Protein AF-A0A2H4SHC8-F1 (afdb_monomer)

InterPro domains:
  IPR019363 Lipid droplet-associated hydrolase [PF10230] (87-373)
  IPR019363 Lipid droplet-associated hydrolase [PTHR13390] (83-391)
  IPR029058 Alpha/Beta hydrolase fold [G3DSA:3.40.50.1820] (75-393)
  IPR029058 Alpha/Beta hydrolase fold [SSF53474] (87-349)

Nearest PDB structures (foldseek):
  4krx-assembly2_C  TM=5.550E-01  e=3.887E-06  Escherichia coli K-12
  3ga7-assembly1_A  TM=5.410E-01  e=5.526E-06  Salmonella enterica subsp. enterica serovar Typhimurium str. LT2
  4kry-assembly1_B  TM=5.666E-01  e=1.587E-05  Escherichia coli K-12
  3llc-assembly1_A  TM=5.994E-01  e=3.606E-05  Allorhizobium ampelinum S4
  3h2g-assembly1_A  TM=4.090E-01  e=4.835E-05  Xanthomonas oryzae pv. oryzae

Sequence (398 aa):
MSQSDNQDETFELYDLKVEVVCPPGERILCGAKAGDYFTLEGELLSLPPGQSISIYSLAIALSSPVPVMKANLSLPSLRQSIAKRHALIYFVPGNPGVVEFYTDFLRSLRALLDKTESDTAYDIYGRNLFGFRDADHEPFGGQNLPYELDAQVEGMWADIASQRRGDSHDQPYDSVILIGHSIGAYIVVETFHRQSVSPKAGLNLQHGFLLFPTISYIARSPSGLKITALQQRWYLPGVEENLHTIAKGLLFLFPQSTLQWVWANYLGFSSQAAATLAEWLKSRDGVWQAIHLGRSELKYVLKDKWDDSFWDNVSTSSSGGVVPKFFFFYGKHDHWVDNDLRDEFIARQKARGADPARPSIEIDTGDISHAFCTREDTSLQVAEKVYTWVQAIDTFQK

Radius of gyration: 24.6 Å; Cα contacts (8 Å, |Δi|>4): 623; chains: 1; bounding box: 55×60×76 Å

Secondary structure (DSSP, 8-state):
---------------EEEEPPPPTTPPPSS---TT-EEEEETTEEE--TT----HHHHHHHHS---PPPPSEEEE--TTTTT-SEEEEEEEE--SS--GGGGHHHHHHHHHHHTTT-SSEEEEEEEEPPTTSSGGGSPPPSSSSPPPPHHHHHHHHHHHHHH--BTTTT-BPPSEEEEEEETHHHHHHHHHHHHHHHSPPTT--EEEEEEES---S-GGGSHHHHHHHHHHHHT--TTHHHHHHHHHHHHHHTS-HHHHHHHHHHHS---HHHHHHHHHHHHSSSHHHHHHHHHHHHHHH--TTSS-HHHHHH--EEETTEEE-SEEEEE-TT-TTS-HHHHHHHHHHHHHT---TTSPEEEE-SS---TTGGGSHHHHHHHHHHHHHHHHHHHHHH-

pLDDT: mean 80.93, std 15.15, range [35.69, 98.69]

Mean predicted aligned error: 12.71 Å

Organism: Cordyceps militaris (NCBI:txid73501)

Foldseek 3Di:
DDDDPPPPPDDDDDKDKDFDQDDPPDDDPFPDDGGFIWIDDPNDIGGPPPDDGRPVVVCCVPPDPLPQQDQKDKDWFPCVVPAQFEEEEEEAEAPLQGCLLLVLLVVLLNVLCNVPDDNYTYIYMYGGQPQLHPVRDDFDDPVRHFDALVNSLVVVLVVLLQQADDPVRPHAGPEYEYEAAASRLLSQLVSVVCCVVPNRPSYHYQAYEYHQYLLAALCPFLVNVVVVVVCVVPPDPPCVVCVLVVLLVVLVVDDLVRQLCCCCPPVVFDSSNSSSVSVSSNDSGSVVNSVNHVVSCNVPSYPCPDPVCSQQVSWDDAPQDTAARYEEEHEPRARSYDVVVVVVVVCVQVVVDDDNRGYHYYYDPPRQYSSLSRHSVSSSVVSVVVSVSVVVVVVRND

Structure (mmCIF, N/CA/C/O backbone):
data_AF-A0A2H4SHC8-F1
#
_entry.id   AF-A0A2H4SHC8-F1
#
loop_
_atom_site.group_PDB
_atom_site.id
_atom_site.type_symbol
_atom_site.label_atom_id
_atom_site.label_alt_id
_atom_site.label_comp_id
_atom_site.label_asym_id
_atom_site.label_entity_id
_atom_site.label_seq_id
_atom_site.pdbx_PDB_ins_code
_atom_site.Cartn_x
_atom_site.Cartn_y
_atom_site.Cartn_z
_atom_site.occupancy
_atom_site.B_iso_or_equiv
_atom_site.auth_seq_id
_atom_site.auth_comp_id
_atom_site.auth_asym_id
_atom_site.auth_atom_id
_atom_site.pdbx_PDB_model_num
ATOM 1 N N . MET A 1 1 ? -23.194 -38.501 14.399 1.00 35.91 1 MET A N 1
ATOM 2 C CA . MET A 1 1 ? -23.319 -38.673 12.938 1.00 35.91 1 MET A CA 1
ATOM 3 C C . MET A 1 1 ? -23.624 -37.303 12.364 1.00 35.91 1 MET A C 1
ATOM 5 O O . MET A 1 1 ? -24.758 -36.859 12.447 1.00 35.91 1 MET A O 1
ATOM 9 N N . SER A 1 2 ? -22.582 -36.583 11.955 1.00 36.06 2 SER A N 1
ATOM 10 C CA . SER A 1 2 ? -22.665 -35.244 11.370 1.00 36.06 2 SER A CA 1
ATOM 11 C C . SER A 1 2 ? -22.979 -35.367 9.881 1.00 36.06 2 SER A C 1
ATOM 13 O O . SER A 1 2 ? -22.212 -35.998 9.155 1.00 36.06 2 SER A O 1
ATOM 15 N N . GLN A 1 3 ? -24.093 -34.784 9.440 1.00 35.69 3 GLN A N 1
ATOM 16 C CA . GLN A 1 3 ? -24.331 -34.504 8.027 1.00 35.69 3 GLN A CA 1
ATOM 17 C C . GLN A 1 3 ? -23.363 -33.398 7.602 1.00 35.69 3 GLN A C 1
ATOM 19 O O . GLN A 1 3 ? -23.446 -32.273 8.087 1.00 35.69 3 GLN A O 1
ATOM 24 N N . SER A 1 4 ? -22.398 -33.760 6.762 1.00 41.44 4 SER A N 1
ATOM 25 C CA . SER A 1 4 ? -21.568 -32.831 6.006 1.00 41.44 4 SER A CA 1
ATOM 26 C C . SER A 1 4 ? -22.413 -32.245 4.880 1.00 41.44 4 SER A C 1
ATOM 28 O O . SER A 1 4 ? -22.828 -32.982 3.984 1.00 41.44 4 SER A O 1
ATOM 30 N N . ASP A 1 5 ? -22.672 -30.944 4.948 1.00 41.59 5 ASP A N 1
ATOM 31 C CA . ASP A 1 5 ? -23.267 -30.171 3.863 1.00 41.59 5 ASP A CA 1
ATOM 32 C C . ASP A 1 5 ? -22.177 -29.976 2.799 1.00 41.59 5 ASP A C 1
ATOM 34 O O . ASP A 1 5 ? -21.313 -29.106 2.904 1.00 41.59 5 ASP A O 1
ATOM 38 N N . ASN A 1 6 ? -22.131 -30.906 1.847 1.00 42.69 6 ASN A N 1
ATOM 39 C CA . ASN A 1 6 ? -21.235 -30.853 0.704 1.00 42.69 6 ASN A CA 1
ATOM 40 C C . ASN A 1 6 ? -21.876 -29.871 -0.284 1.00 42.69 6 ASN A C 1
ATOM 42 O O . ASN A 1 6 ? -22.784 -30.245 -1.022 1.00 42.69 6 ASN A O 1
ATOM 46 N N . GLN A 1 7 ? -21.487 -28.596 -0.230 1.00 44.56 7 GLN A N 1
ATOM 47 C CA . GLN A 1 7 ? -21.802 -27.668 -1.313 1.00 44.56 7 GLN A CA 1
ATOM 48 C C . GLN A 1 7 ? -21.079 -28.189 -2.552 1.00 44.56 7 GLN A C 1
ATOM 50 O O . GLN A 1 7 ? -19.854 -28.134 -2.620 1.00 44.56 7 GLN A O 1
ATOM 55 N N . ASP A 1 8 ? -21.834 -28.774 -3.480 1.00 45.47 8 ASP A N 1
ATOM 56 C CA . ASP A 1 8 ? -21.303 -29.252 -4.748 1.00 45.47 8 ASP A CA 1
ATOM 57 C C . ASP A 1 8 ? -20.660 -28.066 -5.485 1.00 45.47 8 ASP A C 1
ATOM 59 O O . ASP A 1 8 ? -21.342 -27.160 -5.968 1.00 45.47 8 ASP A O 1
ATOM 63 N N . GLU A 1 9 ? -19.327 -28.055 -5.541 1.00 47.44 9 GLU A N 1
ATOM 64 C CA . GLU A 1 9 ? -18.533 -27.132 -6.351 1.00 47.44 9 GLU A CA 1
ATOM 65 C C . GLU A 1 9 ? -18.743 -27.468 -7.836 1.00 47.44 9 GLU A C 1
ATOM 67 O O . GLU A 1 9 ? -17.930 -28.129 -8.480 1.00 47.44 9 GLU A O 1
ATOM 72 N N . THR A 1 10 ? -19.881 -27.060 -8.394 1.00 62.53 10 THR A N 1
ATOM 73 C CA . THR A 1 10 ? -20.162 -27.196 -9.826 1.00 62.53 10 THR A CA 1
ATOM 74 C C . THR A 1 10 ? -19.721 -25.943 -10.568 1.00 62.53 10 THR A C 1
ATOM 76 O O . THR A 1 10 ? -20.060 -24.831 -10.164 1.00 62.53 10 THR A O 1
ATOM 79 N N . PHE A 1 11 ? -19.028 -26.111 -11.691 1.00 56.47 11 PHE A N 1
ATOM 80 C CA . PHE A 1 11 ? -18.777 -25.049 -12.662 1.00 56.47 11 PHE A CA 1
ATOM 81 C C . PHE A 1 11 ? -19.351 -25.451 -14.022 1.00 56.47 11 PHE A C 1
ATOM 83 O O . PHE A 1 11 ? -19.366 -26.629 -14.381 1.00 56.47 11 PHE A O 1
ATOM 90 N N . GLU A 1 12 ? -19.839 -24.471 -14.775 1.00 67.56 12 GLU A N 1
ATOM 91 C CA . GLU A 1 12 ? -20.326 -24.677 -16.137 1.00 67.56 12 GLU A CA 1
ATOM 92 C C . GLU A 1 12 ? -19.177 -24.522 -17.136 1.00 67.56 12 GLU A C 1
ATOM 94 O O . GLU A 1 12 ? -18.417 -23.552 -17.087 1.00 67.56 12 GLU A O 1
ATOM 99 N N . LEU A 1 13 ? -19.059 -25.480 -18.056 1.00 65.94 13 LEU A N 1
ATOM 100 C CA . LEU A 1 13 ? -18.150 -25.406 -19.194 1.00 65.94 13 LEU A CA 1
ATOM 101 C C . LEU A 1 13 ? -18.932 -24.957 -20.426 1.00 65.94 13 LEU A C 1
ATOM 103 O O . LEU A 1 13 ? -19.983 -25.512 -20.739 1.00 65.94 13 LEU A O 1
ATOM 107 N N . TYR A 1 14 ? -18.396 -23.957 -21.118 1.00 75.94 14 TYR A N 1
ATOM 108 C CA . TYR A 1 14 ? -18.949 -23.444 -22.362 1.00 75.94 14 TYR A CA 1
ATOM 109 C C . TYR A 1 14 ? -18.085 -23.914 -23.525 1.00 75.94 14 TYR A C 1
ATOM 111 O O . TYR A 1 14 ? -16.863 -23.755 -23.488 1.00 75.94 14 TYR A O 1
ATOM 119 N N . ASP A 1 15 ? -18.725 -24.427 -24.571 1.00 87.38 15 ASP A N 1
ATOM 120 C CA . ASP A 1 15 ? -18.047 -24.696 -25.831 1.00 87.38 15 ASP A CA 1
ATOM 121 C C . ASP A 1 15 ? -17.792 -23.369 -26.556 1.00 87.38 15 ASP A C 1
ATOM 123 O O . ASP A 1 15 ? -18.693 -22.540 -26.727 1.00 87.38 15 ASP A O 1
ATOM 127 N N . LEU A 1 16 ? -16.549 -23.141 -26.976 1.00 87.19 16 LEU A N 1
ATOM 128 C CA . LEU A 1 16 ? -16.125 -21.886 -27.591 1.00 87.19 16 LEU A CA 1
ATOM 129 C C . LEU A 1 16 ? -15.801 -22.098 -29.063 1.00 87.19 16 LEU A C 1
ATOM 131 O O . LEU A 1 16 ? -15.024 -22.980 -29.416 1.00 87.19 16 LEU A O 1
ATOM 135 N N . LYS A 1 17 ? -16.319 -21.226 -29.930 1.00 90.38 17 LYS A N 1
ATOM 136 C CA . LYS A 1 17 ? -15.844 -21.085 -31.310 1.00 90.38 17 LYS A CA 1
ATOM 137 C C . LYS A 1 17 ? -15.077 -19.775 -31.435 1.00 90.38 17 LYS A C 1
ATOM 139 O O . LYS A 1 17 ? -15.655 -18.705 -31.266 1.00 90.38 17 LYS A O 1
ATOM 144 N N . VAL A 1 18 ? -13.790 -19.862 -31.756 1.00 87.06 18 VAL A N 1
ATOM 145 C CA . VAL A 1 18 ? -12.910 -18.698 -31.918 1.00 87.06 18 VAL A CA 1
ATOM 146 C C . VAL A 1 18 ? -12.587 -18.525 -33.394 1.00 87.06 18 VAL A C 1
ATOM 148 O O . VAL A 1 18 ? -11.989 -19.408 -34.006 1.00 87.06 18 VAL A O 1
ATOM 151 N N . GLU A 1 19 ? -12.992 -17.391 -33.963 1.00 91.25 19 GLU A N 1
ATOM 152 C CA . GLU A 1 19 ? -12.867 -17.078 -35.390 1.00 91.25 19 GLU A CA 1
ATOM 153 C C . GLU A 1 19 ? -11.814 -15.992 -35.648 1.00 91.25 19 GLU A C 1
ATOM 155 O O . GLU A 1 19 ? -11.697 -15.009 -34.915 1.00 91.25 19 GLU A O 1
ATOM 160 N N . VAL A 1 20 ? -11.046 -16.168 -36.720 1.00 86.81 20 VAL A N 1
ATOM 161 C CA . VAL A 1 20 ? -10.039 -15.226 -37.193 1.00 86.81 20 VAL A CA 1
ATOM 162 C C . VAL A 1 20 ? -10.714 -14.115 -37.989 1.00 86.81 20 VAL A C 1
ATOM 164 O O . VAL A 1 20 ? -11.235 -14.326 -39.088 1.00 86.81 20 VAL A O 1
ATOM 167 N N . VAL A 1 21 ? -10.611 -12.896 -37.466 1.00 86.12 21 VAL A N 1
ATOM 168 C CA . VAL A 1 21 ? -11.008 -11.671 -38.162 1.00 86.12 21 VAL A CA 1
ATOM 169 C C . VAL A 1 21 ? -9.762 -11.001 -38.736 1.00 86.12 21 VAL A C 1
ATOM 171 O O . VAL A 1 21 ? -8.867 -10.589 -37.999 1.00 86.12 21 VAL A O 1
ATOM 174 N N . CYS A 1 22 ? -9.691 -10.890 -40.062 1.00 83.75 22 CYS A N 1
ATOM 175 C CA . CYS A 1 22 ? -8.587 -10.216 -40.746 1.00 83.75 22 CYS A CA 1
ATOM 176 C C . CYS A 1 22 ? -8.943 -8.747 -41.038 1.00 83.75 22 CYS A C 1
ATOM 178 O O . CYS A 1 22 ? -9.993 -8.503 -41.642 1.00 83.75 22 CYS A O 1
ATOM 180 N N . PRO A 1 23 ? -8.086 -7.769 -40.684 1.00 82.25 23 PRO A N 1
ATOM 181 C CA . PRO A 1 23 ? -8.315 -6.370 -41.029 1.00 82.25 23 PRO A CA 1
ATOM 182 C C . PRO A 1 23 ? -8.332 -6.163 -42.557 1.00 82.25 23 PRO A C 1
ATOM 184 O O . PRO A 1 23 ? -7.486 -6.731 -43.260 1.00 82.25 23 PRO A O 1
ATOM 187 N N . PRO A 1 24 ? -9.255 -5.350 -43.106 1.00 82.31 24 PRO A N 1
ATOM 188 C CA . PRO A 1 24 ? -9.311 -5.090 -44.542 1.00 82.31 24 PRO A CA 1
ATOM 189 C C . PRO A 1 24 ? -8.032 -4.417 -45.056 1.00 82.31 24 PRO A C 1
ATOM 191 O O . PRO A 1 24 ? -7.627 -3.376 -44.551 1.00 82.31 24 PRO A O 1
ATOM 194 N N . GLY A 1 25 ? -7.422 -4.981 -46.101 1.00 82.00 25 GLY A N 1
ATOM 195 C CA . GLY A 1 25 ? -6.251 -4.394 -46.768 1.00 82.00 25 GLY A CA 1
ATOM 196 C C . GLY A 1 25 ? -4.910 -4.621 -46.064 1.00 82.00 25 GLY A C 1
ATOM 197 O O . GLY A 1 25 ? -3.880 -4.205 -46.593 1.00 82.00 25 GLY A O 1
ATOM 198 N N . GLU A 1 26 ? -4.893 -5.311 -44.922 1.00 80.12 26 GLU A N 1
ATOM 199 C CA . GLU A 1 26 ? -3.660 -5.603 -44.194 1.00 80.12 26 GLU A CA 1
ATOM 200 C C . GLU A 1 26 ? -3.080 -6.981 -44.520 1.00 80.12 26 GLU A C 1
ATOM 202 O O . GLU A 1 26 ? -3.778 -7.940 -44.858 1.00 80.12 26 GLU A O 1
ATOM 207 N N . ARG A 1 27 ? -1.752 -7.087 -44.416 1.00 79.81 27 ARG A N 1
ATOM 208 C CA . ARG A 1 27 ? -1.034 -8.336 -44.671 1.00 79.81 27 ARG A CA 1
ATOM 209 C C . ARG A 1 27 ? -1.049 -9.221 -43.427 1.00 79.81 27 ARG A C 1
ATOM 211 O O . ARG A 1 27 ? -0.418 -8.896 -42.426 1.00 79.81 27 ARG A O 1
ATOM 218 N N . ILE A 1 28 ? -1.657 -10.400 -43.535 1.00 82.94 28 ILE A N 1
ATOM 219 C CA . ILE A 1 28 ? -1.636 -11.411 -42.471 1.00 82.94 28 ILE A CA 1
ATOM 220 C C . ILE A 1 28 ? -0.328 -12.208 -42.520 1.00 82.94 28 ILE A C 1
ATOM 222 O O . ILE A 1 28 ? -0.025 -12.880 -43.505 1.00 82.94 28 ILE A O 1
ATOM 226 N N . LEU A 1 29 ? 0.468 -12.126 -41.451 1.00 78.31 29 LEU A N 1
ATOM 227 C CA . LEU A 1 29 ? 1.799 -12.746 -41.377 1.00 78.31 29 LEU A CA 1
ATOM 228 C C . LEU A 1 29 ? 1.763 -14.228 -40.984 1.00 78.31 29 LEU A C 1
ATOM 230 O O . LEU A 1 29 ? 2.655 -14.983 -41.358 1.00 78.31 29 LEU A O 1
ATOM 234 N N . CYS A 1 30 ? 0.736 -14.651 -40.245 1.00 78.69 30 CYS A N 1
ATOM 235 C CA . CYS A 1 30 ? 0.609 -16.016 -39.731 1.00 78.69 30 CYS A CA 1
ATOM 236 C C . CYS A 1 30 ? -0.023 -17.006 -40.724 1.00 78.69 30 CYS A C 1
ATOM 238 O O . CYS A 1 30 ? -0.202 -18.171 -40.379 1.00 78.69 30 CYS A O 1
ATOM 240 N N . GLY A 1 31 ? -0.373 -16.555 -41.935 1.00 81.38 31 GLY A N 1
ATOM 241 C CA . GLY A 1 31 ? -1.004 -17.382 -42.968 1.00 81.38 31 GLY A CA 1
ATOM 242 C C . GLY A 1 31 ? -2.491 -17.683 -42.745 1.00 81.38 31 GLY A C 1
ATOM 243 O O . GLY A 1 31 ? -3.083 -18.365 -43.578 1.00 81.38 31 GLY A O 1
ATOM 244 N N . ALA A 1 32 ? -3.088 -17.168 -41.666 1.00 84.88 32 ALA A N 1
ATOM 245 C CA . ALA A 1 32 ? -4.514 -17.309 -41.396 1.00 84.88 32 ALA A CA 1
ATOM 246 C C . ALA A 1 32 ? -5.360 -16.525 -42.410 1.00 84.88 32 ALA A C 1
ATOM 248 O O . ALA A 1 32 ? -4.948 -15.474 -42.914 1.00 84.88 32 ALA A O 1
ATOM 249 N N . LYS A 1 33 ? -6.550 -17.043 -42.704 1.00 87.19 33 LYS A N 1
ATOM 250 C CA . LYS A 1 33 ? -7.535 -16.439 -43.601 1.00 87.19 33 LYS A CA 1
ATOM 251 C C . LYS A 1 33 ? -8.737 -15.951 -42.802 1.00 87.19 33 LYS A C 1
ATOM 253 O O . LYS A 1 33 ? -9.047 -16.477 -41.737 1.00 87.19 33 LYS A O 1
ATOM 258 N N . ALA A 1 34 ? -9.425 -14.947 -43.339 1.00 86.50 34 ALA A N 1
ATOM 259 C CA . ALA A 1 34 ? -10.668 -14.469 -42.750 1.00 86.50 34 ALA A CA 1
ATOM 260 C C . ALA A 1 34 ? -11.681 -15.622 -42.681 1.00 86.50 34 ALA A C 1
ATOM 262 O O . ALA A 1 34 ? -11.920 -16.285 -43.693 1.00 86.50 34 ALA A O 1
ATOM 263 N N . GLY A 1 35 ? -12.250 -15.845 -41.498 1.00 86.06 35 GLY A N 1
ATOM 264 C CA . GLY A 1 35 ? -13.204 -16.924 -41.250 1.00 86.06 35 GLY A CA 1
ATOM 265 C C . GLY A 1 35 ? -12.585 -18.273 -40.872 1.00 86.06 35 GLY A C 1
ATOM 266 O O . GLY A 1 35 ? -13.336 -19.201 -40.577 1.00 86.06 35 GLY A O 1
ATOM 267 N N . ASP A 1 36 ? -11.251 -18.406 -40.837 1.00 92.06 36 ASP A N 1
ATOM 268 C CA . ASP A 1 36 ? -10.612 -19.558 -40.190 1.00 92.06 36 ASP A CA 1
ATOM 269 C C . ASP A 1 36 ? -11.037 -19.598 -38.714 1.00 92.06 36 ASP A C 1
ATOM 271 O O . ASP A 1 36 ? -11.075 -18.566 -38.049 1.00 92.06 36 ASP A O 1
ATOM 275 N N . TYR A 1 37 ? -11.346 -20.773 -38.170 1.00 92.56 37 TYR A N 1
ATOM 276 C CA . TYR A 1 37 ? -11.733 -20.906 -36.760 1.00 92.56 37 TYR A CA 1
ATOM 277 C C . TYR A 1 37 ? -11.223 -22.194 -36.112 1.00 92.56 37 TYR A C 1
ATOM 279 O O . TYR A 1 37 ? -10.875 -23.152 -36.800 1.00 92.56 37 TYR A O 1
ATOM 287 N N . PHE A 1 38 ? -11.215 -22.236 -34.785 1.00 92.50 38 PHE A N 1
ATOM 288 C CA . PHE A 1 38 ? -11.146 -23.484 -34.022 1.00 92.50 38 PHE A CA 1
ATOM 289 C C . PHE A 1 38 ? -12.311 -23.550 -33.035 1.00 92.50 38 PHE A C 1
ATOM 291 O O . PHE A 1 38 ? -12.857 -22.512 -32.645 1.00 92.50 38 PHE A O 1
ATOM 298 N N . THR A 1 39 ? -12.700 -24.762 -32.651 1.00 92.81 39 THR A N 1
ATOM 299 C CA . THR A 1 39 ? -13.633 -24.987 -31.544 1.00 92.81 39 THR A CA 1
ATOM 300 C C . THR A 1 39 ? -12.892 -25.554 -30.343 1.00 92.81 39 THR A C 1
ATOM 302 O O . THR A 1 39 ? -11.919 -26.292 -30.500 1.00 92.81 39 THR A O 1
ATOM 305 N N . LEU A 1 40 ? -13.321 -25.165 -29.148 1.00 87.75 40 LEU A N 1
ATOM 306 C CA . LEU A 1 40 ? -12.910 -25.745 -27.881 1.00 87.75 40 LEU A CA 1
ATOM 307 C C . LEU A 1 40 ? -14.162 -26.335 -27.240 1.00 87.75 40 LEU A C 1
ATOM 309 O O . LEU A 1 40 ? -15.035 -25.584 -26.815 1.00 87.75 40 LEU A O 1
ATOM 313 N N . GLU A 1 41 ? -14.247 -27.660 -27.228 1.00 88.25 41 GLU A N 1
ATOM 314 C CA . GLU A 1 41 ? -15.362 -28.410 -26.650 1.00 88.25 41 GLU A CA 1
ATOM 315 C C . GLU A 1 41 ? -14.822 -29.221 -25.470 1.00 88.25 41 GLU A C 1
ATOM 317 O O . GLU A 1 41 ? -14.014 -30.141 -25.641 1.00 88.25 41 GLU A O 1
ATOM 322 N N . GLY A 1 42 ? -15.182 -28.818 -24.250 1.00 83.25 42 GLY A N 1
ATOM 323 C CA . GLY A 1 42 ? -14.510 -29.291 -23.036 1.00 83.25 42 GLY A CA 1
ATOM 324 C C . GLY A 1 42 ? -12.994 -29.027 -23.064 1.00 83.25 42 GLY A C 1
ATOM 325 O O . GLY A 1 42 ? -12.554 -27.880 -23.071 1.00 83.25 42 GLY A O 1
ATOM 326 N N . GLU A 1 43 ? -12.185 -30.091 -23.069 1.00 81.00 43 GLU A N 1
ATOM 327 C CA . GLU A 1 43 ? -10.711 -30.023 -23.130 1.00 81.00 43 GLU A CA 1
ATOM 328 C C . GLU A 1 43 ? -10.135 -30.150 -24.553 1.00 81.00 43 GLU A C 1
ATOM 330 O O . GLU A 1 43 ? -8.918 -30.089 -24.750 1.00 81.00 43 GLU A O 1
ATOM 335 N N . LEU A 1 44 ? -10.991 -30.352 -25.559 1.00 88.12 44 LEU A N 1
ATOM 336 C CA . LEU A 1 44 ? -10.572 -30.693 -26.913 1.00 88.12 44 LEU A CA 1
ATOM 337 C C . LEU A 1 44 ? -10.615 -29.476 -27.830 1.00 88.12 44 LEU A C 1
ATOM 339 O O . LEU A 1 44 ? -11.677 -28.937 -28.135 1.00 88.12 44 LEU A O 1
ATOM 343 N N . LEU A 1 45 ? -9.442 -29.089 -28.331 1.00 90.31 45 LEU A N 1
ATOM 344 C CA . LEU A 1 45 ? -9.320 -28.113 -29.407 1.00 90.31 45 LEU A CA 1
ATOM 345 C C . LEU A 1 45 ? -9.401 -28.816 -30.767 1.00 90.31 45 LEU A C 1
ATOM 347 O O . LEU A 1 45 ? -8.566 -29.669 -31.076 1.00 90.31 45 LEU A O 1
ATOM 351 N N . SER A 1 46 ? -10.361 -28.415 -31.600 1.00 91.56 46 SER A N 1
ATOM 352 C CA . SER A 1 46 ? -10.601 -28.989 -32.928 1.00 91.56 46 SER A CA 1
ATOM 353 C C . SER A 1 46 ? -10.500 -27.944 -34.039 1.00 91.56 46 SER A C 1
ATOM 355 O O . SER A 1 46 ? -10.967 -26.811 -33.911 1.00 91.56 46 SER A O 1
ATOM 357 N N . LEU A 1 47 ? -9.898 -28.343 -35.162 1.00 92.50 47 LEU A N 1
ATOM 358 C CA . LEU A 1 47 ? -9.801 -27.547 -36.387 1.00 92.50 47 LEU A CA 1
ATOM 359 C C . LEU A 1 47 ? -10.654 -28.178 -37.497 1.00 92.50 47 LEU A C 1
ATOM 361 O O . LEU A 1 47 ? -10.699 -29.408 -37.599 1.00 92.50 47 LEU A O 1
ATOM 365 N N . PRO A 1 48 ? -11.279 -27.375 -38.376 1.00 93.81 48 PRO A N 1
ATOM 366 C CA . PRO A 1 48 ? -11.941 -27.891 -39.568 1.00 93.81 48 PRO A CA 1
ATOM 367 C C . PRO A 1 48 ? -10.982 -28.683 -40.473 1.00 93.81 48 PRO A C 1
ATOM 369 O O . PRO A 1 48 ? -9.794 -28.350 -40.557 1.00 93.81 48 PRO A O 1
ATOM 372 N N . PRO A 1 49 ? -11.471 -29.703 -41.204 1.00 92.00 49 PRO A N 1
ATOM 373 C CA . PRO A 1 49 ? -10.635 -30.489 -42.106 1.00 92.00 49 PRO A CA 1
ATOM 374 C C . PRO A 1 49 ? -9.880 -29.618 -43.119 1.00 92.00 49 PRO A C 1
ATOM 376 O O . PRO A 1 49 ? -10.479 -28.843 -43.861 1.00 92.00 49 PRO A O 1
ATOM 379 N N . GLY A 1 50 ? -8.554 -29.769 -43.168 1.00 89.12 50 GLY A N 1
ATOM 380 C CA . GLY A 1 50 ? -7.685 -29.029 -44.092 1.00 89.12 50 GLY A CA 1
ATOM 381 C C . GLY A 1 50 ? -7.352 -27.595 -43.669 1.00 89.12 50 GLY A C 1
ATOM 382 O O . GLY A 1 50 ? -6.636 -26.911 -44.400 1.00 89.12 50 GLY A O 1
ATOM 383 N N . GLN A 1 51 ? -7.826 -27.145 -42.505 1.00 92.56 51 GLN A N 1
ATOM 384 C CA . GLN A 1 51 ? -7.450 -25.864 -41.923 1.00 92.56 51 GLN A CA 1
ATOM 385 C C . GLN A 1 51 ? -6.271 -26.030 -40.959 1.00 92.56 51 GLN A C 1
ATOM 387 O O . GLN A 1 51 ? -6.141 -27.033 -40.259 1.00 92.56 51 GLN A O 1
ATOM 392 N N . SER A 1 52 ? -5.413 -25.018 -40.894 1.00 86.81 52 SER A N 1
ATOM 393 C CA . SER A 1 52 ? -4.304 -24.953 -39.946 1.00 86.81 52 SER A CA 1
ATOM 394 C C . SER A 1 52 ? -4.254 -23.568 -39.325 1.00 86.81 52 SER A C 1
ATOM 396 O O . SER A 1 52 ? -4.360 -22.578 -40.046 1.00 86.81 52 SER A O 1
ATOM 398 N N . ILE A 1 53 ? -4.036 -23.493 -38.015 1.00 87.06 53 ILE A N 1
ATOM 399 C CA . ILE A 1 53 ? -3.768 -22.235 -37.315 1.00 87.06 53 ILE A CA 1
ATOM 400 C C . ILE A 1 53 ? -2.297 -22.209 -36.906 1.00 87.06 53 ILE A C 1
ATOM 402 O O . ILE A 1 53 ? -1.736 -23.218 -36.480 1.00 87.06 53 ILE A O 1
ATOM 406 N N . SER A 1 54 ? -1.660 -21.045 -37.051 1.00 86.56 54 SER A N 1
ATOM 407 C CA . SER A 1 54 ? -0.289 -20.840 -36.586 1.00 86.56 54 SER A CA 1
ATOM 408 C C . SER A 1 54 ? -0.195 -21.109 -35.088 1.00 86.56 54 SER A C 1
ATOM 410 O O . SER A 1 54 ? -0.919 -20.497 -34.301 1.00 86.56 54 SER A O 1
ATOM 412 N N . ILE A 1 55 ? 0.756 -21.953 -34.685 1.00 81.06 55 ILE A N 1
ATOM 413 C CA . ILE A 1 55 ? 1.008 -22.243 -33.271 1.00 81.06 55 ILE A CA 1
ATOM 414 C C . ILE A 1 55 ? 1.336 -20.973 -32.472 1.00 81.06 55 ILE A C 1
ATOM 416 O O . ILE A 1 55 ?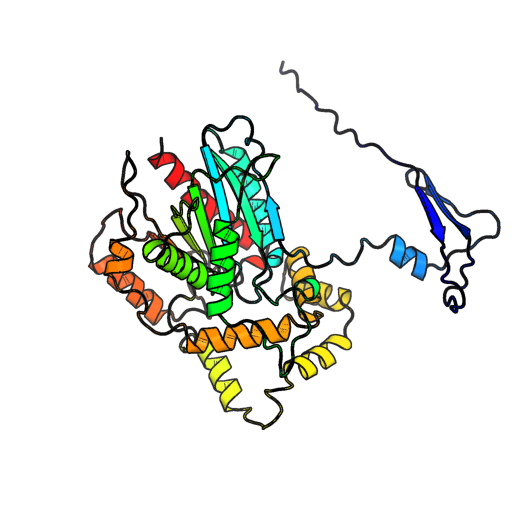 0.991 -20.888 -31.302 1.00 81.06 55 ILE A O 1
ATOM 420 N N . TYR A 1 56 ? 1.923 -19.949 -33.103 1.00 77.88 56 TYR A N 1
ATOM 421 C CA . TYR A 1 56 ? 2.188 -18.658 -32.462 1.00 77.88 56 TYR A CA 1
ATOM 422 C C . TYR A 1 56 ? 0.907 -17.852 -32.225 1.00 77.88 56 TYR A C 1
ATOM 424 O O . TYR A 1 56 ? 0.750 -17.244 -31.172 1.00 77.88 56 TYR A O 1
ATOM 432 N N . SER A 1 57 ? -0.025 -17.862 -33.182 1.00 80.56 57 SER A N 1
ATOM 433 C CA . SER A 1 57 ? -1.332 -17.211 -33.024 1.00 80.56 57 SER A CA 1
ATOM 434 C C . SER A 1 57 ? -2.179 -17.930 -31.979 1.00 80.56 57 SER A C 1
ATOM 436 O O . SER A 1 57 ? -2.821 -17.278 -31.160 1.00 80.56 57 SER A O 1
ATOM 438 N N . LEU A 1 58 ? -2.123 -19.264 -31.966 1.00 81.75 58 LEU A N 1
ATOM 439 C CA . LEU A 1 58 ? -2.783 -20.070 -30.952 1.00 81.75 58 LEU A CA 1
ATOM 440 C C . LEU A 1 58 ? -2.168 -19.832 -29.569 1.00 81.75 58 LEU A C 1
ATOM 442 O O . LEU A 1 58 ? -2.901 -19.636 -28.611 1.00 81.75 58 LEU A O 1
ATOM 446 N N . ALA A 1 59 ? -0.838 -19.766 -29.466 1.00 72.44 59 ALA A N 1
ATOM 447 C CA . ALA A 1 59 ? -0.162 -19.431 -28.221 1.00 72.44 59 ALA A CA 1
ATOM 448 C C . ALA A 1 59 ? -0.585 -18.051 -27.708 1.00 72.44 59 ALA A C 1
ATOM 450 O O . ALA A 1 59 ? -0.824 -17.929 -26.522 1.00 72.44 59 ALA A O 1
ATOM 451 N N . ILE A 1 60 ? -0.743 -17.035 -28.561 1.00 69.00 60 ILE A N 1
ATOM 452 C CA . ILE A 1 60 ? -1.245 -15.714 -28.139 1.00 69.00 60 ILE A CA 1
ATOM 453 C C . ILE A 1 60 ? -2.694 -15.792 -27.637 1.00 69.00 60 ILE A C 1
ATOM 455 O O . ILE A 1 60 ? -3.012 -15.157 -26.640 1.00 69.00 60 ILE A O 1
ATOM 459 N N . ALA A 1 61 ? -3.558 -16.564 -28.303 1.00 69.44 61 ALA A N 1
ATOM 460 C CA . ALA A 1 61 ? -4.964 -16.706 -27.919 1.00 69.44 61 ALA A CA 1
ATOM 461 C C . ALA A 1 61 ? -5.171 -17.556 -26.650 1.00 69.44 61 ALA A C 1
ATOM 463 O O . ALA A 1 61 ? -6.105 -17.304 -25.896 1.00 69.44 61 ALA A O 1
ATOM 464 N N . LEU A 1 62 ? -4.321 -18.566 -26.432 1.00 67.31 62 LEU A N 1
ATOM 465 C CA . LEU A 1 62 ? -4.367 -19.472 -25.277 1.00 67.31 62 LEU A CA 1
ATOM 466 C C . LEU A 1 62 ? -3.497 -19.006 -24.107 1.00 67.31 62 LEU A C 1
ATOM 468 O O . LEU A 1 62 ? -3.683 -19.462 -22.980 1.00 67.31 62 LEU A O 1
ATOM 472 N N . SER A 1 63 ? -2.534 -18.118 -24.352 1.00 55.12 63 SER A N 1
ATOM 473 C CA . SER A 1 63 ? -1.890 -17.387 -23.268 1.00 55.12 63 SER A CA 1
ATOM 474 C C . SER A 1 63 ? -2.970 -16.537 -22.624 1.00 55.12 63 SER A C 1
ATOM 476 O O . SER A 1 63 ? -3.611 -15.746 -23.318 1.00 55.12 63 SER A O 1
ATOM 478 N N . SER A 1 64 ? -3.148 -16.659 -21.304 1.00 42.59 64 SER A N 1
ATOM 479 C CA . SER A 1 64 ? -3.819 -15.601 -20.546 1.00 42.59 64 SER A CA 1
ATOM 480 C C . SER A 1 64 ? -3.265 -14.268 -21.043 1.00 42.59 64 SER A C 1
ATOM 482 O O . SER A 1 64 ? -2.038 -14.178 -21.205 1.00 42.59 64 SER A O 1
ATOM 484 N N . PRO A 1 65 ? -4.117 -13.261 -21.326 1.00 45.00 65 PRO A N 1
ATOM 485 C CA . PRO A 1 65 ? -3.621 -11.943 -21.682 1.00 45.00 65 PRO A CA 1
ATOM 486 C C . PRO A 1 65 ? -2.543 -11.604 -20.663 1.0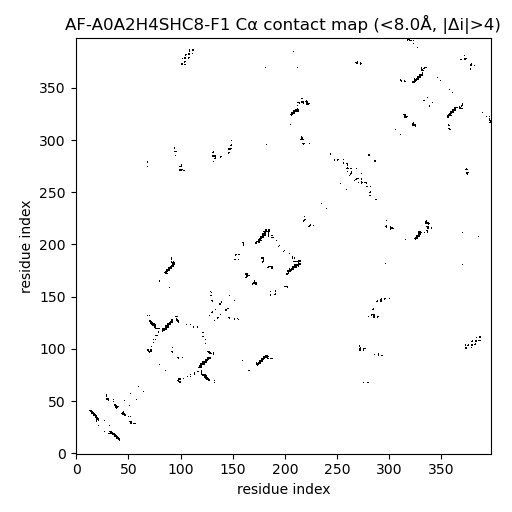0 45.00 65 PRO A C 1
ATOM 488 O O . PRO A 1 65 ? -2.765 -11.824 -19.468 1.00 45.00 65 PRO A O 1
ATOM 491 N N . VAL A 1 66 ? -1.362 -11.182 -21.140 1.00 47.19 66 VAL A N 1
ATOM 492 C CA . VAL A 1 66 ? -0.315 -10.639 -20.265 1.00 47.19 66 VAL A CA 1
ATOM 493 C C . VAL A 1 66 ? -1.062 -9.763 -19.267 1.00 47.19 66 VAL A C 1
ATOM 495 O O . VAL A 1 66 ? -1.776 -8.872 -19.741 1.00 47.19 66 VAL A O 1
ATOM 498 N N . PRO A 1 67 ? -1.061 -10.103 -17.962 1.00 52.41 67 PRO A N 1
ATOM 499 C CA . PRO A 1 67 ? -1.914 -9.413 -17.015 1.00 52.41 67 PRO A CA 1
ATOM 500 C C . PRO A 1 67 ? -1.603 -7.937 -17.179 1.00 52.41 67 PRO A C 1
ATOM 502 O O . PRO A 1 67 ? -0.444 -7.554 -17.102 1.00 52.41 67 PRO A O 1
ATOM 505 N N . VAL A 1 68 ? -2.614 -7.165 -17.575 1.00 63.06 68 VAL A N 1
ATOM 506 C CA . VAL A 1 68 ? -2.480 -5.719 -17.674 1.00 63.06 68 VAL A CA 1
ATOM 507 C C . VAL A 1 68 ? -2.516 -5.222 -16.249 1.00 63.06 68 VAL A C 1
ATOM 509 O O . VAL A 1 68 ? -3.469 -5.534 -15.526 1.00 63.06 68 VAL A O 1
ATOM 512 N N . MET A 1 69 ? -1.514 -4.436 -15.884 1.00 69.00 69 MET A N 1
ATOM 513 C CA . MET A 1 69 ? -1.341 -3.904 -14.552 1.00 69.00 69 MET A CA 1
ATOM 514 C C . MET A 1 69 ? -2.646 -3.253 -14.125 1.00 69.00 69 MET A C 1
ATOM 516 O O . MET A 1 69 ? -3.162 -2.325 -14.776 1.00 69.00 69 MET A O 1
ATOM 520 N N . LYS A 1 70 ? -3.221 -3.775 -13.049 1.00 80.81 70 LYS A N 1
ATOM 521 C CA . LYS A 1 70 ? -4.476 -3.265 -12.517 1.00 80.81 70 LYS A CA 1
ATOM 522 C C . LYS A 1 70 ? -4.229 -1.890 -11.920 1.00 80.81 70 LYS A C 1
ATOM 524 O O . LYS A 1 70 ? -3.214 -1.632 -11.277 1.00 80.81 70 LYS A O 1
ATOM 529 N N . ALA A 1 71 ? -5.194 -0.996 -12.116 1.00 86.19 71 ALA A N 1
ATOM 530 C CA . ALA A 1 71 ? -5.167 0.318 -11.480 1.00 86.19 71 ALA A CA 1
ATOM 531 C C . ALA A 1 71 ? -5.461 0.230 -9.975 1.00 86.19 71 ALA A C 1
ATOM 533 O O . ALA A 1 71 ? -5.018 1.082 -9.206 1.00 86.19 71 ALA A O 1
ATOM 534 N N . ASN A 1 72 ? -6.233 -0.780 -9.564 1.00 94.25 72 ASN A N 1
ATOM 535 C CA . ASN A 1 72 ? -6.693 -0.966 -8.197 1.00 94.25 72 ASN A CA 1
ATOM 536 C C . ASN A 1 72 ? -6.930 -2.444 -7.850 1.00 94.25 72 ASN A C 1
ATOM 538 O O . ASN A 1 72 ? -7.033 -3.307 -8.724 1.00 94.25 72 ASN A O 1
ATOM 542 N N . LEU A 1 73 ? -7.010 -2.708 -6.549 1.00 95.00 73 LEU A N 1
ATOM 543 C CA . LEU A 1 73 ? -7.449 -3.957 -5.946 1.00 95.00 73 LEU A CA 1
ATOM 544 C C . LEU A 1 73 ? -8.627 -3.645 -5.023 1.00 95.00 73 LEU A C 1
ATOM 546 O O . LEU A 1 73 ? -8.522 -2.781 -4.156 1.00 95.00 73 LEU A O 1
ATOM 550 N N . SER A 1 74 ? -9.728 -4.368 -5.199 1.00 95.75 74 SER A N 1
ATOM 551 C CA . SER A 1 74 ? -10.915 -4.290 -4.350 1.00 95.75 74 SER A CA 1
ATOM 552 C C . SER A 1 74 ? -11.257 -5.691 -3.851 1.00 95.75 74 SER A C 1
ATOM 554 O O . SER A 1 74 ? -11.368 -6.624 -4.647 1.00 95.75 74 SER A O 1
ATOM 556 N N . LEU A 1 75 ? -11.361 -5.842 -2.533 1.00 96.44 75 LEU A N 1
ATOM 557 C CA . LEU A 1 75 ? -11.696 -7.083 -1.840 1.00 96.44 75 LEU A CA 1
ATOM 558 C C . LEU A 1 75 ? -12.830 -6.769 -0.845 1.00 96.44 75 LEU A C 1
ATOM 560 O O . LEU A 1 75 ? -12.552 -6.485 0.328 1.00 96.44 75 LEU A O 1
ATOM 564 N N . PRO A 1 76 ? -14.094 -6.744 -1.309 1.00 95.44 76 PRO A N 1
ATOM 565 C CA . PRO A 1 76 ? -15.237 -6.459 -0.449 1.00 95.44 76 PRO A CA 1
ATOM 566 C C . PRO A 1 76 ? -15.427 -7.554 0.608 1.00 95.44 76 PRO A C 1
ATOM 568 O O . PRO A 1 76 ? -15.087 -8.718 0.384 1.00 95.44 76 PRO A O 1
ATOM 571 N N . SER A 1 77 ? -15.980 -7.188 1.762 1.00 95.06 77 SER A N 1
ATOM 572 C CA . SER A 1 77 ? -16.401 -8.146 2.784 1.00 95.06 77 SER A CA 1
ATOM 573 C C . SER A 1 77 ? -17.596 -8.965 2.293 1.00 95.06 77 SER A C 1
ATOM 575 O O . SER A 1 77 ? -18.550 -8.440 1.720 1.00 95.06 77 SER A O 1
ATOM 577 N N . LEU A 1 78 ? -17.609 -10.260 2.608 1.00 91.25 78 LEU A N 1
ATOM 578 C CA . LEU A 1 78 ? -18.757 -11.130 2.330 1.00 91.25 78 LEU A CA 1
ATOM 579 C C . LEU A 1 78 ? -19.961 -10.852 3.252 1.00 91.25 78 LEU A C 1
ATOM 581 O O . LEU A 1 78 ? -21.034 -11.418 3.057 1.00 91.25 78 LEU A O 1
ATOM 585 N N . ARG A 1 79 ? -19.805 -9.994 4.271 1.00 90.62 79 ARG A N 1
ATOM 586 C CA . ARG A 1 79 ? -20.835 -9.703 5.283 1.00 90.62 79 ARG A CA 1
ATOM 587 C C . ARG A 1 79 ? -21.567 -8.381 5.062 1.00 90.62 79 ARG A C 1
ATOM 589 O O . ARG A 1 79 ? -22.320 -7.971 5.945 1.00 90.62 79 ARG A O 1
ATOM 596 N N . GLN A 1 80 ? -21.390 -7.727 3.911 1.00 85.81 80 GLN A N 1
ATOM 597 C CA . GLN A 1 80 ? -21.985 -6.413 3.637 1.00 85.81 80 GLN A CA 1
ATOM 598 C C . GLN A 1 80 ? -23.501 -6.355 3.898 1.00 85.81 80 GLN A C 1
ATOM 600 O O . GLN A 1 80 ? -23.987 -5.370 4.435 1.00 85.81 80 GLN A O 1
ATOM 605 N N . SER A 1 81 ? -24.270 -7.398 3.589 1.00 85.88 81 SER A N 1
ATOM 606 C CA . SER A 1 81 ? -25.730 -7.368 3.776 1.00 85.88 81 SER A CA 1
ATOM 607 C C . SER A 1 81 ? -26.202 -7.567 5.224 1.00 85.88 81 SER A C 1
ATOM 609 O O . SER A 1 81 ? -27.370 -7.319 5.518 1.00 85.88 81 SER A O 1
ATOM 611 N N . ILE A 1 82 ? -25.330 -8.034 6.126 1.00 91.06 82 ILE A N 1
ATOM 612 C CA . ILE A 1 82 ? -25.710 -8.489 7.479 1.00 91.06 82 ILE A CA 1
ATOM 613 C C . ILE A 1 82 ? -24.997 -7.683 8.577 1.00 91.06 82 ILE A C 1
ATOM 615 O O . ILE A 1 82 ? -25.476 -7.628 9.713 1.00 91.06 82 ILE A O 1
ATOM 619 N N . ALA A 1 83 ? -23.848 -7.074 8.277 1.00 91.25 83 ALA A N 1
ATOM 620 C CA . ALA A 1 83 ? -23.094 -6.287 9.244 1.00 91.25 83 ALA A CA 1
ATOM 621 C C . ALA A 1 83 ? -23.867 -5.037 9.698 1.00 91.25 83 ALA A C 1
ATOM 623 O O . ALA A 1 83 ? -24.648 -4.447 8.956 1.00 91.25 83 ALA A O 1
ATOM 624 N N . LYS A 1 84 ? -23.633 -4.618 10.946 1.00 92.56 84 LYS A N 1
ATOM 625 C CA . LYS A 1 84 ? -24.241 -3.408 11.523 1.00 92.56 84 LYS A CA 1
ATOM 626 C C . LYS A 1 84 ? -23.464 -2.146 11.162 1.00 92.56 84 LYS A C 1
ATOM 628 O O . LYS A 1 84 ? -24.034 -1.059 11.185 1.00 92.56 84 LYS A O 1
ATOM 633 N N . ARG A 1 85 ? -22.160 -2.288 10.916 1.00 93.50 85 ARG A N 1
ATOM 634 C CA . ARG A 1 85 ? -21.231 -1.211 10.568 1.00 93.50 85 ARG A CA 1
ATOM 635 C C . ARG A 1 85 ? -20.418 -1.602 9.344 1.00 93.50 85 ARG A C 1
ATOM 637 O O . ARG A 1 85 ? -20.094 -2.773 9.160 1.00 93.50 85 ARG A O 1
ATOM 644 N N . HIS A 1 86 ? -20.051 -0.609 8.553 1.00 95.25 86 HIS A N 1
ATOM 645 C CA . HIS A 1 86 ? -19.260 -0.764 7.346 1.00 95.25 86 HIS A CA 1
ATOM 646 C C . HIS A 1 86 ? -18.028 0.121 7.410 1.00 95.25 86 HIS A C 1
ATOM 648 O O . HIS A 1 86 ? -18.122 1.351 7.411 1.00 95.25 86 HIS A O 1
ATOM 654 N N . ALA A 1 87 ? -16.870 -0.518 7.421 1.00 96.38 87 ALA A N 1
ATOM 655 C CA . ALA A 1 87 ? -15.583 0.138 7.455 1.00 96.38 87 ALA A CA 1
ATOM 656 C C . ALA A 1 87 ? -14.834 -0.088 6.141 1.00 96.38 87 ALA A C 1
ATOM 658 O O . ALA A 1 87 ? -14.948 -1.143 5.520 1.00 96.38 87 ALA A O 1
ATOM 659 N N . LEU A 1 88 ? -14.038 0.897 5.738 1.00 98.06 88 LEU A N 1
ATOM 660 C CA . LEU A 1 88 ? -13.104 0.767 4.625 1.00 98.06 88 LEU A CA 1
ATOM 661 C C . LEU A 1 88 ? -11.678 0.687 5.156 1.00 98.06 88 LEU A C 1
ATOM 663 O O . LEU A 1 88 ? -11.233 1.584 5.867 1.00 98.06 88 LEU A O 1
ATOM 667 N N . ILE A 1 89 ? -10.939 -0.336 4.752 1.00 98.50 89 ILE A N 1
ATOM 668 C CA . ILE A 1 89 ? -9.484 -0.391 4.848 1.00 98.50 89 ILE A CA 1
ATOM 669 C C . ILE A 1 89 ? -8.927 0.053 3.495 1.00 98.50 89 ILE A C 1
ATOM 671 O O . ILE A 1 89 ? -8.971 -0.692 2.517 1.00 98.50 89 ILE A O 1
ATOM 675 N N . TYR A 1 90 ? -8.406 1.277 3.435 1.00 98.69 90 TYR A N 1
ATOM 676 C CA . TYR A 1 90 ? -7.816 1.839 2.225 1.00 98.69 90 TYR A CA 1
ATOM 677 C C . TYR A 1 90 ? -6.289 1.721 2.268 1.00 98.69 90 TYR A C 1
ATOM 679 O O . TYR A 1 90 ? -5.641 2.272 3.158 1.00 98.69 90 TYR A O 1
ATOM 687 N N . PHE A 1 91 ? -5.700 1.044 1.288 1.00 98.69 91 PHE A N 1
ATOM 688 C CA . PHE A 1 91 ? -4.266 0.811 1.185 1.00 98.69 91 PHE A CA 1
ATOM 689 C C . PHE A 1 91 ? -3.583 1.770 0.195 1.00 98.69 91 PHE A C 1
ATOM 691 O O . PHE A 1 91 ? -3.971 1.868 -0.972 1.00 98.69 91 PHE A O 1
ATOM 698 N N . VAL A 1 92 ? -2.523 2.437 0.657 1.00 98.38 92 VAL A N 1
ATOM 699 C CA . VAL A 1 92 ? -1.659 3.340 -0.114 1.00 98.38 92 VAL A CA 1
ATOM 700 C C . VAL A 1 92 ? -0.271 2.694 -0.276 1.00 98.38 92 VAL A C 1
ATOM 702 O O . VAL A 1 92 ? 0.447 2.536 0.722 1.00 98.38 92 VAL A O 1
ATOM 705 N N . PRO A 1 93 ? 0.134 2.311 -1.504 1.00 97.12 93 PRO A N 1
ATOM 706 C CA . PRO A 1 93 ? 1.401 1.621 -1.738 1.00 97.12 93 PRO A CA 1
ATOM 707 C C . PRO A 1 93 ? 2.620 2.532 -1.529 1.00 97.12 93 PRO A C 1
ATOM 709 O O . PRO A 1 93 ? 2.522 3.761 -1.558 1.00 97.12 93 PRO A O 1
ATOM 712 N N . GLY A 1 94 ? 3.785 1.904 -1.340 1.00 92.31 94 GLY A N 1
ATOM 713 C CA . GLY A 1 94 ? 5.081 2.590 -1.367 1.00 92.31 94 GLY A CA 1
ATOM 714 C C . GLY A 1 94 ? 5.592 2.801 -2.794 1.00 92.31 94 GLY A C 1
ATOM 715 O O . GLY A 1 94 ? 4.904 2.468 -3.746 1.00 92.31 94 GLY A O 1
ATOM 716 N N . ASN A 1 95 ? 6.807 3.323 -2.956 1.00 87.44 95 ASN A N 1
ATOM 717 C CA . ASN A 1 95 ? 7.461 3.458 -4.261 1.00 87.44 95 ASN A CA 1
ATOM 718 C C . ASN A 1 95 ? 8.199 2.142 -4.623 1.00 87.44 95 ASN A C 1
ATOM 720 O O . ASN A 1 95 ? 8.969 1.668 -3.784 1.00 87.44 95 ASN A O 1
ATOM 724 N N . PRO A 1 96 ? 8.020 1.539 -5.820 1.00 89.12 96 PRO A N 1
ATOM 725 C CA . PRO A 1 96 ? 7.142 1.939 -6.928 1.00 89.12 96 PRO A CA 1
ATOM 726 C C . PRO A 1 96 ? 5.660 1.827 -6.566 1.00 89.12 96 PRO A C 1
ATOM 728 O O . PRO A 1 96 ? 5.227 0.794 -6.066 1.00 89.12 96 PRO A O 1
ATOM 731 N N . GLY A 1 97 ? 4.903 2.894 -6.854 1.00 92.56 97 GLY A N 1
ATOM 732 C CA . GLY A 1 97 ? 3.505 3.144 -6.471 1.00 92.56 97 GLY A CA 1
ATOM 733 C C . GLY A 1 97 ? 2.468 2.227 -7.109 1.00 92.56 97 GLY A C 1
ATOM 734 O O . GLY A 1 97 ? 1.423 2.704 -7.538 1.00 92.56 97 GLY A O 1
ATOM 735 N N . VAL A 1 98 ? 2.753 0.933 -7.199 1.00 94.88 98 VAL A N 1
ATOM 736 C CA . VAL A 1 98 ? 1.937 -0.085 -7.853 1.00 94.88 98 VAL A CA 1
ATOM 737 C C . VAL A 1 98 ? 1.333 -0.994 -6.787 1.00 94.88 98 VAL A C 1
ATOM 739 O O . VAL A 1 98 ? 2.044 -1.658 -6.033 1.00 94.88 98 VAL A O 1
ATOM 742 N N . VAL A 1 99 ? 0.004 -1.036 -6.715 1.00 96.44 99 VAL A N 1
ATOM 743 C CA . VAL A 1 99 ? -0.729 -1.771 -5.679 1.00 96.44 99 VAL A CA 1
ATOM 744 C C . VAL A 1 99 ? -0.611 -3.287 -5.841 1.00 96.44 99 VAL A C 1
ATOM 746 O O . VAL A 1 99 ? -0.679 -4.017 -4.859 1.00 96.44 99 VAL A O 1
ATOM 749 N N . GLU A 1 100 ? -0.380 -3.783 -7.057 1.00 94.62 100 GLU A N 1
ATOM 750 C CA . GLU A 1 100 ? -0.321 -5.224 -7.321 1.00 94.62 100 GLU A CA 1
ATOM 751 C C . GLU A 1 100 ? 0.874 -5.929 -6.679 1.00 94.62 100 GLU A C 1
ATOM 753 O O . GLU A 1 100 ? 0.811 -7.144 -6.483 1.00 94.62 100 GLU A O 1
ATOM 758 N N . PHE A 1 101 ? 1.916 -5.196 -6.269 1.00 94.44 101 PHE A N 1
ATOM 759 C CA . PHE A 1 101 ? 2.958 -5.751 -5.399 1.00 94.44 101 PHE A CA 1
ATOM 760 C C . PHE A 1 101 ? 2.387 -6.253 -4.071 1.00 94.44 101 PHE A C 1
ATOM 762 O O . PHE A 1 101 ? 2.910 -7.190 -3.490 1.00 94.44 101 PHE A O 1
ATOM 769 N N . TYR A 1 102 ? 1.283 -5.673 -3.605 1.00 97.12 102 TYR A N 1
ATOM 770 C CA . TYR A 1 102 ? 0.675 -5.967 -2.311 1.00 97.12 102 TYR A CA 1
ATOM 771 C C . TYR A 1 102 ? -0.469 -6.976 -2.403 1.00 97.12 102 TYR A C 1
ATOM 773 O O . TYR A 1 102 ? -1.188 -7.166 -1.424 1.00 97.12 102 TYR A O 1
ATOM 781 N N . THR A 1 103 ? -0.653 -7.635 -3.551 1.00 95.69 103 THR A N 1
ATOM 782 C CA . THR A 1 103 ? -1.739 -8.606 -3.755 1.00 95.69 103 THR A CA 1
ATOM 783 C C . THR A 1 103 ? -1.718 -9.707 -2.696 1.00 95.69 103 THR A C 1
ATOM 785 O O . THR A 1 103 ? -2.751 -9.972 -2.081 1.00 95.69 103 THR A O 1
ATOM 788 N N . ASP A 1 104 ? -0.552 -10.304 -2.439 1.00 95.75 104 ASP A N 1
ATOM 789 C CA . ASP A 1 104 ? -0.405 -11.401 -1.473 1.00 95.75 104 ASP A CA 1
ATOM 790 C C . ASP A 1 104 ? -0.718 -10.931 -0.044 1.00 95.75 104 ASP A C 1
ATOM 792 O O . ASP A 1 104 ? -1.435 -11.603 0.700 1.00 95.75 104 ASP A O 1
ATOM 796 N N . PHE A 1 105 ? -0.270 -9.725 0.317 1.00 98.06 105 PHE A N 1
ATOM 797 C CA . PHE A 1 105 ? -0.558 -9.087 1.604 1.00 98.06 105 PHE A CA 1
ATOM 798 C C . PHE A 1 105 ? -2.055 -8.793 1.786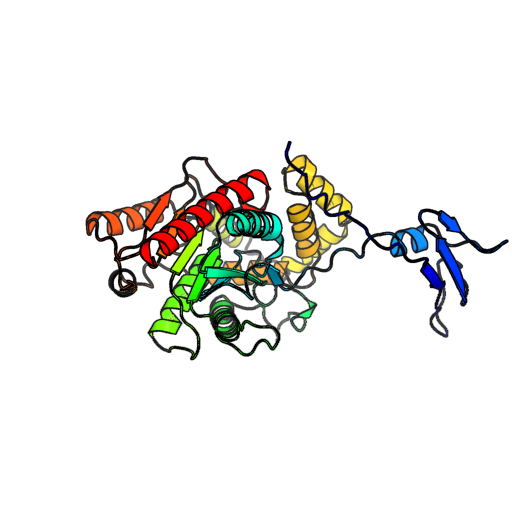 1.00 98.06 105 PHE A C 1
ATOM 800 O O . PHE A 1 105 ? -2.646 -9.201 2.785 1.00 98.06 105 PHE A O 1
ATOM 807 N N . LEU A 1 106 ? -2.691 -8.125 0.819 1.00 98.25 106 LEU A N 1
ATOM 808 C CA . LEU A 1 106 ? -4.099 -7.728 0.919 1.00 98.25 106 LEU A CA 1
ATOM 809 C C . LEU A 1 106 ? -5.037 -8.941 0.890 1.00 98.25 106 LEU A C 1
ATOM 811 O O . LEU A 1 106 ? -6.024 -8.965 1.624 1.00 98.25 106 LEU A O 1
ATOM 815 N N . ARG A 1 107 ? -4.716 -9.975 0.100 1.00 97.38 107 ARG A N 1
ATOM 816 C CA . ARG A 1 107 ? -5.463 -11.243 0.100 1.00 97.38 107 ARG A CA 1
ATOM 817 C C . ARG A 1 107 ? -5.307 -12.001 1.412 1.00 97.38 107 ARG A C 1
ATOM 819 O O . ARG A 1 107 ? -6.297 -12.513 1.925 1.00 97.38 107 ARG A O 1
ATOM 826 N N . SER A 1 108 ? -4.099 -12.039 1.973 1.00 98.12 108 SER A N 1
ATOM 827 C CA . SER A 1 108 ? -3.868 -12.649 3.287 1.00 98.12 108 SER A CA 1
ATOM 828 C C . SER A 1 108 ? -4.661 -11.924 4.376 1.00 98.12 108 SER A C 1
ATOM 830 O O . SER A 1 108 ? -5.328 -12.567 5.182 1.00 98.12 108 SER A O 1
ATOM 832 N N . LEU A 1 109 ? -4.671 -10.586 4.354 1.00 98.44 109 LEU A N 1
ATOM 833 C CA . LEU A 1 109 ? -5.459 -9.780 5.287 1.00 98.44 109 LEU A CA 1
ATOM 834 C C . LEU A 1 109 ? -6.966 -10.033 5.130 1.00 98.44 109 LEU A C 1
ATOM 836 O O . LEU A 1 109 ? -7.643 -10.266 6.130 1.00 98.44 109 LEU A O 1
ATOM 840 N N . ARG A 1 110 ? -7.484 -10.058 3.894 1.00 97.81 110 ARG A N 1
ATOM 841 C CA . ARG A 1 110 ? -8.884 -10.417 3.597 1.00 97.81 110 ARG A CA 1
ATOM 842 C C . ARG A 1 110 ? -9.248 -11.779 4.192 1.00 97.81 110 ARG A C 1
ATOM 844 O O . ARG A 1 110 ? -10.212 -11.874 4.944 1.00 97.81 110 ARG A O 1
ATOM 851 N N . ALA A 1 111 ? -8.426 -12.799 3.942 1.00 97.56 111 ALA A N 1
ATOM 852 C CA . ALA A 1 111 ? -8.657 -14.157 4.433 1.00 97.56 111 ALA A CA 1
ATOM 853 C C . ALA A 1 111 ? -8.626 -14.271 5.969 1.00 97.56 111 ALA A C 1
ATOM 855 O O . ALA A 1 111 ? -9.292 -15.137 6.540 1.00 97.56 111 ALA A O 1
ATOM 856 N N . LEU A 1 112 ? -7.846 -13.429 6.656 1.00 97.56 112 LEU A N 1
ATOM 857 C CA . LEU A 1 112 ? -7.853 -13.343 8.119 1.00 97.56 112 LEU A CA 1
ATOM 858 C C . LEU A 1 112 ? -9.124 -12.654 8.633 1.00 97.56 112 LEU A C 1
ATOM 860 O O . LEU A 1 112 ? -9.752 -13.151 9.568 1.00 97.56 112 LEU A O 1
ATOM 864 N N . LEU A 1 113 ? -9.533 -11.551 8.002 1.00 96.81 113 LEU A N 1
ATOM 865 C CA . LEU A 1 113 ? -10.737 -10.805 8.373 1.00 96.81 113 LEU A CA 1
ATOM 866 C C . LEU A 1 113 ? -12.013 -11.625 8.160 1.00 96.81 113 LEU A C 1
ATOM 868 O O . LEU A 1 113 ? -12.860 -11.648 9.051 1.00 96.81 113 LEU A O 1
ATOM 872 N N . ASP A 1 114 ? -12.113 -12.390 7.069 1.00 95.31 114 ASP A N 1
ATOM 873 C CA . ASP A 1 114 ? -13.264 -13.265 6.783 1.00 95.31 114 ASP A CA 1
ATOM 874 C C . ASP A 1 114 ? -13.581 -14.242 7.924 1.00 95.31 114 ASP A C 1
ATOM 876 O O . ASP A 1 114 ? -14.730 -14.638 8.113 1.00 95.31 114 ASP A O 1
ATOM 880 N N . LYS A 1 115 ? -12.573 -14.611 8.723 1.00 92.69 115 LYS A N 1
ATOM 881 C CA . LYS A 1 115 ? -12.727 -15.540 9.848 1.00 92.69 115 LYS A CA 1
ATOM 882 C C . LYS A 1 115 ? -13.298 -14.890 11.106 1.00 92.69 115 LYS A C 1
ATOM 884 O O . LYS A 1 115 ? -13.791 -15.611 11.971 1.00 92.69 115 LYS A O 1
ATOM 889 N N . THR A 1 116 ? -13.200 -13.569 11.257 1.00 89.56 116 THR A N 1
ATOM 890 C CA . THR A 1 116 ? -13.540 -12.886 12.521 1.00 89.56 116 THR A CA 1
ATOM 891 C C . THR A 1 116 ? -14.457 -11.687 12.394 1.00 89.56 116 THR A C 1
ATOM 893 O O . THR A 1 116 ? -14.958 -11.208 13.415 1.00 89.56 116 THR A O 1
ATOM 896 N N . GLU A 1 117 ? -14.706 -11.206 11.179 1.00 90.38 117 GLU A N 1
ATOM 897 C CA . GLU A 1 117 ? -15.725 -10.193 10.944 1.00 90.38 117 GLU A CA 1
ATOM 898 C C . GLU A 1 117 ? -17.075 -10.642 11.505 1.00 90.38 117 GLU A C 1
ATOM 900 O O . GLU A 1 117 ? -17.549 -11.760 11.286 1.00 90.38 117 GLU A O 1
ATOM 905 N N . SER A 1 118 ? -17.702 -9.743 12.257 1.00 88.00 118 SER A N 1
ATOM 906 C CA . SER A 1 118 ? -18.964 -10.008 12.943 1.00 88.00 118 SER A CA 1
ATOM 907 C C . SER A 1 118 ? -19.905 -8.821 12.781 1.00 88.00 118 SER A C 1
ATOM 909 O O . SER A 1 118 ? -20.678 -8.795 11.823 1.00 88.00 118 SER A O 1
ATOM 911 N N . ASP A 1 119 ? -19.824 -7.844 13.686 1.00 90.75 119 ASP A N 1
ATOM 912 C CA . ASP A 1 119 ? -20.669 -6.644 13.677 1.00 90.75 119 ASP A CA 1
ATOM 913 C C . ASP A 1 119 ? -20.225 -5.599 12.639 1.00 90.75 119 ASP A C 1
ATOM 915 O O . ASP A 1 119 ? -21.063 -4.831 12.161 1.00 90.75 119 ASP A O 1
ATOM 919 N N . THR A 1 120 ? -18.939 -5.585 12.280 1.00 94.31 120 THR A N 1
ATOM 920 C CA . THR A 1 120 ? -18.351 -4.681 11.282 1.00 94.31 120 THR A CA 1
ATOM 921 C C . THR A 1 120 ? -17.917 -5.475 10.049 1.00 94.31 120 THR A C 1
ATOM 923 O O . THR A 1 120 ? -17.209 -6.474 10.180 1.00 94.31 120 THR A O 1
ATOM 926 N N . ALA A 1 121 ? -18.339 -5.036 8.862 1.00 95.62 121 ALA A N 1
ATOM 927 C CA . ALA A 1 121 ? -17.821 -5.493 7.574 1.00 95.62 121 ALA A CA 1
ATOM 928 C C . ALA A 1 121 ? -16.683 -4.562 7.136 1.00 95.62 121 ALA A C 1
ATOM 930 O O . ALA A 1 121 ? -16.901 -3.352 7.042 1.00 95.62 121 ALA A O 1
ATOM 931 N N . TYR A 1 122 ? -15.494 -5.108 6.871 1.00 97.06 122 TYR A N 1
ATOM 932 C CA . TYR A 1 122 ? -14.349 -4.339 6.393 1.00 97.06 122 TYR A CA 1
ATOM 933 C C . TYR A 1 122 ? -14.156 -4.573 4.899 1.00 97.06 122 TYR A C 1
ATOM 935 O O . TYR A 1 122 ? -13.692 -5.634 4.499 1.00 97.06 122 TYR A O 1
ATOM 943 N N . ASP A 1 123 ? -14.460 -3.592 4.057 1.00 97.38 123 ASP A N 1
ATOM 944 C CA . ASP A 1 123 ? -14.035 -3.640 2.657 1.00 97.38 123 ASP A CA 1
ATOM 945 C C . ASP A 1 123 ? -12.554 -3.269 2.574 1.00 97.38 123 ASP A C 1
ATOM 947 O O . ASP A 1 123 ? -12.101 -2.363 3.274 1.00 97.38 123 ASP A O 1
ATOM 951 N N . ILE A 1 124 ? -11.781 -3.950 1.727 1.00 98.38 124 ILE A N 1
ATOM 952 C CA . ILE A 1 124 ? -10.392 -3.569 1.452 1.00 98.38 124 ILE A CA 1
ATOM 953 C C . ILE A 1 124 ? -10.323 -2.993 0.045 1.00 98.38 124 ILE A C 1
ATOM 955 O O . ILE A 1 124 ? -10.751 -3.625 -0.921 1.00 98.38 124 ILE A O 1
ATOM 959 N N . TYR A 1 125 ? -9.734 -1.812 -0.081 1.00 98.25 125 TYR A N 1
ATOM 960 C CA . TYR A 1 125 ? -9.457 -1.195 -1.369 1.00 98.25 125 TYR A CA 1
ATOM 961 C C . TYR A 1 125 ? -8.045 -0.628 -1.383 1.00 98.25 125 TYR A C 1
ATOM 963 O O . TYR A 1 125 ? -7.572 -0.093 -0.389 1.00 98.25 125 TYR A O 1
ATOM 971 N N . GLY A 1 126 ? -7.364 -0.703 -2.515 1.00 97.38 126 GLY A N 1
ATOM 972 C CA . GLY A 1 126 ? -6.110 0.002 -2.730 1.00 97.38 126 GLY A CA 1
ATOM 973 C C . GLY A 1 126 ? -5.927 0.303 -4.203 1.00 97.38 126 GLY A C 1
ATOM 974 O O . GLY A 1 126 ? -6.449 -0.409 -5.059 1.00 97.38 126 GLY A O 1
ATOM 975 N N . ARG A 1 127 ? -5.159 1.341 -4.518 1.00 96.56 127 ARG A N 1
ATOM 976 C CA . ARG A 1 127 ? -4.868 1.702 -5.907 1.00 96.56 127 ARG A CA 1
ATOM 977 C C . ARG A 1 127 ? -3.436 2.139 -6.114 1.00 96.56 127 ARG A C 1
ATOM 979 O O . ARG A 1 127 ? -2.740 2.495 -5.164 1.00 96.56 127 ARG A O 1
ATOM 986 N N . ASN A 1 128 ? -3.020 2.117 -7.375 1.00 96.88 128 ASN A N 1
ATOM 987 C CA . ASN A 1 128 ? -1.752 2.695 -7.786 1.00 96.88 128 ASN A CA 1
ATOM 988 C C . ASN A 1 128 ? -1.714 4.180 -7.418 1.00 96.88 128 ASN A C 1
ATOM 990 O O . ASN A 1 128 ? -2.722 4.887 -7.515 1.00 96.88 128 ASN A O 1
ATOM 994 N N . LEU A 1 129 ? -0.526 4.664 -7.068 1.00 96.69 129 LEU A N 1
ATOM 995 C CA . LEU A 1 129 ? -0.235 6.090 -7.098 1.00 96.69 129 LEU A CA 1
ATOM 996 C C . LEU A 1 129 ? -0.405 6.617 -8.534 1.00 96.69 129 LEU A C 1
ATOM 998 O O . LEU A 1 129 ? -0.289 5.873 -9.513 1.00 96.69 129 LEU A O 1
ATOM 1002 N N . PHE A 1 130 ? -0.700 7.907 -8.683 1.00 95.25 130 PHE A N 1
ATOM 1003 C CA . PHE A 1 130 ? -0.911 8.503 -10.004 1.00 95.25 130 PHE A CA 1
ATOM 1004 C C . PHE A 1 130 ? 0.374 8.455 -10.839 1.00 95.25 130 PHE A C 1
ATOM 1006 O O . PHE A 1 130 ? 1.470 8.626 -10.306 1.00 95.25 130 PHE A O 1
ATOM 1013 N N . GLY A 1 131 ? 0.239 8.214 -12.144 1.00 92.69 131 GLY A N 1
ATOM 1014 C CA . GLY A 1 131 ? 1.376 8.152 -13.068 1.00 92.69 131 GLY A CA 1
ATOM 1015 C C . GLY A 1 131 ? 2.097 6.804 -13.154 1.00 92.69 131 GLY A C 1
ATOM 1016 O O . GLY A 1 131 ? 3.085 6.692 -13.870 1.00 92.69 131 GLY A O 1
ATOM 1017 N N . PHE A 1 132 ? 1.650 5.783 -12.413 1.00 92.56 132 PHE A N 1
ATOM 1018 C CA . PHE A 1 132 ? 2.265 4.447 -12.441 1.00 92.56 132 PHE A CA 1
ATOM 1019 C C . PHE A 1 132 ? 1.600 3.470 -13.419 1.00 92.56 132 PHE A C 1
ATOM 1021 O O . PHE A 1 132 ? 2.097 2.360 -13.598 1.00 92.56 132 PHE A O 1
ATOM 1028 N N . ARG A 1 133 ? 0.503 3.878 -14.066 1.00 90.69 133 ARG A N 1
ATOM 1029 C CA . ARG A 1 133 ? -0.192 3.112 -15.102 1.00 90.69 133 ARG A CA 1
ATOM 1030 C C . ARG A 1 133 ? -0.397 3.988 -16.329 1.00 90.69 133 ARG A C 1
ATOM 1032 O O . ARG A 1 133 ? -1.129 4.969 -16.263 1.00 90.69 133 ARG A O 1
ATOM 1039 N N . ASP A 1 134 ? 0.187 3.579 -17.451 1.00 88.25 134 ASP A N 1
ATOM 1040 C CA . ASP A 1 134 ? 0.227 4.378 -18.686 1.00 88.25 134 ASP A CA 1
ATOM 1041 C C . ASP A 1 134 ? -1.159 4.743 -19.240 1.00 88.25 134 ASP A C 1
ATOM 1043 O O . ASP A 1 134 ? -1.295 5.737 -19.948 1.00 88.25 134 ASP A O 1
ATOM 1047 N N . ALA A 1 135 ? -2.180 3.929 -18.950 1.00 87.94 135 ALA A N 1
ATOM 1048 C CA . ALA A 1 135 ? -3.558 4.151 -19.390 1.00 87.94 135 ALA A CA 1
ATOM 1049 C C . ALA A 1 135 ? -4.276 5.267 -18.612 1.00 87.94 135 ALA A C 1
ATOM 1051 O O . ALA A 1 135 ? -5.309 5.753 -19.066 1.00 87.94 135 ALA A O 1
ATOM 1052 N N . ASP A 1 136 ? -3.749 5.662 -17.451 1.00 86.88 136 ASP A N 1
ATOM 1053 C CA . ASP A 1 136 ? -4.406 6.612 -16.551 1.00 86.88 136 ASP A CA 1
ATOM 1054 C C . ASP A 1 136 ? -3.928 8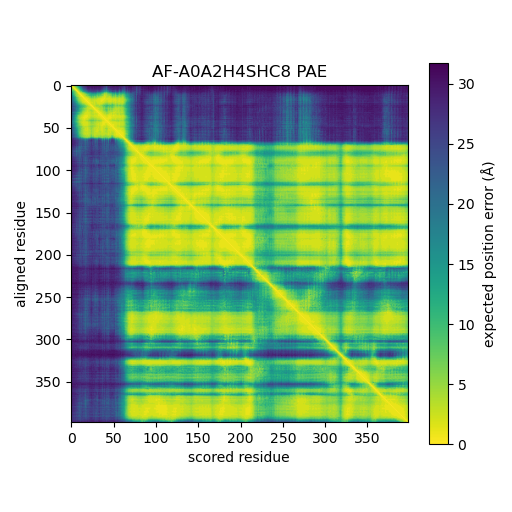.059 -16.790 1.00 86.88 136 ASP A C 1
ATOM 1056 O O . ASP A 1 136 ? -4.373 8.978 -16.102 1.00 86.88 136 ASP A O 1
ATOM 1060 N N . HIS A 1 137 ? -3.006 8.276 -17.736 1.00 89.94 137 HIS A N 1
ATOM 1061 C CA . HIS A 1 137 ? -2.468 9.597 -18.050 1.00 89.94 137 HIS A CA 1
ATOM 1062 C C . HIS A 1 137 ? -1.855 9.688 -19.454 1.00 89.94 137 HIS A C 1
ATOM 1064 O O . HIS A 1 137 ? -1.370 8.713 -20.037 1.00 89.94 137 HIS A O 1
ATOM 1070 N N . GLU A 1 138 ? -1.797 10.915 -19.967 1.00 91.94 138 GLU A N 1
ATOM 1071 C CA . GLU A 1 138 ? -1.031 11.225 -21.172 1.00 91.94 138 GLU A CA 1
ATOM 1072 C C . GLU A 1 138 ? 0.469 10.949 -20.968 1.00 91.94 138 GLU A C 1
ATOM 1074 O O . GLU A 1 138 ? 0.965 11.078 -19.841 1.00 91.94 138 GLU A O 1
ATOM 1079 N N . PRO A 1 139 ? 1.218 10.599 -22.033 1.00 91.25 139 PRO A N 1
ATOM 1080 C CA . PRO A 1 139 ? 2.658 10.384 -21.952 1.00 91.25 139 PRO A CA 1
ATOM 1081 C C . PRO A 1 139 ? 3.391 11.521 -21.249 1.00 91.25 139 PRO A C 1
ATOM 1083 O O . PRO A 1 139 ? 3.124 12.701 -21.506 1.00 91.25 139 PRO A O 1
ATOM 1086 N N . PHE A 1 140 ? 4.339 11.170 -20.383 1.00 89.94 140 PHE A N 1
ATOM 1087 C CA . PHE A 1 140 ? 5.197 12.182 -19.784 1.00 89.94 140 PHE A CA 1
ATOM 1088 C C . PHE A 1 140 ? 6.171 12.774 -20.806 1.00 89.94 140 PHE A C 1
ATOM 1090 O O . PHE A 1 140 ? 6.583 12.137 -21.778 1.00 89.94 140 PHE A O 1
ATOM 1097 N N . GLY A 1 141 ? 6.548 14.028 -20.580 1.00 85.75 141 GLY A N 1
ATOM 1098 C CA . GLY A 1 141 ? 7.425 14.794 -21.454 1.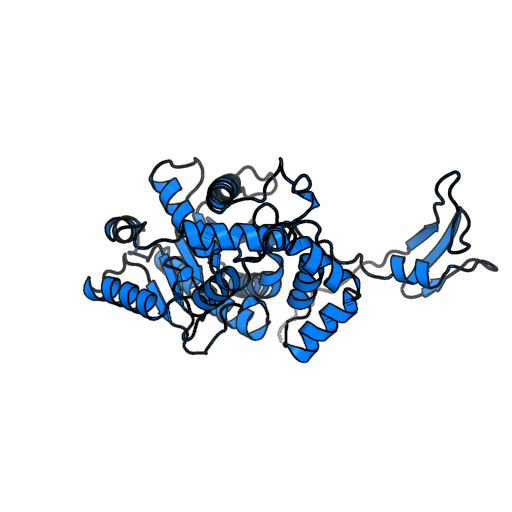00 85.75 141 GLY A CA 1
ATOM 1099 C C . GLY A 1 141 ? 7.721 16.175 -20.879 1.00 85.75 141 GLY A C 1
ATOM 1100 O O . GLY A 1 141 ? 7.351 16.487 -19.752 1.00 85.75 141 GLY A O 1
ATOM 1101 N N . GLY A 1 142 ? 8.354 17.046 -21.668 1.00 81.44 142 GLY A N 1
ATOM 1102 C CA . GLY A 1 142 ? 8.734 18.388 -21.202 1.00 81.44 142 GLY A CA 1
ATOM 1103 C C . GLY A 1 142 ? 7.560 19.289 -20.783 1.00 81.44 142 GLY A C 1
ATOM 1104 O O . GLY A 1 142 ? 7.767 20.230 -20.026 1.00 81.44 142 GLY A O 1
ATOM 1105 N N . GLN A 1 143 ? 6.341 19.009 -21.260 1.00 83.88 143 GLN A N 1
ATOM 1106 C CA . GLN A 1 143 ? 5.121 19.761 -20.920 1.00 83.88 143 GLN A CA 1
ATOM 1107 C C . GLN A 1 143 ? 4.188 19.023 -19.949 1.00 83.88 143 GLN A C 1
ATOM 1109 O O . GLN A 1 143 ? 3.317 19.651 -19.357 1.00 83.88 143 GLN A O 1
ATOM 1114 N N . ASN A 1 144 ? 4.363 17.710 -19.786 1.00 88.31 144 ASN A N 1
ATOM 1115 C CA . ASN A 1 144 ? 3.550 16.865 -18.918 1.00 88.31 144 ASN A CA 1
ATOM 1116 C C . ASN A 1 144 ? 4.497 16.088 -18.006 1.00 88.31 144 ASN A C 1
ATOM 1118 O O . ASN A 1 144 ? 5.008 15.032 -18.378 1.00 88.31 144 ASN A O 1
ATOM 1122 N N . LEU A 1 145 ? 4.828 16.681 -16.864 1.00 90.12 145 LEU A N 1
ATOM 1123 C CA . LEU A 1 145 ? 5.795 16.097 -15.943 1.00 90.12 145 LEU A CA 1
ATOM 1124 C C . LEU A 1 145 ? 5.152 14.983 -15.106 1.00 90.12 145 LEU A C 1
ATOM 1126 O O . LEU A 1 145 ? 3.942 15.018 -14.875 1.00 90.12 145 LEU A O 1
ATOM 1130 N N . PRO A 1 146 ? 5.953 14.020 -14.614 1.00 92.00 146 PRO A N 1
ATOM 1131 C CA . PRO A 1 146 ? 5.466 13.040 -13.657 1.00 92.00 146 PRO A CA 1
ATOM 1132 C C . PRO A 1 146 ? 4.935 13.701 -12.377 1.00 92.00 146 PRO A C 1
ATOM 1134 O O . PRO A 1 146 ? 5.322 14.811 -12.013 1.00 92.00 146 PRO A O 1
ATOM 1137 N N . TYR A 1 147 ? 4.069 12.992 -11.661 1.00 92.75 147 TYR A N 1
ATOM 1138 C CA . TYR A 1 147 ? 3.417 13.505 -10.459 1.00 92.75 147 TYR A CA 1
ATOM 1139 C C . TYR A 1 147 ? 4.391 13.595 -9.277 1.00 92.75 147 TYR A C 1
ATOM 1141 O O . TYR A 1 147 ? 5.026 12.603 -8.909 1.00 92.75 147 TYR A O 1
ATOM 1149 N N . GLU A 1 148 ? 4.464 14.759 -8.635 1.00 91.56 148 GLU A N 1
ATOM 1150 C CA . GLU A 1 148 ? 5.201 14.953 -7.381 1.00 91.56 148 GLU A CA 1
ATOM 1151 C C . GLU A 1 148 ? 4.403 14.470 -6.159 1.00 91.56 148 GLU A C 1
ATOM 1153 O O . GLU A 1 148 ? 3.187 14.276 -6.218 1.00 91.56 148 GLU A O 1
ATOM 1158 N N . LEU A 1 149 ? 5.085 14.328 -5.017 1.00 89.94 149 LEU A N 1
ATOM 1159 C CA . LEU A 1 149 ? 4.487 13.872 -3.760 1.00 89.94 149 LEU A CA 1
ATOM 1160 C C . LEU A 1 149 ? 3.238 14.671 -3.342 1.00 89.94 149 LEU A C 1
ATOM 1162 O O . LEU A 1 149 ? 2.257 14.070 -2.918 1.00 89.94 149 LEU A O 1
ATOM 1166 N N . ASP A 1 150 ? 3.229 15.998 -3.485 1.00 90.50 150 ASP A N 1
ATOM 1167 C CA . ASP A 1 150 ? 2.072 16.817 -3.088 1.00 90.50 150 ASP A CA 1
ATOM 1168 C C . ASP A 1 150 ? 0.815 16.507 -3.921 1.00 90.50 150 ASP A C 1
ATOM 1170 O O . ASP A 1 150 ? -0.282 16.363 -3.376 1.00 90.50 150 ASP A O 1
ATOM 1174 N N . ALA A 1 151 ? 0.997 16.303 -5.231 1.00 93.31 151 ALA A N 1
ATOM 1175 C CA . ALA A 1 151 ? -0.075 15.891 -6.131 1.00 93.31 151 ALA A CA 1
ATOM 1176 C C . ALA A 1 151 ? -0.581 14.479 -5.797 1.00 93.31 151 ALA A C 1
ATOM 1178 O O . ALA A 1 151 ? -1.786 14.229 -5.868 1.00 93.31 151 ALA A O 1
ATOM 1179 N N . GLN A 1 152 ? 0.314 13.573 -5.376 1.00 95.69 152 GLN A N 1
ATOM 1180 C CA . GLN A 1 152 ? -0.083 12.253 -4.876 1.00 95.69 152 GLN A CA 1
ATOM 1181 C C . GLN A 1 152 ? -0.962 12.375 -3.634 1.00 95.69 152 GLN A C 1
ATOM 1183 O O . GLN A 1 152 ? -2.014 11.747 -3.579 1.00 95.69 152 GLN A O 1
ATOM 1188 N N . VAL A 1 153 ? -0.575 13.205 -2.661 1.00 94.81 153 VAL A N 1
ATOM 1189 C CA . VAL A 1 153 ? -1.383 13.416 -1.455 1.00 94.81 153 VAL A CA 1
ATOM 1190 C C . VAL A 1 153 ? -2.758 13.972 -1.805 1.00 94.81 153 VAL A C 1
ATOM 1192 O O . VAL A 1 153 ? -3.758 13.420 -1.350 1.00 94.81 153 VAL A O 1
ATOM 1195 N N . GLU A 1 154 ? -2.831 15.039 -2.606 1.00 95.31 154 GLU A N 1
ATOM 1196 C CA . GLU A 1 154 ? -4.120 15.663 -2.919 1.00 95.31 154 GLU A CA 1
ATOM 1197 C C . GLU A 1 154 ? -5.052 14.691 -3.639 1.00 95.31 154 GLU A C 1
ATOM 1199 O O . GLU A 1 154 ? -6.217 14.533 -3.262 1.00 95.31 154 GLU A O 1
ATOM 1204 N N . GLY A 1 155 ? -4.527 13.999 -4.648 1.00 95.88 155 GLY A N 1
ATOM 1205 C CA . GLY A 1 155 ? -5.318 13.052 -5.409 1.00 95.88 155 GLY A CA 1
ATOM 1206 C C . GLY A 1 155 ? -5.723 11.825 -4.585 1.00 95.88 155 GLY A C 1
ATOM 1207 O O . GLY A 1 155 ? -6.856 11.375 -4.719 1.00 95.88 155 GLY A O 1
ATOM 1208 N N . MET A 1 156 ? -4.855 11.296 -3.709 1.00 97.19 156 MET A N 1
ATOM 1209 C CA . MET A 1 156 ? -5.215 10.177 -2.824 1.00 97.19 156 MET A CA 1
ATOM 1210 C C . MET A 1 156 ? -6.283 10.595 -1.827 1.00 97.19 156 MET A C 1
ATOM 1212 O O . MET A 1 156 ? -7.253 9.875 -1.627 1.00 97.19 156 MET A O 1
ATOM 1216 N N . TRP A 1 157 ? -6.155 11.782 -1.240 1.00 96.25 157 TRP A N 1
ATOM 1217 C CA . TRP A 1 157 ? -7.160 12.304 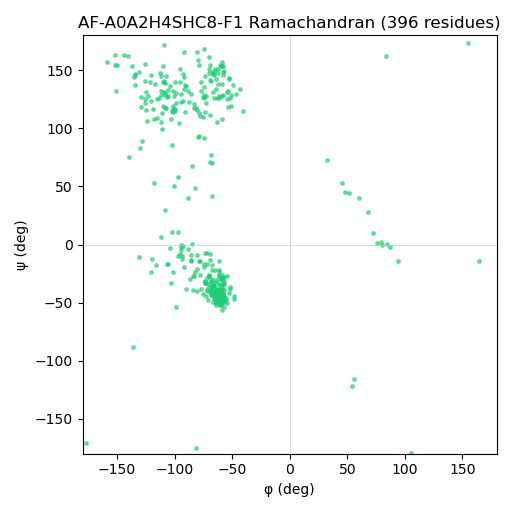-0.328 1.00 96.25 157 TRP A CA 1
ATOM 1218 C C . TRP A 1 157 ? -8.514 12.514 -1.019 1.00 96.25 157 TRP A C 1
ATOM 1220 O O . TRP A 1 157 ? -9.557 12.219 -0.437 1.00 96.25 157 TRP A O 1
ATOM 1230 N N . ALA A 1 158 ? -8.518 12.999 -2.266 1.00 96.12 158 ALA A N 1
ATOM 1231 C CA . ALA A 1 158 ? -9.730 13.095 -3.077 1.00 96.12 158 ALA A CA 1
ATOM 1232 C C . ALA A 1 158 ? -10.339 11.718 -3.389 1.00 96.12 158 ALA A C 1
ATOM 1234 O O . ALA A 1 158 ? -11.546 11.551 -3.227 1.00 96.12 158 ALA A O 1
ATOM 1235 N N . ASP A 1 159 ? -9.516 10.742 -3.776 1.00 96.19 159 ASP A N 1
ATOM 1236 C CA . ASP A 1 159 ? -9.957 9.376 -4.070 1.00 96.19 159 ASP A CA 1
ATOM 1237 C C . ASP A 1 159 ? -10.576 8.716 -2.832 1.00 96.19 159 ASP A C 1
ATOM 1239 O O . ASP A 1 159 ? -11.732 8.301 -2.875 1.00 96.19 159 ASP A O 1
ATOM 1243 N N . ILE A 1 160 ? -9.878 8.752 -1.692 1.00 96.50 160 ILE A N 1
ATOM 1244 C CA . ILE A 1 160 ? -10.357 8.237 -0.402 1.00 96.50 160 ILE A CA 1
ATOM 1245 C C . ILE A 1 160 ? -11.701 8.877 -0.027 1.00 96.50 160 ILE A C 1
ATOM 1247 O O . ILE A 1 160 ? -12.637 8.179 0.357 1.00 96.50 160 ILE A O 1
ATOM 1251 N N . ALA A 1 161 ? -11.830 10.201 -0.169 1.00 95.00 161 ALA A N 1
ATOM 1252 C CA . ALA A 1 161 ? -13.077 10.911 0.120 1.00 95.00 161 ALA A CA 1
ATOM 1253 C C . ALA A 1 161 ? -14.218 10.563 -0.854 1.00 95.00 161 ALA A C 1
ATOM 1255 O O . ALA A 1 161 ? -15.391 10.761 -0.525 1.00 95.00 161 ALA A O 1
ATOM 1256 N N . SER A 1 162 ? -13.896 10.058 -2.047 1.00 94.75 162 SER A N 1
ATOM 1257 C CA . SER A 1 162 ? -14.869 9.642 -3.059 1.00 94.75 162 SER A CA 1
ATOM 1258 C C . SER A 1 162 ? -15.370 8.208 -2.878 1.00 94.75 162 SER A C 1
ATOM 1260 O O . SER A 1 162 ? -16.402 7.868 -3.447 1.00 94.75 162 SER A O 1
ATOM 1262 N N . GLN A 1 163 ? -14.703 7.389 -2.056 1.00 95.56 163 GLN A N 1
ATOM 1263 C CA . GLN A 1 163 ? -15.072 5.986 -1.867 1.00 95.56 163 GLN A CA 1
ATOM 1264 C C . GLN A 1 163 ? -16.463 5.837 -1.240 1.00 95.56 163 GLN A C 1
ATOM 1266 O O . GLN A 1 163 ? -16.811 6.515 -0.267 1.00 95.56 163 GLN A O 1
ATOM 1271 N N . ARG A 1 164 ? -17.269 4.937 -1.807 1.00 93.12 164 ARG A N 1
ATOM 1272 C CA . ARG A 1 164 ? -18.646 4.655 -1.382 1.00 93.12 164 ARG A CA 1
ATOM 1273 C C . ARG A 1 164 ? -18.917 3.155 -1.362 1.00 93.12 164 ARG A C 1
ATOM 1275 O O . ARG A 1 164 ? -18.298 2.397 -2.110 1.00 93.12 164 ARG A O 1
ATOM 1282 N N . ARG A 1 165 ? -19.862 2.755 -0.516 1.00 90.06 165 ARG A N 1
ATOM 1283 C CA . ARG A 1 165 ? -20.319 1.374 -0.319 1.00 90.06 165 ARG A CA 1
ATOM 1284 C C . ARG A 1 165 ? -21.725 1.149 -0.876 1.00 90.06 165 ARG A C 1
ATOM 1286 O O . ARG A 1 165 ? -22.433 2.106 -1.195 1.00 90.06 165 ARG A O 1
ATOM 1293 N N . GLY A 1 166 ? -22.133 -0.119 -0.881 1.00 79.06 166 GLY A N 1
ATOM 1294 C CA . GLY A 1 166 ? -23.438 -0.581 -1.353 1.00 79.06 166 GLY A CA 1
ATOM 1295 C C . GLY A 1 166 ? -23.478 -0.773 -2.867 1.00 79.06 166 GLY A C 1
ATOM 1296 O O . GLY A 1 166 ? -22.643 -0.228 -3.584 1.00 79.06 166 GLY A O 1
ATOM 1297 N N . ASP A 1 167 ? -24.471 -1.523 -3.347 1.00 75.81 167 ASP A N 1
ATOM 1298 C CA . ASP A 1 167 ? -24.596 -1.910 -4.763 1.00 75.81 167 ASP A CA 1
ATOM 1299 C C . ASP A 1 167 ? -24.664 -0.701 -5.715 1.00 75.81 167 ASP A C 1
ATOM 1301 O O . ASP A 1 167 ? -24.193 -0.757 -6.849 1.00 75.81 167 ASP A O 1
ATOM 1305 N N . SER A 1 168 ? -25.221 0.415 -5.236 1.00 78.69 168 SER A N 1
ATOM 1306 C CA . SER A 1 168 ? -25.323 1.680 -5.974 1.00 78.69 168 SER A CA 1
ATOM 1307 C C . SER A 1 168 ? -24.104 2.599 -5.810 1.00 78.69 168 SER A C 1
ATOM 1309 O O . SER A 1 168 ? -24.075 3.663 -6.424 1.00 78.69 168 SER A O 1
ATOM 1311 N N . HIS A 1 169 ? -23.123 2.230 -4.976 1.00 81.81 169 HIS A N 1
ATOM 1312 C CA . HIS A 1 169 ? -21.948 3.040 -4.627 1.00 81.81 169 HIS A CA 1
ATOM 1313 C C . HIS A 1 169 ? -22.281 4.493 -4.243 1.00 81.81 169 HIS A C 1
ATOM 1315 O O . HIS A 1 169 ? -21.619 5.442 -4.663 1.00 81.81 169 HIS A O 1
ATOM 1321 N N . ASP A 1 170 ? -23.306 4.683 -3.417 1.00 87.19 170 ASP A N 1
ATOM 1322 C CA . ASP A 1 170 ? -23.818 5.998 -3.023 1.00 87.19 170 ASP A CA 1
ATOM 1323 C C . ASP A 1 170 ? -23.672 6.287 -1.522 1.00 87.19 170 ASP A C 1
ATOM 1325 O O . ASP A 1 170 ? -23.694 7.448 -1.103 1.00 87.19 170 ASP A O 1
ATOM 1329 N N . GLN A 1 171 ? -23.455 5.257 -0.702 1.00 90.19 171 GLN A N 1
ATOM 1330 C CA . GLN A 1 171 ? -23.390 5.396 0.750 1.00 90.19 171 GLN A CA 1
ATOM 1331 C C . GLN A 1 171 ? -21.958 5.648 1.237 1.00 90.19 171 GLN A C 1
ATOM 1333 O O . GLN A 1 171 ? -21.023 4.989 0.777 1.00 90.19 171 GLN A O 1
ATOM 1338 N N . PRO A 1 172 ? -21.740 6.577 2.185 1.00 93.38 172 PRO A N 1
ATOM 1339 C CA . PRO A 1 172 ? -20.449 6.709 2.845 1.00 93.38 172 PRO A CA 1
ATOM 1340 C C . PRO A 1 172 ? -20.172 5.501 3.754 1.00 93.38 172 PRO A C 1
ATOM 1342 O O . PRO A 1 172 ? -21.090 4.837 4.249 1.00 93.38 172 PRO A O 1
ATOM 1345 N N . TYR A 1 173 ? -18.890 5.233 3.992 1.00 95.81 173 TYR A N 1
ATOM 1346 C CA . TYR A 1 173 ? -18.460 4.289 5.022 1.00 95.81 173 TYR A CA 1
ATOM 1347 C C . TYR A 1 173 ? -18.637 4.899 6.416 1.00 95.81 173 TYR A C 1
ATOM 1349 O O . TYR A 1 173 ? -18.431 6.100 6.605 1.00 95.81 173 TYR A O 1
ATOM 1357 N N . ASP A 1 174 ? -18.984 4.065 7.397 1.00 94.50 174 ASP A N 1
ATOM 1358 C CA . ASP A 1 174 ? -19.130 4.492 8.791 1.00 94.50 174 ASP A CA 1
ATOM 1359 C C . ASP A 1 174 ? -17.771 4.862 9.394 1.00 94.50 174 ASP A C 1
ATOM 1361 O O . ASP A 1 174 ? -17.682 5.764 10.227 1.00 94.50 174 ASP A O 1
ATOM 1365 N N . SER A 1 175 ? -16.703 4.195 8.953 1.00 94.19 175 SER A N 1
ATOM 1366 C CA . SER A 1 175 ? -15.321 4.495 9.320 1.00 94.19 175 SER A CA 1
ATOM 1367 C C . SER A 1 175 ? -14.341 4.123 8.207 1.00 94.19 175 SER A C 1
ATOM 1369 O O . SER A 1 175 ? -14.602 3.259 7.372 1.00 94.19 175 SER A O 1
ATOM 1371 N N . VAL A 1 176 ? -13.191 4.792 8.192 1.00 97.00 176 VAL A N 1
ATOM 1372 C CA . VAL A 1 176 ? -12.103 4.532 7.249 1.00 97.00 176 VAL A CA 1
ATOM 1373 C C . VAL A 1 176 ? -10.793 4.375 8.018 1.00 97.00 176 VAL A C 1
ATOM 1375 O O . VAL A 1 176 ? -10.407 5.240 8.811 1.00 97.00 176 VAL A O 1
ATOM 1378 N N . ILE A 1 177 ? -10.111 3.263 7.765 1.00 97.62 177 ILE A N 1
ATOM 1379 C CA . ILE A 1 177 ? -8.759 2.950 8.215 1.00 97.62 177 ILE A CA 1
ATOM 1380 C C . ILE A 1 177 ? -7.840 3.094 7.007 1.00 97.62 177 ILE A C 1
ATOM 1382 O O . ILE A 1 177 ? -8.088 2.504 5.958 1.00 97.62 177 ILE A O 1
ATOM 1386 N N . LEU A 1 178 ? -6.771 3.869 7.147 1.00 98.44 178 LEU A N 1
ATOM 1387 C CA . LEU A 1 178 ? -5.763 4.006 6.104 1.00 98.44 178 LEU A CA 1
ATOM 1388 C C . LEU A 1 178 ? -4.553 3.148 6.445 1.00 98.44 178 LEU A C 1
ATOM 1390 O O . LEU A 1 178 ? -4.036 3.226 7.554 1.00 98.44 178 LEU A O 1
ATOM 1394 N N . ILE A 1 179 ? -4.064 2.375 5.485 1.00 98.56 179 ILE A N 1
ATOM 1395 C CA . ILE A 1 179 ? -2.802 1.648 5.588 1.00 98.56 179 ILE A CA 1
ATOM 1396 C C . ILE A 1 179 ? -1.839 2.253 4.578 1.00 98.56 179 ILE A C 1
ATOM 1398 O O . ILE A 1 179 ? -2.159 2.334 3.398 1.00 98.56 179 ILE A O 1
ATOM 1402 N N . GLY A 1 180 ? -0.661 2.670 5.024 1.00 97.75 180 GLY A N 1
ATOM 1403 C CA . GLY A 1 180 ? 0.376 3.214 4.157 1.00 97.75 180 GLY A CA 1
ATOM 1404 C C . GLY A 1 180 ? 1.681 2.457 4.331 1.00 97.75 180 GLY A C 1
ATOM 1405 O O . GLY A 1 180 ? 2.128 2.264 5.460 1.00 97.75 180 GLY A O 1
ATOM 1406 N N . HIS A 1 181 ? 2.303 2.053 3.224 1.00 95.81 181 HIS A N 1
ATOM 1407 C CA . HIS A 1 181 ? 3.647 1.474 3.235 1.00 95.81 181 HIS A CA 1
ATOM 1408 C C . HIS A 1 181 ? 4.694 2.472 2.736 1.00 95.81 181 HIS A C 1
ATOM 1410 O O . HIS A 1 181 ? 4.485 3.087 1.691 1.00 95.81 181 HIS A O 1
ATOM 1416 N N . SER A 1 182 ? 5.849 2.580 3.405 1.00 90.88 182 SER A N 1
ATOM 1417 C CA . SER A 1 182 ? 6.965 3.432 2.959 1.00 90.88 182 SER A CA 1
ATOM 1418 C C . SER A 1 182 ? 6.493 4.875 2.726 1.00 90.88 182 SER A C 1
ATOM 1420 O O . SER A 1 182 ? 5.911 5.467 3.641 1.00 90.88 182 SER A O 1
ATOM 1422 N N . ILE A 1 183 ? 6.646 5.437 1.520 1.00 90.25 183 ILE A N 1
ATOM 1423 C CA . ILE A 1 183 ? 6.110 6.770 1.200 1.00 90.25 183 ILE A CA 1
ATOM 1424 C C . ILE A 1 183 ? 4.580 6.852 1.309 1.00 90.25 183 ILE A C 1
ATOM 1426 O O . ILE A 1 183 ? 4.034 7.895 1.670 1.00 90.25 183 ILE A O 1
ATOM 1430 N N . GLY A 1 184 ? 3.871 5.744 1.095 1.00 94.75 184 GLY A N 1
ATOM 1431 C CA . GLY A 1 184 ? 2.437 5.646 1.343 1.00 94.75 184 GLY A CA 1
ATOM 1432 C C . GLY A 1 184 ? 2.078 5.978 2.792 1.00 94.75 184 GLY A C 1
ATOM 1433 O O . GLY A 1 184 ? 1.043 6.591 3.035 1.00 94.75 184 GLY A O 1
ATOM 1434 N N . ALA A 1 185 ? 2.953 5.682 3.760 1.00 93.44 185 ALA A N 1
ATOM 1435 C CA . ALA A 1 185 ? 2.748 6.080 5.153 1.00 93.44 185 ALA A CA 1
ATOM 1436 C C . ALA A 1 185 ? 2.787 7.607 5.331 1.00 93.44 185 ALA A C 1
ATOM 1438 O O . ALA A 1 185 ? 1.953 8.160 6.045 1.00 93.44 185 ALA A O 1
ATOM 1439 N N . TYR A 1 186 ? 3.700 8.303 4.643 1.00 90.88 186 TYR A N 1
ATOM 1440 C CA . TYR A 1 186 ? 3.720 9.771 4.618 1.00 90.88 186 TYR A CA 1
ATOM 1441 C C . TYR A 1 186 ? 2.417 10.324 4.030 1.00 90.88 186 TYR A C 1
ATOM 1443 O O . TYR A 1 186 ? 1.810 11.222 4.611 1.00 90.88 186 TYR A O 1
ATOM 1451 N N . ILE A 1 187 ? 1.961 9.759 2.904 1.00 94.56 187 ILE A N 1
ATOM 1452 C CA . ILE A 1 187 ? 0.710 10.164 2.248 1.00 94.56 187 ILE A CA 1
ATOM 1453 C C . ILE A 1 187 ? -0.480 9.982 3.195 1.00 94.56 187 ILE A C 1
ATOM 1455 O O . ILE A 1 187 ? -1.324 10.872 3.293 1.00 94.56 187 ILE A O 1
ATOM 1459 N N . VAL A 1 188 ? -0.532 8.869 3.932 1.00 95.75 188 VAL A N 1
ATOM 1460 C CA . VAL A 1 188 ? -1.562 8.621 4.947 1.00 95.75 188 VAL A CA 1
ATOM 1461 C C . VAL A 1 188 ? -1.541 9.701 6.027 1.00 95.75 188 VAL A C 1
ATOM 1463 O O . VAL A 1 188 ? -2.576 10.315 6.281 1.00 95.75 188 VAL A O 1
ATOM 1466 N N . VAL A 1 189 ? -0.384 9.984 6.634 1.00 92.44 189 VAL A N 1
ATOM 1467 C CA . VAL A 1 189 ? -0.273 11.011 7.686 1.00 92.44 189 VAL A CA 1
ATOM 1468 C C . VAL A 1 189 ? -0.696 12.385 7.161 1.00 92.44 189 VAL A C 1
ATOM 1470 O O . VAL A 1 189 ? -1.471 13.086 7.815 1.00 92.44 189 VAL A O 1
ATOM 1473 N N . GLU A 1 190 ? -0.263 12.757 5.957 1.00 91.62 190 GLU A N 1
ATOM 1474 C CA . GLU A 1 190 ? -0.645 14.032 5.352 1.00 91.62 190 GLU A CA 1
ATOM 1475 C C . GLU A 1 190 ? -2.145 14.092 5.022 1.00 91.62 190 GLU A C 1
ATOM 1477 O O . GLU A 1 190 ? -2.770 15.137 5.187 1.00 91.62 190 GLU A O 1
ATOM 1482 N N . THR A 1 191 ? -2.749 12.969 4.630 1.00 93.69 191 THR A N 1
ATOM 1483 C CA . THR A 1 191 ? -4.199 12.861 4.412 1.00 93.69 191 THR A CA 1
ATOM 1484 C C . THR A 1 191 ? -4.966 13.130 5.709 1.00 93.69 191 THR A C 1
ATOM 1486 O O . THR A 1 191 ? -5.919 13.910 5.710 1.00 93.69 191 THR A O 1
ATOM 1489 N N . PHE A 1 192 ? -4.525 12.558 6.836 1.00 92.50 192 PHE A N 1
ATOM 1490 C CA . PHE A 1 192 ? -5.094 12.863 8.154 1.00 92.50 192 PHE A CA 1
ATOM 1491 C C . PHE A 1 192 ? -4.934 14.340 8.522 1.00 92.50 192 PHE A C 1
ATOM 1493 O O . PHE A 1 192 ? -5.887 14.963 8.994 1.00 92.50 192 PHE A O 1
ATOM 1500 N N . HIS A 1 193 ? -3.751 14.909 8.285 1.00 89.56 193 HIS A N 1
ATOM 1501 C CA . HIS A 1 193 ? -3.482 16.319 8.541 1.00 89.56 193 HIS A CA 1
ATOM 1502 C C . HIS A 1 193 ? -4.408 17.228 7.721 1.00 89.56 193 HIS A C 1
ATOM 1504 O O . HIS A 1 193 ? -5.123 18.047 8.301 1.00 89.56 193 HIS A O 1
ATOM 1510 N N . ARG A 1 194 ? -4.508 17.027 6.401 1.00 90.88 194 ARG A N 1
ATOM 1511 C CA . ARG A 1 194 ? -5.422 17.795 5.536 1.00 90.88 194 ARG A CA 1
ATOM 1512 C C . ARG A 1 194 ? -6.875 17.642 5.955 1.00 90.88 194 ARG A C 1
ATOM 1514 O O . ARG A 1 194 ? -7.571 18.647 6.049 1.00 90.88 194 ARG A O 1
ATOM 1521 N N . GLN A 1 195 ? -7.310 16.429 6.293 1.00 91.25 195 GLN A N 1
ATOM 1522 C CA . GLN A 1 195 ? -8.669 16.193 6.776 1.00 91.25 195 GLN A CA 1
ATOM 1523 C C . GLN A 1 195 ? -8.956 16.911 8.107 1.00 91.25 195 GLN A C 1
ATOM 1525 O O . GLN A 1 195 ? -10.088 17.330 8.325 1.00 91.25 195 GLN A O 1
ATOM 1530 N N . SER A 1 196 ? -7.961 17.088 8.988 1.00 87.31 196 SER A N 1
ATOM 1531 C CA . SER A 1 196 ? -8.135 17.846 10.241 1.00 87.31 196 SER A CA 1
ATOM 1532 C C . SER A 1 196 ? -8.232 19.362 10.039 1.00 87.31 196 SER A C 1
ATOM 1534 O O . SER A 1 196 ? -8.940 20.031 10.787 1.00 87.31 196 SER A O 1
ATOM 1536 N N . VAL A 1 197 ? -7.552 19.902 9.023 1.00 88.19 197 VAL A N 1
ATOM 1537 C CA . VAL A 1 197 ? -7.511 21.347 8.743 1.00 88.19 197 VAL A CA 1
ATOM 1538 C C . VAL A 1 197 ? -8.639 21.774 7.798 1.00 88.19 197 VAL A C 1
ATOM 1540 O O . VAL A 1 197 ? -9.224 22.841 7.964 1.00 88.19 197 VAL A O 1
ATOM 1543 N N . SER A 1 198 ? -8.955 20.949 6.800 1.00 90.75 198 SER A N 1
ATOM 1544 C CA . SER A 1 198 ? -9.942 21.228 5.755 1.00 90.75 198 SER A CA 1
ATOM 1545 C C . SER A 1 198 ? -10.764 19.967 5.453 1.00 90.75 198 SER A C 1
ATOM 1547 O O . SER A 1 198 ? -10.522 19.296 4.457 1.00 90.75 198 SER A O 1
ATOM 1549 N N . PRO A 1 199 ? -11.719 19.583 6.318 1.00 91.06 199 PRO A N 1
ATOM 1550 C CA . PRO A 1 199 ? -12.389 18.287 6.221 1.00 91.06 199 PRO A CA 1
ATOM 1551 C C . PRO A 1 199 ? -13.238 18.140 4.949 1.00 91.06 199 PRO A C 1
ATOM 1553 O O . PRO A 1 199 ? -14.162 18.920 4.710 1.00 91.06 199 PRO A O 1
ATOM 1556 N N . LYS A 1 200 ? -12.989 17.077 4.170 1.00 91.94 200 LYS A N 1
ATOM 1557 C CA . LYS A 1 200 ? -13.901 16.621 3.106 1.00 91.94 200 LYS A CA 1
ATOM 1558 C C . LYS A 1 200 ? -15.116 15.925 3.729 1.00 91.94 200 LYS A C 1
ATOM 1560 O O . LYS A 1 200 ? -14.976 15.127 4.659 1.00 91.94 200 LYS A O 1
ATOM 1565 N N . ALA A 1 201 ? -16.312 16.234 3.225 1.00 89.50 201 ALA A N 1
ATOM 1566 C CA . ALA A 1 201 ? -17.568 15.675 3.723 1.00 89.50 201 ALA A CA 1
ATOM 1567 C C . ALA A 1 201 ? -17.678 14.165 3.447 1.00 89.50 201 ALA A C 1
ATOM 1569 O O . ALA A 1 201 ? -17.201 13.677 2.425 1.00 89.50 201 ALA A O 1
ATOM 1570 N N . GLY A 1 202 ? -18.337 13.433 4.350 1.00 86.25 202 GLY A N 1
ATOM 1571 C CA . GLY A 1 202 ? -18.556 11.988 4.204 1.00 86.25 202 GLY A CA 1
ATOM 1572 C C . GLY A 1 202 ? -17.309 11.122 4.415 1.00 86.25 202 GLY A C 1
ATOM 1573 O O . GLY A 1 202 ? -17.364 9.928 4.144 1.00 86.25 202 GLY A O 1
ATOM 1574 N N . LEU A 1 203 ? -16.205 11.702 4.902 1.00 92.94 203 LEU A N 1
ATOM 1575 C CA . LEU A 1 203 ? -14.961 10.991 5.177 1.00 92.94 203 LEU A CA 1
ATOM 1576 C C . LEU A 1 203 ? -14.675 10.933 6.686 1.00 92.94 203 LEU A C 1
ATOM 1578 O O . LEU A 1 203 ? -14.250 11.922 7.289 1.00 92.94 203 LEU A O 1
ATOM 1582 N N . ASN A 1 204 ? -14.876 9.756 7.284 1.00 93.06 204 ASN A N 1
ATOM 1583 C CA . ASN A 1 204 ? -14.595 9.495 8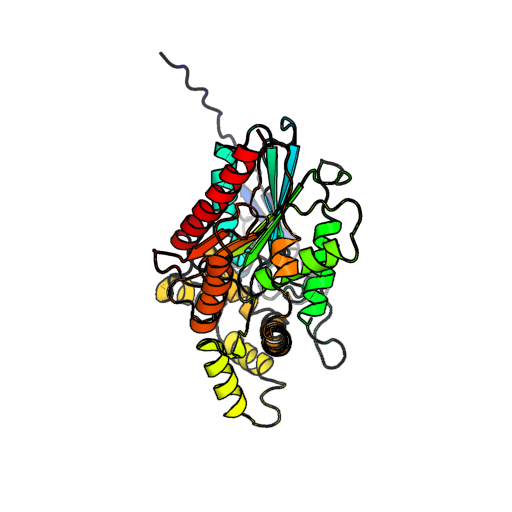.697 1.00 93.06 204 ASN A CA 1
ATOM 1584 C C . ASN A 1 204 ? -13.282 8.713 8.880 1.00 93.06 204 ASN A C 1
ATOM 1586 O O . ASN A 1 204 ? -13.292 7.486 8.967 1.00 93.06 204 ASN A O 1
ATOM 1590 N N . LEU A 1 205 ? -12.146 9.417 8.932 1.00 93.00 205 LEU A N 1
ATOM 1591 C CA . LEU A 1 205 ? -10.838 8.791 9.153 1.00 93.00 205 LEU A CA 1
ATOM 1592 C C . LEU A 1 205 ? -10.617 8.457 10.638 1.00 93.00 205 LEU A C 1
ATOM 1594 O O . LEU A 1 205 ? -10.435 9.363 11.461 1.00 93.00 205 LEU A O 1
ATOM 1598 N N . GLN A 1 206 ? -10.557 7.165 10.966 1.00 90.06 206 GLN A N 1
ATOM 1599 C CA . GLN A 1 206 ? -10.370 6.700 12.342 1.00 90.06 206 GLN A CA 1
ATOM 1600 C C . GLN A 1 206 ? -8.927 6.329 12.667 1.00 90.06 206 GLN A C 1
ATOM 1602 O O . GLN A 1 206 ? -8.387 6.883 13.619 1.00 90.06 206 GLN A O 1
ATOM 1607 N N . HIS A 1 207 ? -8.298 5.447 11.883 1.00 93.19 207 HIS A N 1
ATOM 1608 C CA . HIS A 1 207 ? -6.970 4.909 12.204 1.00 93.19 207 HIS A CA 1
ATOM 1609 C C . HIS A 1 207 ? -6.023 4.902 10.999 1.00 93.19 207 HIS A C 1
ATOM 1611 O O . HIS A 1 207 ? -6.453 4.707 9.863 1.00 93.19 207 HIS A O 1
ATOM 1617 N N . GLY A 1 208 ? -4.733 5.124 11.252 1.00 95.12 208 GLY A N 1
ATOM 1618 C CA . GLY A 1 208 ? -3.649 5.064 10.276 1.00 95.12 208 GLY A CA 1
ATOM 1619 C C . GLY A 1 208 ? -2.621 3.995 10.648 1.00 95.12 208 GLY A C 1
ATOM 1620 O O . GLY A 1 208 ? -1.962 4.098 11.681 1.00 95.12 208 GLY A O 1
ATOM 1621 N N . PHE A 1 209 ? -2.463 2.977 9.810 1.00 97.00 209 PHE A N 1
ATOM 1622 C CA . PHE A 1 209 ? -1.471 1.916 9.961 1.00 97.00 209 PHE A CA 1
ATOM 1623 C C . PHE A 1 209 ? -0.279 2.202 9.052 1.00 97.00 209 PHE A C 1
ATOM 1625 O O . PHE A 1 209 ? -0.393 2.228 7.828 1.00 97.00 209 PHE A O 1
ATOM 1632 N N . LEU A 1 210 ? 0.872 2.447 9.660 1.00 95.56 210 LEU A N 1
ATOM 1633 C CA . LEU A 1 210 ? 2.069 2.958 9.015 1.00 95.56 210 LEU A CA 1
ATOM 1634 C C . LEU A 1 210 ? 3.121 1.848 9.000 1.00 95.56 210 LEU A C 1
ATOM 1636 O O . LEU A 1 210 ? 3.784 1.576 10.003 1.00 95.56 210 LEU A O 1
ATOM 1640 N N . LEU A 1 211 ? 3.231 1.179 7.855 1.00 95.00 211 LEU A N 1
ATOM 1641 C CA . LEU A 1 211 ? 4.096 0.024 7.638 1.00 95.00 211 LEU A CA 1
ATOM 1642 C C . LEU A 1 211 ? 5.428 0.482 7.041 1.00 95.00 211 LEU A C 1
ATOM 1644 O O . LEU A 1 211 ? 5.450 1.108 5.982 1.00 95.00 211 LEU A O 1
ATOM 1648 N N . PHE A 1 212 ? 6.534 0.160 7.708 1.00 91.00 212 PHE A N 1
ATOM 1649 C CA . PHE A 1 212 ? 7.894 0.551 7.320 1.00 91.00 212 PHE A CA 1
ATOM 1650 C C . PHE A 1 212 ? 7.985 2.038 6.916 1.00 91.00 212 PHE A C 1
ATOM 1652 O O . PHE A 1 212 ? 8.386 2.362 5.796 1.00 91.00 212 PHE A O 1
ATOM 1659 N N . PRO A 1 213 ? 7.515 2.965 7.775 1.00 85.94 213 PRO A N 1
ATOM 1660 C CA . PRO A 1 213 ? 7.166 4.304 7.332 1.00 85.94 213 PRO A CA 1
ATOM 1661 C C . PRO A 1 213 ? 8.391 5.187 7.102 1.00 85.94 213 PRO A C 1
ATOM 1663 O O . PRO A 1 213 ? 9.238 5.353 7.981 1.00 85.94 213 PRO A O 1
ATOM 1666 N N . THR A 1 214 ? 8.416 5.860 5.954 1.00 74.31 214 THR A N 1
ATOM 1667 C CA . THR A 1 214 ? 9.438 6.852 5.601 1.00 74.31 214 THR A CA 1
ATOM 1668 C C . THR A 1 214 ? 8.949 8.272 5.905 1.00 74.31 214 THR A C 1
ATOM 1670 O O . THR A 1 214 ? 8.826 9.115 5.018 1.00 74.31 214 THR A O 1
ATOM 1673 N N . ILE A 1 215 ? 8.599 8.532 7.167 1.00 64.31 215 ILE A N 1
ATOM 1674 C CA . ILE A 1 215 ? 7.997 9.809 7.605 1.00 64.31 215 ILE A CA 1
ATOM 1675 C C . ILE A 1 215 ? 9.020 10.907 7.944 1.00 64.31 215 ILE A C 1
ATOM 1677 O O . ILE A 1 215 ? 8.637 12.057 8.149 1.00 64.31 215 ILE A O 1
ATOM 1681 N N . SER A 1 216 ? 10.313 10.580 7.990 1.00 59.00 216 SER A N 1
ATOM 1682 C CA . SER A 1 216 ? 11.389 11.517 8.327 1.00 59.00 216 SER A CA 1
ATOM 1683 C C . SER A 1 216 ? 12.707 11.133 7.634 1.00 59.00 216 SER A C 1
ATOM 1685 O O . SER A 1 216 ? 13.106 9.974 7.640 1.00 59.00 216 SER A O 1
ATOM 1687 N N . TYR A 1 217 ? 13.359 12.126 7.010 1.00 54.06 217 TYR A N 1
ATOM 1688 C CA . TYR A 1 217 ? 14.662 12.084 6.320 1.00 54.06 217 TYR A CA 1
ATOM 1689 C C . TYR A 1 217 ? 15.050 10.767 5.626 1.00 54.06 217 TYR A C 1
ATOM 1691 O O . TYR A 1 217 ? 16.036 10.115 5.981 1.00 54.06 217 TYR A O 1
ATOM 1699 N N . ILE A 1 218 ? 14.398 10.471 4.503 1.00 54.47 218 ILE A N 1
ATOM 1700 C CA . ILE A 1 218 ? 14.873 9.418 3.590 1.00 54.47 218 ILE A CA 1
ATOM 1701 C C . ILE A 1 218 ? 16.307 9.711 3.116 1.00 54.47 218 ILE A C 1
ATOM 1703 O O . ILE A 1 218 ? 17.108 8.792 2.973 1.00 54.47 218 ILE A O 1
ATOM 1707 N N . ALA A 1 219 ? 16.678 10.987 2.946 1.00 50.22 219 ALA A N 1
ATOM 1708 C CA . ALA A 1 219 ? 17.999 11.404 2.463 1.00 50.22 219 ALA A CA 1
ATOM 1709 C C . ALA A 1 219 ? 19.174 10.984 3.364 1.00 50.22 219 ALA A C 1
ATOM 1711 O O . ALA A 1 219 ? 20.288 10.825 2.866 1.00 50.22 219 ALA A O 1
ATOM 1712 N N . ARG A 1 220 ? 18.941 10.800 4.671 1.00 53.38 220 ARG A N 1
ATOM 1713 C CA . ARG A 1 220 ? 19.976 10.354 5.618 1.00 53.38 220 ARG A CA 1
ATOM 1714 C C . ARG A 1 220 ? 20.003 8.840 5.819 1.00 53.38 220 ARG A C 1
ATOM 1716 O O . ARG A 1 220 ? 20.995 8.329 6.333 1.00 53.38 220 ARG A O 1
ATOM 1723 N N . SER A 1 221 ? 18.979 8.124 5.347 1.00 58.03 221 SER A N 1
ATOM 1724 C CA . SER A 1 221 ? 18.983 6.660 5.353 1.00 58.03 221 SER A CA 1
ATOM 1725 C C . SER A 1 221 ? 20.187 6.107 4.572 1.00 58.03 221 SER A C 1
ATOM 1727 O O . SER A 1 221 ? 20.672 6.754 3.632 1.00 58.03 221 SER A O 1
ATOM 1729 N N . PRO A 1 222 ? 20.664 4.888 4.886 1.00 61.47 222 PRO A N 1
ATOM 1730 C CA . PRO A 1 222 ? 21.753 4.255 4.143 1.00 61.47 222 PRO A CA 1
ATOM 1731 C C . PRO A 1 222 ? 21.521 4.225 2.624 1.00 61.47 222 PRO A C 1
ATOM 1733 O O . PRO A 1 222 ? 22.465 4.404 1.850 1.00 61.47 222 PRO A O 1
ATOM 1736 N N . SER A 1 223 ? 20.274 4.024 2.186 1.00 57.81 223 SER A N 1
ATOM 1737 C CA . SER A 1 223 ? 19.903 4.025 0.765 1.00 57.81 223 SER A CA 1
ATOM 1738 C C . SER A 1 223 ? 19.852 5.437 0.180 1.00 57.81 223 SER A C 1
ATOM 1740 O O . SER A 1 223 ? 20.399 5.665 -0.900 1.00 57.81 223 SER A O 1
ATOM 1742 N N . GLY A 1 224 ? 19.289 6.404 0.909 1.00 54.88 224 GLY A N 1
ATOM 1743 C CA . GLY A 1 224 ? 19.269 7.813 0.507 1.00 54.88 224 GLY A CA 1
ATOM 1744 C C . GLY A 1 224 ? 20.670 8.400 0.335 1.00 54.88 224 GLY A C 1
ATOM 1745 O O . GLY A 1 224 ? 20.930 9.092 -0.651 1.00 54.88 224 GLY A O 1
ATOM 1746 N N . LEU A 1 225 ? 21.610 8.041 1.214 1.00 60.94 225 LEU A N 1
ATOM 1747 C CA . LEU A 1 225 ? 23.016 8.439 1.107 1.00 60.94 225 LEU A CA 1
ATOM 1748 C C . LEU A 1 225 ? 23.701 7.818 -0.117 1.00 60.94 225 LEU A C 1
ATOM 1750 O O . LEU A 1 225 ? 24.419 8.517 -0.831 1.00 60.94 225 LEU A O 1
ATOM 1754 N N . LYS A 1 226 ? 23.456 6.530 -0.409 1.00 58.19 226 LYS A N 1
ATOM 1755 C CA . LYS A 1 226 ? 23.984 5.866 -1.618 1.00 58.19 226 LYS A CA 1
ATOM 1756 C C . LYS A 1 226 ? 23.438 6.500 -2.896 1.00 58.19 226 LYS A C 1
ATOM 1758 O O . LYS A 1 226 ? 24.211 6.742 -3.820 1.00 58.19 226 LYS A O 1
ATOM 1763 N N . ILE A 1 227 ? 22.136 6.790 -2.942 1.00 62.88 227 ILE A N 1
ATOM 1764 C CA . ILE A 1 227 ? 21.494 7.449 -4.086 1.00 62.88 227 ILE A CA 1
ATOM 1765 C C . ILE A 1 227 ? 22.056 8.861 -4.266 1.00 62.88 227 ILE A C 1
ATOM 1767 O O . ILE A 1 227 ? 22.464 9.206 -5.371 1.00 62.88 227 ILE A O 1
ATOM 1771 N N . THR A 1 228 ? 22.158 9.646 -3.191 1.00 58.94 228 THR A N 1
ATOM 1772 C CA . THR A 1 228 ? 22.715 11.009 -3.233 1.00 58.94 228 THR A CA 1
ATOM 1773 C C . THR A 1 228 ? 24.174 10.998 -3.694 1.00 58.94 228 THR A C 1
ATOM 1775 O O . THR A 1 228 ? 24.561 11.781 -4.558 1.00 58.94 228 THR A O 1
ATOM 1778 N N . ALA A 1 229 ? 24.986 10.067 -3.185 1.00 57.41 229 ALA A N 1
ATOM 1779 C CA . ALA A 1 229 ? 26.380 9.912 -3.592 1.00 57.41 229 ALA A CA 1
ATOM 1780 C C . ALA A 1 229 ? 26.519 9.477 -5.061 1.00 57.41 229 ALA A C 1
ATOM 1782 O O . ALA A 1 229 ? 27.406 9.960 -5.763 1.00 57.41 229 ALA A O 1
ATOM 1783 N N . LEU A 1 230 ? 25.645 8.590 -5.552 1.00 56.78 230 LEU A N 1
ATOM 1784 C CA . LEU A 1 230 ? 25.598 8.216 -6.967 1.00 56.78 230 LEU A CA 1
ATOM 1785 C C . LEU A 1 230 ? 25.188 9.407 -7.840 1.00 56.78 230 LEU A C 1
ATOM 1787 O O . LEU A 1 230 ? 25.873 9.697 -8.815 1.00 56.78 230 LEU A O 1
ATOM 1791 N N . GLN A 1 231 ? 24.144 10.147 -7.470 1.00 57.75 231 GLN A N 1
ATOM 1792 C CA . GLN A 1 231 ? 23.715 11.345 -8.199 1.00 57.75 231 GLN A CA 1
ATOM 1793 C C . GLN A 1 231 ? 24.838 12.390 -8.286 1.00 57.75 231 GLN A C 1
ATOM 1795 O O . GLN A 1 231 ? 25.120 12.903 -9.363 1.00 57.75 231 GLN A O 1
ATOM 1800 N N . GLN A 1 232 ? 25.555 12.639 -7.186 1.00 56.66 232 GLN A N 1
ATOM 1801 C CA . GLN A 1 232 ? 26.685 13.575 -7.175 1.00 56.66 232 GLN A CA 1
ATOM 1802 C C . GLN A 1 232 ? 27.891 13.084 -7.991 1.00 56.66 232 GLN A C 1
ATOM 1804 O O . GLN A 1 232 ? 28.627 13.893 -8.553 1.00 56.66 232 GLN A O 1
ATOM 1809 N N . ARG A 1 233 ? 28.110 11.765 -8.071 1.00 49.66 233 ARG A N 1
ATOM 1810 C CA . ARG A 1 233 ? 29.255 11.166 -8.777 1.00 49.66 233 ARG A CA 1
ATOM 1811 C C . ARG A 1 233 ? 29.041 11.030 -10.288 1.00 49.66 233 ARG A C 1
ATOM 1813 O O . ARG A 1 233 ? 30.022 10.989 -11.024 1.00 49.66 233 ARG A O 1
ATOM 1820 N N . TRP A 1 234 ? 27.792 10.974 -10.744 1.00 47.53 234 TRP A N 1
ATOM 1821 C CA . TRP A 1 234 ? 27.410 10.817 -12.152 1.00 47.53 234 TRP A CA 1
ATOM 1822 C C . TRP A 1 234 ? 26.826 12.099 -12.760 1.00 47.53 234 TRP A C 1
ATOM 1824 O O . TRP A 1 234 ? 26.017 12.014 -13.683 1.00 47.53 234 TRP A O 1
ATOM 1834 N N . TYR A 1 235 ? 27.250 13.276 -12.282 1.00 46.91 235 TYR A N 1
ATOM 1835 C CA . TYR A 1 235 ? 26.859 14.584 -12.824 1.00 46.91 235 TYR A CA 1
ATOM 1836 C C . TYR A 1 235 ? 27.437 14.799 -14.238 1.00 46.91 235 TYR A C 1
ATOM 1838 O O . TYR A 1 235 ? 28.372 15.567 -14.464 1.00 46.91 235 TYR A O 1
ATOM 1846 N N . LEU A 1 236 ? 26.902 14.051 -15.200 1.00 51.41 236 LEU A N 1
ATOM 1847 C CA . LEU A 1 236 ? 27.102 14.208 -16.629 1.00 51.41 236 LEU A CA 1
ATOM 1848 C C . LEU A 1 236 ? 25.843 14.892 -17.182 1.00 51.41 236 LEU A C 1
ATOM 1850 O O . LEU A 1 236 ? 24.761 14.293 -17.133 1.00 51.41 236 LEU A O 1
ATOM 1854 N N . PRO A 1 237 ? 25.952 16.129 -17.702 1.00 49.25 237 PRO A N 1
ATOM 1855 C CA . PRO A 1 237 ? 24.828 16.822 -18.323 1.00 49.25 237 PRO A CA 1
ATOM 1856 C C . PRO A 1 237 ? 24.166 15.929 -19.386 1.00 49.25 237 PRO A C 1
ATOM 1858 O O . PRO A 1 237 ? 24.850 15.408 -20.265 1.00 49.25 237 PRO A O 1
ATOM 1861 N N . GLY A 1 238 ? 22.849 15.718 -19.289 1.00 54.12 238 GLY A N 1
ATOM 1862 C CA . GLY A 1 238 ? 22.060 14.925 -20.245 1.00 54.12 238 GLY A CA 1
ATOM 1863 C C . GLY A 1 238 ? 21.850 13.439 -19.906 1.00 54.12 238 GLY A C 1
ATOM 1864 O O . GLY A 1 238 ? 20.955 12.822 -20.486 1.00 54.12 238 GLY A O 1
ATOM 1865 N N . VAL A 1 239 ? 22.589 12.855 -18.950 1.00 54.88 239 VAL A N 1
ATOM 1866 C CA . VAL A 1 239 ? 22.326 11.476 -18.470 1.00 54.88 239 VAL A CA 1
ATOM 1867 C C . VAL A 1 239 ? 21.121 11.444 -17.528 1.00 54.88 239 VAL A C 1
ATOM 1869 O O . VAL A 1 239 ? 20.306 10.529 -17.612 1.00 54.88 239 VAL A O 1
ATOM 1872 N N . GLU A 1 240 ? 20.960 12.462 -16.676 1.00 56.47 240 GLU A N 1
ATOM 1873 C CA . GLU A 1 240 ? 19.825 12.550 -15.744 1.00 56.47 240 GLU A CA 1
ATOM 1874 C C . GLU A 1 240 ? 18.472 12.652 -16.463 1.00 56.47 240 GLU A C 1
ATOM 1876 O O . GLU A 1 240 ? 17.512 12.001 -16.055 1.00 56.47 240 GLU A O 1
ATOM 1881 N N . GLU A 1 241 ? 18.408 13.410 -17.560 1.00 59.22 241 GLU A N 1
ATOM 1882 C CA . GLU A 1 241 ? 17.185 13.590 -18.354 1.00 59.22 241 GLU A CA 1
ATOM 1883 C C . GLU A 1 241 ? 16.795 12.314 -19.117 1.00 59.22 241 GLU A C 1
ATOM 1885 O O . GLU A 1 241 ? 15.614 12.078 -19.352 1.00 59.22 241 GLU A O 1
ATOM 1890 N N . ASN A 1 242 ? 17.766 11.452 -19.446 1.00 63.06 242 ASN A N 1
ATOM 1891 C CA . ASN A 1 242 ? 17.570 10.266 -20.287 1.00 63.06 242 ASN A CA 1
ATOM 1892 C C . ASN A 1 242 ? 17.731 8.927 -19.547 1.00 63.06 242 ASN A C 1
ATOM 1894 O O . ASN A 1 242 ? 17.689 7.871 -20.182 1.00 63.06 242 ASN A O 1
ATOM 1898 N N . LEU A 1 243 ? 17.903 8.928 -18.220 1.00 65.25 243 LEU A N 1
ATOM 1899 C CA . LEU A 1 243 ? 18.156 7.709 -17.437 1.00 65.25 243 LEU A CA 1
ATOM 1900 C C . LEU A 1 243 ? 17.045 6.662 -17.615 1.00 65.25 243 LEU A C 1
ATOM 1902 O O . LEU A 1 243 ? 17.323 5.472 -17.752 1.00 65.25 243 LEU A O 1
ATOM 1906 N N . HIS A 1 244 ? 15.792 7.114 -17.678 1.00 66.88 244 HIS A N 1
ATOM 1907 C CA . HIS A 1 244 ? 14.636 6.257 -17.930 1.00 66.88 244 HIS A CA 1
ATOM 1908 C C . HIS A 1 244 ? 14.684 5.629 -19.338 1.00 66.88 244 HIS A C 1
ATOM 1910 O O . HIS A 1 244 ? 14.376 4.449 -19.495 1.00 66.88 244 HIS A O 1
ATOM 1916 N N . THR A 1 245 ? 15.139 6.369 -20.352 1.00 68.31 245 THR A N 1
ATOM 1917 C CA . THR A 1 245 ? 15.307 5.886 -21.734 1.00 68.31 245 THR A CA 1
ATOM 1918 C C . THR A 1 245 ? 16.425 4.852 -21.842 1.00 68.31 245 THR A C 1
ATOM 1920 O O . THR A 1 245 ? 16.259 3.835 -22.513 1.00 68.31 245 THR A O 1
ATOM 1923 N N . ILE A 1 246 ? 17.544 5.063 -21.141 1.00 67.31 246 ILE A N 1
ATOM 1924 C CA . ILE A 1 246 ? 18.659 4.104 -21.084 1.00 67.31 246 ILE A CA 1
ATOM 1925 C C . ILE A 1 246 ? 18.215 2.816 -20.380 1.00 67.31 246 ILE A C 1
ATOM 1927 O O . ILE A 1 246 ? 18.444 1.723 -20.899 1.00 67.31 246 ILE A O 1
ATOM 1931 N N . ALA A 1 247 ? 17.537 2.936 -19.233 1.00 66.75 247 ALA A N 1
ATOM 1932 C CA . ALA A 1 247 ? 16.996 1.793 -18.502 1.00 66.75 247 ALA A CA 1
ATOM 1933 C C . ALA A 1 247 ? 16.021 0.983 -19.372 1.00 66.75 247 ALA A C 1
ATOM 1935 O O . ALA A 1 247 ? 16.170 -0.233 -19.487 1.00 66.75 247 ALA A O 1
ATOM 1936 N N . LYS A 1 248 ? 15.092 1.650 -20.070 1.00 69.31 248 LYS A N 1
ATOM 1937 C CA . LYS A 1 248 ? 14.189 1.000 -21.032 1.00 69.31 248 LYS A CA 1
ATOM 1938 C C . LYS A 1 248 ? 14.929 0.314 -22.174 1.00 69.31 248 LYS A C 1
ATOM 1940 O O . LYS A 1 248 ? 14.576 -0.805 -22.526 1.00 69.31 248 LYS A O 1
ATOM 1945 N N . GLY A 1 249 ? 15.947 0.959 -22.746 1.00 69.88 249 GLY A N 1
ATOM 1946 C CA . GLY A 1 249 ? 16.745 0.385 -23.830 1.00 69.88 249 GLY A CA 1
ATOM 1947 C C . GLY A 1 249 ? 17.442 -0.913 -23.417 1.00 69.88 249 GLY A C 1
ATOM 1948 O O . GLY A 1 249 ? 17.446 -1.878 -24.176 1.00 69.88 249 GLY A O 1
ATOM 1949 N N . LEU A 1 250 ? 17.962 -0.970 -22.188 1.00 70.31 250 LEU A N 1
ATOM 1950 C CA . LEU A 1 250 ? 18.548 -2.188 -21.622 1.00 70.31 250 LEU A CA 1
ATOM 1951 C C . LEU A 1 250 ? 17.491 -3.268 -21.360 1.00 70.31 250 LEU A C 1
ATOM 1953 O O . LEU A 1 250 ? 17.709 -4.433 -21.685 1.00 70.31 250 LEU A O 1
ATOM 1957 N N . LEU A 1 251 ? 16.336 -2.889 -20.808 1.00 69.56 251 LEU A N 1
ATOM 1958 C CA . LEU A 1 251 ? 15.242 -3.813 -20.488 1.00 69.56 251 LEU A CA 1
ATOM 1959 C C . LEU A 1 251 ? 14.539 -4.364 -21.736 1.00 69.56 251 LEU A C 1
ATOM 1961 O O . LEU A 1 251 ? 14.033 -5.484 -21.702 1.00 69.56 251 LEU A O 1
ATOM 1965 N N . PHE A 1 252 ? 14.545 -3.622 -22.848 1.00 68.19 252 PHE A N 1
ATOM 1966 C CA . PHE A 1 252 ? 13.976 -4.056 -24.128 1.00 68.19 252 PHE A CA 1
ATOM 1967 C C . PHE A 1 252 ? 14.631 -5.338 -24.660 1.00 68.19 252 PHE A C 1
ATOM 1969 O O . PHE A 1 252 ? 13.972 -6.141 -25.317 1.00 68.19 252 PHE A O 1
ATOM 1976 N N . LEU A 1 253 ? 15.907 -5.567 -24.334 1.00 73.94 253 LEU A N 1
ATOM 1977 C CA . LEU A 1 253 ? 16.649 -6.753 -24.767 1.00 73.94 253 LEU A CA 1
ATOM 1978 C C . LEU A 1 253 ? 16.162 -8.050 -24.102 1.00 73.94 253 LEU A C 1
ATOM 1980 O O . LEU A 1 253 ? 16.510 -9.136 -24.564 1.00 73.94 253 LEU A O 1
ATOM 1984 N N . PHE A 1 254 ? 15.352 -7.957 -23.042 1.00 73.00 254 PHE A N 1
ATOM 1985 C CA . PHE A 1 254 ? 14.909 -9.106 -22.262 1.00 73.00 254 PHE A CA 1
ATOM 1986 C C . PHE A 1 254 ? 13.384 -9.322 -22.373 1.00 73.00 254 PHE A C 1
ATOM 1988 O O . PHE A 1 254 ? 12.580 -8.423 -22.081 1.00 73.00 254 PHE A O 1
ATOM 1995 N N . PRO A 1 255 ? 12.928 -10.528 -22.769 1.00 78.56 255 PRO A N 1
ATOM 1996 C CA . PRO A 1 255 ? 11.518 -10.903 -22.683 1.00 78.56 255 PRO A CA 1
ATOM 1997 C C . PRO A 1 255 ? 10.981 -10.784 -21.248 1.00 78.56 255 PRO A C 1
ATOM 1999 O O . PRO A 1 255 ? 11.714 -10.972 -20.278 1.00 78.56 255 PRO A O 1
ATOM 2002 N N . GLN A 1 256 ? 9.686 -10.473 -21.101 1.00 75.19 256 GLN A N 1
ATOM 2003 C CA . GLN A 1 256 ? 9.067 -10.279 -19.777 1.00 75.19 256 GLN A CA 1
ATOM 2004 C C . GLN A 1 256 ? 9.127 -11.566 -18.944 1.00 75.19 256 GLN A C 1
ATOM 2006 O O . GLN A 1 256 ? 9.476 -11.517 -17.769 1.00 75.19 256 GLN A O 1
ATOM 2011 N N . SER A 1 257 ? 8.888 -12.712 -19.582 1.00 72.56 257 SER A N 1
ATOM 2012 C CA . SER A 1 257 ? 8.999 -14.042 -18.978 1.00 72.56 257 SER A CA 1
ATOM 2013 C C . SER A 1 257 ? 10.408 -14.346 -18.462 1.00 72.56 257 SER A C 1
ATOM 2015 O O . SER A 1 257 ? 10.554 -14.905 -17.378 1.00 72.56 257 SER A O 1
ATOM 2017 N N . THR A 1 258 ? 11.455 -13.935 -19.188 1.00 73.81 258 THR A N 1
ATOM 2018 C CA . THR A 1 258 ? 12.848 -14.101 -18.747 1.00 73.81 258 THR A CA 1
ATOM 2019 C C . THR A 1 258 ? 13.122 -13.299 -17.482 1.00 73.81 258 THR A C 1
ATOM 2021 O O . THR A 1 258 ? 13.705 -13.833 -16.543 1.00 73.81 258 THR A O 1
ATOM 2024 N N . LEU A 1 259 ? 12.678 -12.037 -17.436 1.00 74.81 259 LEU A N 1
ATOM 2025 C CA . LEU A 1 259 ? 12.803 -11.215 -16.235 1.00 74.81 259 LEU A CA 1
ATOM 2026 C C . LEU A 1 259 ? 12.072 -11.889 -15.072 1.00 74.81 259 LEU A C 1
ATOM 2028 O O . LEU A 1 259 ? 12.713 -12.209 -14.077 1.00 74.81 259 LEU A O 1
ATOM 2032 N N . GLN A 1 260 ? 10.775 -12.179 -15.221 1.00 74.12 260 GLN A N 1
ATOM 2033 C CA . GLN A 1 260 ? 9.957 -12.841 -14.194 1.00 74.12 260 GLN A CA 1
ATOM 2034 C C . GLN A 1 260 ? 10.634 -14.092 -13.625 1.00 74.12 260 GLN A C 1
ATOM 2036 O O . GLN A 1 260 ? 10.727 -14.239 -12.407 1.00 74.12 260 GLN A O 1
ATOM 2041 N N . TRP A 1 261 ? 11.167 -14.952 -14.498 1.00 74.75 261 TRP A N 1
ATOM 2042 C CA . TRP A 1 261 ? 11.882 -16.156 -14.089 1.00 74.75 261 TRP A CA 1
ATOM 2043 C C . TRP A 1 261 ? 13.118 -15.842 -13.236 1.00 74.75 261 TRP A C 1
ATOM 2045 O O . TRP A 1 261 ? 13.295 -16.468 -12.192 1.00 74.75 261 TRP A O 1
ATOM 2055 N N . VAL A 1 262 ? 13.943 -14.860 -13.624 1.00 74.81 262 VAL A N 1
ATOM 2056 C CA . VAL A 1 262 ? 15.129 -14.458 -12.846 1.00 74.81 262 VAL A CA 1
ATOM 2057 C C . VAL A 1 262 ? 14.729 -13.957 -11.456 1.00 74.81 262 VAL A C 1
ATOM 2059 O O . VAL A 1 262 ? 15.296 -14.410 -10.464 1.00 74.81 262 VAL A O 1
ATOM 2062 N N . TRP A 1 263 ? 13.744 -13.062 -11.357 1.00 77.50 263 TRP A N 1
ATOM 2063 C CA . TRP A 1 263 ? 13.332 -12.492 -10.067 1.00 77.50 263 TRP A CA 1
ATOM 2064 C C . TRP A 1 263 ? 12.720 -13.552 -9.143 1.00 77.50 263 TRP A C 1
ATOM 2066 O O . TRP A 1 263 ? 13.078 -13.620 -7.966 1.00 77.50 263 TRP A O 1
ATOM 2076 N N . ALA A 1 264 ? 11.864 -14.427 -9.676 1.00 71.12 264 ALA A N 1
ATOM 2077 C CA . ALA A 1 264 ? 11.250 -15.497 -8.896 1.00 71.12 264 ALA A CA 1
ATOM 2078 C C . ALA A 1 264 ? 12.287 -16.519 -8.397 1.00 71.12 264 ALA A C 1
ATOM 2080 O O . ALA A 1 264 ? 12.295 -16.874 -7.222 1.00 71.12 264 ALA A O 1
ATOM 2081 N N . ASN A 1 265 ? 13.205 -16.963 -9.264 1.00 71.81 265 ASN A N 1
ATOM 2082 C CA . ASN A 1 265 ? 14.115 -18.068 -8.938 1.00 71.81 265 ASN A CA 1
ATOM 2083 C C . ASN A 1 265 ? 15.393 -17.626 -8.219 1.00 71.81 265 ASN A C 1
ATOM 2085 O O . ASN A 1 265 ? 15.949 -18.401 -7.446 1.00 71.81 265 ASN A O 1
ATOM 2089 N N . TYR A 1 266 ? 15.881 -16.410 -8.471 1.00 72.19 266 TYR A N 1
ATOM 2090 C CA . TYR A 1 266 ? 17.154 -15.946 -7.914 1.00 72.19 266 TYR A CA 1
ATOM 2091 C C . TYR A 1 266 ? 16.983 -14.983 -6.737 1.00 72.19 266 TYR A C 1
ATOM 2093 O O . TYR A 1 266 ? 17.792 -14.992 -5.814 1.00 72.19 266 TYR A O 1
ATOM 2101 N N . LEU A 1 267 ? 15.929 -14.161 -6.751 1.00 75.12 267 LEU A N 1
ATOM 2102 C CA . LEU A 1 267 ? 15.652 -13.185 -5.690 1.00 75.12 267 LEU A CA 1
ATOM 2103 C C . LEU A 1 267 ? 14.516 -13.633 -4.762 1.00 75.12 267 LEU A C 1
ATOM 2105 O O . LEU A 1 267 ? 14.241 -12.970 -3.764 1.00 75.12 267 LEU A O 1
ATOM 2109 N N . GLY A 1 268 ? 13.896 -14.780 -5.059 1.00 81.19 268 GLY A N 1
ATOM 2110 C CA . GLY A 1 268 ? 12.869 -15.400 -4.228 1.00 81.19 268 GLY A CA 1
ATOM 2111 C C . GLY A 1 268 ? 11.571 -14.604 -4.179 1.00 81.19 268 GLY A C 1
ATOM 2112 O O . GLY A 1 268 ? 10.889 -14.652 -3.158 1.00 81.19 268 GLY A O 1
ATOM 2113 N N . PHE A 1 269 ? 11.272 -13.833 -5.229 1.00 85.12 269 PHE A N 1
ATOM 2114 C CA . PHE A 1 269 ? 10.029 -13.071 -5.318 1.00 85.12 269 PHE A CA 1
ATOM 2115 C C . PHE A 1 269 ? 8.844 -14.019 -5.510 1.00 85.12 269 PHE A C 1
ATOM 2117 O O . PHE A 1 269 ? 8.975 -15.044 -6.185 1.00 85.12 269 PHE A O 1
ATOM 2124 N N . SER A 1 270 ? 7.675 -13.652 -4.980 1.00 86.56 270 SER A N 1
ATOM 2125 C CA . SER A 1 270 ? 6.434 -14.336 -5.337 1.00 86.56 270 SER A CA 1
ATOM 2126 C C . SER A 1 270 ? 6.186 -14.213 -6.839 1.00 86.56 270 SER A C 1
ATOM 2128 O O . SER A 1 270 ? 6.642 -13.273 -7.503 1.00 86.56 270 SER A O 1
ATOM 2130 N N . SER A 1 271 ? 5.466 -15.182 -7.397 1.00 84.00 271 SER A N 1
ATOM 2131 C CA . SER A 1 271 ? 5.145 -15.198 -8.827 1.00 84.00 271 SER A CA 1
ATOM 2132 C C . SER A 1 271 ? 4.385 -13.933 -9.247 1.00 84.00 271 SER A C 1
ATOM 2134 O O . SER A 1 271 ? 4.695 -13.344 -10.285 1.00 84.00 271 SER A O 1
ATOM 2136 N N . GLN A 1 272 ? 3.480 -13.451 -8.390 1.00 85.69 272 GLN A N 1
ATOM 2137 C CA . GLN A 1 272 ? 2.768 -12.191 -8.580 1.00 85.69 272 GLN A CA 1
ATOM 2138 C C . GLN A 1 272 ? 3.707 -10.978 -8.506 1.00 85.69 272 GLN A C 1
ATOM 2140 O O . GLN A 1 272 ? 3.696 -10.153 -9.417 1.00 85.69 272 GLN A O 1
ATOM 2145 N N . ALA A 1 273 ? 4.556 -10.866 -7.478 1.00 87.06 273 ALA A N 1
ATOM 2146 C CA . ALA A 1 273 ? 5.477 -9.734 -7.339 1.00 87.06 273 ALA A CA 1
ATOM 2147 C C . ALA A 1 273 ? 6.488 -9.657 -8.498 1.00 87.06 273 ALA A C 1
ATOM 2149 O O . ALA A 1 273 ? 6.774 -8.573 -9.011 1.00 87.06 273 ALA A O 1
ATOM 2150 N N . ALA A 1 274 ? 7.000 -10.804 -8.955 1.00 84.50 274 ALA A N 1
ATOM 2151 C CA . ALA A 1 274 ? 7.879 -10.883 -10.118 1.00 84.50 274 ALA A CA 1
ATOM 2152 C C . ALA A 1 274 ? 7.163 -10.445 -11.407 1.00 84.50 274 ALA A C 1
ATOM 2154 O O . ALA A 1 274 ? 7.757 -9.748 -12.236 1.00 84.50 274 ALA A O 1
ATOM 2155 N N . ALA A 1 275 ? 5.888 -10.822 -11.572 1.00 85.44 275 ALA A N 1
ATOM 2156 C CA . ALA A 1 275 ? 5.075 -10.405 -12.707 1.00 85.44 275 ALA A CA 1
ATOM 2157 C C . ALA A 1 275 ? 4.846 -8.892 -12.728 1.00 85.44 275 ALA A C 1
ATOM 2159 O O . ALA A 1 275 ? 5.163 -8.259 -13.739 1.00 85.44 275 ALA A O 1
ATOM 2160 N N . THR A 1 276 ? 4.411 -8.329 -11.598 1.00 89.38 276 THR A N 1
ATOM 2161 C CA . THR A 1 276 ? 4.208 -6.889 -11.410 1.00 89.38 276 THR A CA 1
ATOM 2162 C C . THR A 1 276 ? 5.494 -6.103 -11.675 1.00 89.38 276 THR A C 1
ATOM 2164 O O . THR A 1 276 ? 5.472 -5.102 -12.389 1.00 89.38 276 THR A O 1
ATOM 2167 N N . LEU A 1 277 ? 6.644 -6.570 -11.165 1.00 87.06 277 LEU A N 1
ATOM 2168 C CA . LEU A 1 277 ? 7.934 -5.914 -11.398 1.00 87.06 277 LEU A CA 1
ATOM 2169 C C . LEU A 1 277 ? 8.300 -5.883 -12.879 1.00 87.06 277 LEU A C 1
ATOM 2171 O O . LEU A 1 277 ? 8.710 -4.843 -13.392 1.00 87.06 277 LEU A O 1
ATOM 2175 N N . ALA A 1 278 ? 8.173 -7.019 -13.564 1.00 84.00 278 ALA A N 1
ATOM 2176 C CA . ALA A 1 278 ? 8.537 -7.115 -14.969 1.00 84.00 278 ALA A CA 1
ATOM 2177 C C . ALA A 1 278 ? 7.635 -6.245 -15.854 1.00 84.00 278 ALA A C 1
ATOM 2179 O O . ALA A 1 278 ? 8.118 -5.666 -16.826 1.00 84.00 278 ALA A O 1
ATOM 2180 N N . GLU A 1 279 ? 6.352 -6.133 -15.514 1.00 84.88 279 GLU A N 1
ATOM 2181 C CA . GLU A 1 279 ? 5.426 -5.256 -16.220 1.00 84.88 279 GLU A CA 1
ATOM 2182 C C . GLU A 1 279 ? 5.716 -3.775 -15.949 1.00 84.88 279 GLU A C 1
ATOM 2184 O O . GLU A 1 279 ? 5.860 -2.997 -16.889 1.00 84.88 279 GLU A O 1
ATOM 2189 N N . TRP A 1 280 ? 5.906 -3.385 -14.686 1.00 88.81 280 TRP A N 1
ATOM 2190 C CA . TRP A 1 280 ? 6.265 -2.011 -14.327 1.00 88.81 280 TRP A CA 1
ATOM 2191 C C . TRP A 1 280 ? 7.574 -1.562 -14.983 1.00 88.81 280 TRP A C 1
ATOM 2193 O O . TRP A 1 280 ? 7.631 -0.472 -15.551 1.00 88.81 280 TRP A O 1
ATOM 2203 N N . LEU A 1 281 ? 8.601 -2.416 -14.995 1.00 84.25 281 LEU A N 1
ATOM 2204 C CA . LEU A 1 281 ? 9.868 -2.146 -15.683 1.00 84.25 281 LEU A CA 1
ATOM 2205 C C . LEU A 1 281 ? 9.686 -1.914 -17.191 1.00 84.25 281 LEU A C 1
ATOM 2207 O O . LEU A 1 281 ? 10.485 -1.207 -17.806 1.00 84.25 281 LEU A O 1
ATOM 2211 N N . LYS A 1 282 ? 8.654 -2.518 -17.787 1.00 83.19 282 LYS A N 1
ATOM 2212 C CA . LYS A 1 282 ? 8.328 -2.402 -19.211 1.00 83.19 282 LYS A CA 1
ATOM 2213 C C . LYS A 1 282 ? 7.318 -1.306 -19.538 1.00 83.19 282 LYS A C 1
ATOM 2215 O O . LYS A 1 282 ? 7.155 -1.002 -20.718 1.00 83.19 282 LYS A O 1
ATOM 2220 N N . SER A 1 283 ? 6.681 -0.711 -18.532 1.00 86.19 283 SER A N 1
ATOM 2221 C CA . SER A 1 283 ? 5.753 0.404 -18.724 1.00 86.19 283 SER A CA 1
ATOM 2222 C C . SER A 1 283 ? 6.432 1.601 -19.399 1.00 86.19 283 SER A C 1
ATOM 2224 O O . SER A 1 283 ? 7.650 1.813 -19.304 1.00 86.19 283 SER A O 1
ATOM 2226 N N . ARG A 1 284 ? 5.632 2.404 -20.104 1.00 87.44 284 ARG A N 1
ATOM 2227 C CA . ARG A 1 284 ? 6.081 3.649 -20.723 1.00 87.44 284 ARG A CA 1
ATOM 2228 C C . ARG A 1 284 ? 6.559 4.598 -19.632 1.00 87.44 284 ARG A C 1
ATOM 2230 O O . ARG A 1 284 ? 7.668 5.099 -19.726 1.00 87.44 284 ARG A O 1
ATOM 2237 N N . ASP A 1 285 ? 5.804 4.822 -18.577 1.00 88.88 285 ASP A N 1
ATOM 2238 C CA . ASP A 1 285 ? 6.106 5.953 -17.702 1.00 88.88 285 ASP A CA 1
ATOM 2239 C C . ASP A 1 285 ? 6.432 5.571 -16.257 1.00 88.88 285 ASP A C 1
ATOM 2241 O O . ASP A 1 285 ? 7.021 6.374 -15.530 1.00 88.88 285 ASP A O 1
ATOM 2245 N N . GLY A 1 286 ? 6.180 4.324 -15.850 1.00 88.56 286 GLY A N 1
ATOM 2246 C CA . GLY A 1 286 ? 6.286 3.898 -14.454 1.00 88.56 286 GLY A CA 1
ATOM 2247 C C . GLY A 1 286 ? 7.681 4.045 -13.840 1.00 88.56 286 GLY A C 1
ATOM 2248 O O . GLY A 1 286 ? 7.795 4.452 -12.681 1.00 88.56 286 GLY A O 1
ATOM 2249 N N . VAL A 1 287 ? 8.757 3.767 -14.587 1.00 86.19 287 VAL A N 1
ATOM 2250 C CA . VAL A 1 287 ? 10.137 3.954 -14.087 1.00 86.19 287 VAL A CA 1
ATOM 2251 C C . VAL A 1 287 ? 10.461 5.438 -13.909 1.00 86.19 287 VAL A C 1
ATOM 2253 O O . VAL A 1 287 ? 11.073 5.825 -12.913 1.00 86.19 287 VAL A O 1
ATOM 2256 N N . TRP A 1 288 ? 10.034 6.285 -14.850 1.00 85.25 288 TRP A N 1
ATOM 2257 C CA . TRP A 1 288 ? 10.259 7.725 -14.747 1.00 85.25 288 TRP A CA 1
ATOM 2258 C C . TRP A 1 288 ? 9.464 8.316 -13.579 1.00 85.25 288 TRP A C 1
ATOM 2260 O O . TRP A 1 288 ? 10.030 9.052 -12.770 1.00 85.25 288 TRP A O 1
ATOM 2270 N N . GLN A 1 289 ? 8.203 7.912 -13.421 1.00 91.31 289 GLN A N 1
ATOM 2271 C CA . GLN A 1 289 ? 7.367 8.287 -12.286 1.00 91.31 289 GLN A CA 1
ATOM 2272 C C . GLN A 1 289 ? 7.993 7.888 -10.944 1.00 91.31 289 GLN A C 1
ATOM 2274 O O . GLN A 1 289 ? 8.032 8.711 -10.032 1.00 91.31 289 GLN A O 1
ATOM 2279 N N . ALA A 1 290 ? 8.528 6.669 -10.819 1.00 86.62 290 ALA A N 1
ATOM 2280 C CA . ALA A 1 290 ? 9.181 6.205 -9.592 1.00 86.62 290 ALA A CA 1
ATOM 2281 C C . ALA A 1 290 ? 10.406 7.050 -9.218 1.00 86.62 290 ALA A C 1
ATOM 2283 O O . ALA A 1 290 ? 10.573 7.440 -8.060 1.00 86.62 290 ALA A O 1
ATOM 2284 N N . ILE A 1 291 ? 11.254 7.356 -10.208 1.00 79.19 291 ILE A N 1
ATOM 2285 C CA . ILE A 1 291 ? 12.446 8.193 -10.020 1.00 79.19 291 ILE A CA 1
ATOM 2286 C C . ILE A 1 291 ? 12.033 9.616 -9.638 1.00 79.19 291 ILE A C 1
ATOM 2288 O O . ILE A 1 291 ? 12.611 10.201 -8.722 1.00 79.19 291 ILE A O 1
ATOM 2292 N N . HIS A 1 292 ? 11.046 10.179 -10.336 1.00 84.00 292 HIS A N 1
ATOM 2293 C CA . HIS A 1 292 ? 10.580 11.539 -10.093 1.00 84.00 292 HIS A CA 1
ATOM 2294 C C . HIS A 1 292 ? 9.949 11.674 -8.705 1.00 84.00 292 HIS A C 1
ATOM 2296 O O . HIS A 1 292 ? 10.327 12.568 -7.945 1.00 84.00 292 HIS A O 1
ATOM 2302 N N . LEU A 1 293 ? 9.079 10.728 -8.335 1.00 85.25 293 LEU A N 1
ATOM 2303 C CA . LEU A 1 293 ? 8.490 10.658 -7.005 1.00 85.25 293 LEU A CA 1
ATOM 2304 C C . LEU A 1 293 ? 9.594 10.565 -5.948 1.00 85.25 293 LEU A C 1
ATOM 2306 O O . LEU A 1 293 ? 9.674 11.459 -5.112 1.00 85.25 293 LEU A O 1
ATOM 2310 N N . GLY A 1 294 ? 10.524 9.610 -6.062 1.00 77.75 294 GLY A N 1
ATOM 2311 C CA . GLY A 1 294 ? 11.630 9.443 -5.111 1.00 77.75 294 GLY A CA 1
ATOM 2312 C C . GLY A 1 294 ? 12.516 10.689 -4.954 1.00 77.75 294 GLY A C 1
ATOM 2313 O O . GLY A 1 294 ? 12.970 10.998 -3.854 1.00 77.75 294 GLY A O 1
ATOM 2314 N N . ARG A 1 295 ? 12.728 11.474 -6.022 1.00 74.50 295 ARG A N 1
ATOM 2315 C CA . ARG A 1 295 ? 13.435 12.768 -5.923 1.00 74.50 295 ARG A CA 1
ATOM 2316 C C . ARG A 1 295 ? 12.618 13.810 -5.162 1.00 74.50 295 ARG A C 1
ATOM 2318 O O . ARG A 1 295 ? 13.186 14.544 -4.354 1.00 74.50 295 ARG A O 1
ATOM 2325 N N . SER A 1 296 ? 11.308 13.873 -5.396 1.00 73.19 296 SER A N 1
ATOM 2326 C CA . SER A 1 296 ? 10.426 14.764 -4.638 1.00 73.19 296 SER A CA 1
ATOM 2327 C C . SER A 1 296 ? 10.364 14.361 -3.156 1.00 73.19 296 SER A C 1
ATOM 2329 O O . SER A 1 296 ? 10.443 15.228 -2.289 1.00 73.19 296 SER A O 1
ATOM 2331 N N . GLU A 1 297 ? 10.360 13.061 -2.843 1.00 69.56 297 GLU A N 1
ATOM 2332 C CA . GLU A 1 297 ? 10.399 12.552 -1.466 1.00 69.56 297 GLU A CA 1
ATOM 2333 C C . GLU A 1 297 ? 11.631 13.068 -0.711 1.00 69.56 297 GLU A C 1
ATOM 2335 O O . GLU A 1 297 ? 11.504 13.623 0.379 1.00 69.56 297 GLU A O 1
ATOM 2340 N N . LEU A 1 298 ? 12.820 12.983 -1.320 1.00 66.56 298 LEU A N 1
ATOM 2341 C CA . LEU A 1 298 ? 14.064 13.491 -0.727 1.00 66.56 298 LEU A CA 1
ATOM 2342 C C . LEU A 1 298 ? 14.024 15.001 -0.437 1.00 66.56 298 LEU A C 1
ATOM 2344 O O . LEU A 1 298 ? 14.693 15.464 0.487 1.00 66.56 298 LEU A O 1
ATOM 2348 N N . LYS A 1 299 ? 13.256 15.767 -1.219 1.00 65.88 299 LYS A N 1
ATOM 2349 C CA . LYS A 1 299 ? 13.124 17.222 -1.073 1.00 65.88 299 LYS A CA 1
ATOM 2350 C C . LYS A 1 299 ? 12.087 17.619 -0.019 1.00 65.88 299 LYS A C 1
ATOM 2352 O O . LYS A 1 299 ? 12.307 18.596 0.692 1.00 65.88 299 LYS A O 1
ATOM 2357 N N . TYR A 1 300 ? 10.964 16.903 0.059 1.00 65.62 300 TYR A N 1
ATOM 2358 C CA . TYR A 1 300 ? 9.803 17.298 0.869 1.00 65.62 300 TYR A CA 1
ATOM 2359 C C . TYR A 1 300 ? 9.685 16.549 2.205 1.00 65.62 300 TYR A C 1
ATOM 2361 O O . TYR A 1 300 ? 9.099 17.084 3.148 1.00 65.62 300 TYR A O 1
ATOM 2369 N N . VAL A 1 301 ? 10.267 15.352 2.334 1.00 63.38 301 VAL A N 1
ATOM 2370 C CA . VAL A 1 301 ? 10.284 14.575 3.587 1.00 63.38 301 VAL A CA 1
ATOM 2371 C C . VAL A 1 301 ? 11.452 15.043 4.473 1.00 63.38 301 VAL A C 1
ATOM 2373 O O . VAL A 1 301 ? 12.448 14.345 4.683 1.00 63.38 301 VAL A O 1
ATOM 2376 N N . LEU A 1 302 ? 11.344 16.281 4.960 1.00 58.19 302 LEU A N 1
ATOM 2377 C CA . LEU A 1 302 ? 12.293 16.928 5.879 1.00 58.19 302 LEU A CA 1
ATOM 2378 C C . LEU A 1 302 ? 11.893 16.700 7.352 1.00 58.19 302 LEU A C 1
ATOM 2380 O O . LEU A 1 302 ? 10.778 16.259 7.631 1.00 58.19 302 LEU A O 1
ATOM 2384 N N . LYS A 1 303 ? 12.802 16.979 8.305 1.00 56.19 303 LYS A N 1
ATOM 2385 C CA . LYS A 1 303 ? 12.536 16.824 9.754 1.00 56.19 303 LYS A CA 1
ATOM 2386 C C . LYS A 1 303 ? 11.264 17.545 10.184 1.00 56.19 303 LYS A C 1
ATOM 2388 O O . LYS A 1 303 ? 11.053 18.682 9.774 1.00 56.19 303 LYS A O 1
ATOM 2393 N N . ASP A 1 304 ? 10.543 16.921 11.116 1.00 56.97 304 ASP A N 1
ATOM 2394 C CA . ASP A 1 304 ? 9.610 17.580 12.038 1.00 56.97 304 ASP A CA 1
ATOM 2395 C C . ASP A 1 304 ? 8.575 18.495 11.354 1.00 56.97 304 ASP A C 1
ATOM 2397 O O . ASP A 1 304 ? 8.302 19.599 11.819 1.00 56.97 304 ASP A O 1
ATOM 2401 N N . LYS A 1 305 ? 7.975 18.030 10.246 1.00 68.75 305 LYS A N 1
ATOM 2402 C CA . LYS A 1 305 ? 6.811 18.709 9.649 1.00 68.75 305 LYS A CA 1
ATOM 2403 C C . LYS A 1 305 ? 5.605 18.690 10.594 1.00 68.75 305 LYS A C 1
ATOM 2405 O O . LYS A 1 305 ? 4.878 19.675 10.681 1.00 68.75 305 LYS A O 1
ATOM 2410 N N . TRP A 1 306 ? 5.400 17.567 11.278 1.00 74.38 306 TRP A N 1
ATOM 2411 C CA . TRP A 1 306 ? 4.348 17.401 12.275 1.00 74.38 306 TRP A CA 1
ATOM 2412 C C . TRP A 1 306 ? 4.959 17.533 13.659 1.00 74.38 306 TRP A C 1
ATOM 2414 O O . TRP A 1 306 ? 5.860 16.770 14.019 1.00 74.38 306 TRP A O 1
ATOM 2424 N N . ASP A 1 307 ? 4.484 18.520 14.409 1.00 69.06 307 ASP A N 1
ATOM 2425 C CA . ASP A 1 307 ? 4.898 18.720 15.785 1.00 69.06 307 ASP A CA 1
ATOM 2426 C C . ASP A 1 307 ? 4.260 17.669 16.702 1.00 69.06 307 ASP A C 1
ATOM 2428 O O . ASP A 1 307 ? 3.347 16.928 16.332 1.00 69.06 307 ASP A O 1
ATOM 2432 N N . ASP A 1 308 ? 4.751 17.592 17.933 1.00 69.00 308 ASP A N 1
ATOM 2433 C CA . ASP A 1 308 ? 4.230 16.615 18.882 1.00 69.00 308 ASP A CA 1
ATOM 2434 C C . ASP A 1 308 ? 2.749 16.890 19.234 1.00 69.00 308 ASP A C 1
ATOM 2436 O O . ASP A 1 308 ? 2.022 15.971 19.607 1.00 69.00 308 ASP A O 1
ATOM 2440 N N . SER A 1 309 ? 2.277 18.134 19.048 1.00 67.38 309 SER A N 1
ATOM 2441 C CA . SER A 1 309 ? 0.874 18.499 19.259 1.00 67.38 309 SER A CA 1
ATOM 2442 C C . SER A 1 309 ? -0.049 17.850 18.228 1.00 67.38 309 SER A C 1
ATOM 2444 O O . SER A 1 309 ? -1.129 17.402 18.598 1.00 67.38 309 SER A O 1
ATOM 2446 N N . PHE A 1 310 ? 0.370 17.709 16.967 1.00 75.25 310 PHE A N 1
ATOM 2447 C CA . PHE A 1 310 ? -0.372 16.938 15.971 1.00 75.25 310 PHE A CA 1
ATOM 2448 C C . PHE A 1 310 ? -0.573 15.488 16.428 1.00 75.25 310 PHE A C 1
ATOM 2450 O O . PHE A 1 310 ? -1.693 14.986 16.412 1.00 75.25 310 PHE A O 1
ATOM 2457 N N . TRP A 1 311 ? 0.483 14.824 16.899 1.00 73.62 311 TRP A N 1
ATOM 2458 C CA . TRP A 1 311 ? 0.399 13.425 17.331 1.00 73.62 311 TRP A CA 1
ATOM 2459 C C . TRP A 1 311 ? -0.453 13.227 18.593 1.00 73.62 311 TRP A C 1
ATOM 2461 O O . TRP A 1 311 ? -1.082 12.179 18.730 1.00 73.62 311 TRP A O 1
ATOM 2471 N N . ASP A 1 312 ? -0.509 14.229 19.475 1.00 65.56 312 ASP A N 1
ATOM 2472 C CA . ASP A 1 312 ? -1.334 14.220 20.691 1.00 65.56 312 ASP A CA 1
ATOM 2473 C C . ASP A 1 312 ? -2.816 14.588 20.398 1.00 65.56 312 ASP A C 1
ATOM 2475 O O . ASP A 1 312 ? -3.746 13.971 20.929 1.00 65.56 312 ASP A O 1
ATOM 2479 N N . ASN A 1 313 ? -3.056 15.565 19.511 1.00 60.94 313 ASN A N 1
ATOM 2480 C CA . ASN A 1 313 ? -4.393 16.069 19.147 1.00 60.94 313 ASN A CA 1
ATOM 2481 C C . ASN A 1 313 ? -5.171 15.118 18.237 1.00 60.94 313 ASN A C 1
ATOM 2483 O O . ASN A 1 313 ? -6.392 15.211 18.116 1.00 60.94 313 ASN A O 1
ATOM 2487 N N . VAL A 1 314 ? -4.475 14.196 17.580 1.00 59.75 314 VAL A N 1
ATOM 2488 C CA . VAL A 1 314 ? -5.079 13.200 16.701 1.00 59.75 314 VAL A CA 1
ATOM 2489 C C . VAL A 1 314 ? -5.473 11.965 17.527 1.00 59.75 314 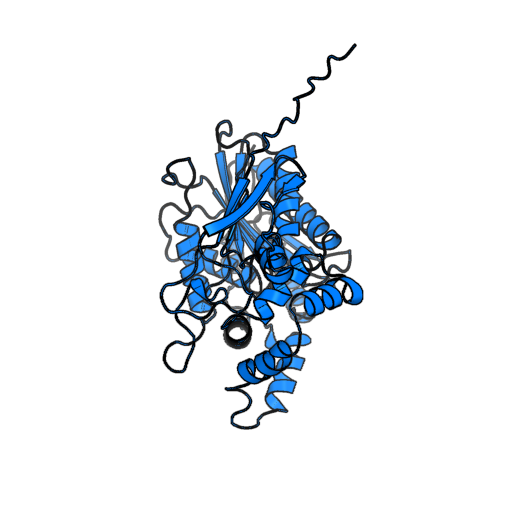VAL A C 1
ATOM 2491 O O . VAL A 1 314 ? -5.337 10.845 17.078 1.00 59.75 314 VAL A O 1
ATOM 2494 N N . SER A 1 315 ? -5.999 12.126 18.740 1.00 52.84 315 SER A N 1
ATOM 2495 C CA . SER A 1 315 ? -6.531 11.023 19.551 1.00 52.84 315 SER A CA 1
ATOM 2496 C C . SER A 1 315 ? -8.026 10.802 19.276 1.00 52.84 315 SER A C 1
ATOM 2498 O O . SER A 1 315 ? -8.802 11.749 19.154 1.00 52.84 315 SER A O 1
ATOM 2500 N N . THR A 1 316 ? -8.465 9.547 19.134 1.00 51.66 316 THR A N 1
ATOM 2501 C CA . THR A 1 316 ? -9.894 9.215 18.979 1.00 51.66 316 THR A CA 1
ATOM 2502 C C . THR A 1 316 ? -10.525 8.955 20.338 1.00 51.66 316 THR A C 1
ATOM 2504 O O . THR A 1 316 ? -10.206 7.968 20.998 1.00 51.66 316 THR A O 1
ATOM 2507 N N . SER A 1 317 ? -11.452 9.819 20.753 1.00 46.69 317 SER A N 1
ATOM 2508 C CA . SER A 1 317 ? -12.329 9.555 21.896 1.00 46.69 317 SER A CA 1
ATOM 2509 C C . SER A 1 317 ? -13.472 8.631 21.460 1.00 46.69 317 SER A C 1
ATOM 2511 O O . SER A 1 317 ? -14.492 9.096 20.957 1.00 46.69 317 SER A O 1
ATOM 2513 N N . SER A 1 318 ? -13.306 7.317 21.617 1.00 45.28 318 SER A N 1
ATOM 2514 C CA . SER A 1 318 ? -14.400 6.346 21.466 1.00 45.28 318 SER A CA 1
ATOM 2515 C C . SER A 1 318 ? -15.092 6.083 22.805 1.00 45.28 318 SER A C 1
ATOM 2517 O O . SER A 1 318 ? -14.459 6.060 23.861 1.00 45.28 318 SER A O 1
ATOM 2519 N N . SER A 1 319 ? -16.411 5.882 22.766 1.00 38.03 319 SER A N 1
ATOM 2520 C CA . SER A 1 319 ? -17.278 5.573 23.911 1.00 38.03 319 SER A CA 1
ATOM 2521 C C . SER A 1 319 ? -16.990 4.156 24.444 1.00 38.03 319 SER A C 1
ATOM 2523 O O . SER A 1 319 ? -17.769 3.239 24.236 1.00 38.03 319 SER A O 1
ATOM 2525 N N . GLY A 1 320 ? -15.834 3.957 25.080 1.00 40.06 320 GLY A N 1
ATOM 2526 C CA . GLY A 1 320 ? -15.370 2.639 25.543 1.00 40.06 320 GLY A CA 1
ATOM 2527 C C . GLY A 1 320 ? -13.883 2.577 25.910 1.00 40.06 320 GLY A C 1
ATOM 2528 O O . GLY A 1 320 ? -13.452 1.654 26.594 1.00 40.06 320 GLY A O 1
ATOM 2529 N N . GLY A 1 321 ? -13.097 3.583 25.520 1.00 52.81 321 GLY A N 1
ATOM 2530 C CA . GLY A 1 321 ? -11.661 3.647 25.783 1.00 52.81 321 GLY A CA 1
ATOM 2531 C C . GLY A 1 321 ? -10.944 4.514 24.755 1.00 52.81 321 GLY A C 1
ATOM 2532 O O . GLY A 1 321 ? -11.548 4.976 23.784 1.00 52.81 321 GLY A O 1
ATOM 2533 N N . VAL A 1 322 ? -9.652 4.741 24.979 1.00 60.81 322 VAL A N 1
ATOM 2534 C CA . VAL A 1 322 ? -8.797 5.498 24.065 1.00 60.81 322 VAL A CA 1
ATOM 2535 C C . VAL A 1 322 ? -7.961 4.510 23.252 1.00 60.81 322 VAL A C 1
ATOM 2537 O O . VAL A 1 322 ? -7.141 3.791 23.818 1.00 60.81 322 VAL A O 1
ATOM 2540 N N . VAL A 1 323 ? -8.193 4.456 21.939 1.00 65.69 323 VAL A N 1
ATOM 2541 C CA . VAL A 1 323 ? -7.386 3.666 20.995 1.00 65.69 323 VAL A CA 1
ATOM 2542 C C . VAL A 1 323 ? -6.399 4.596 20.290 1.00 65.69 323 VAL A C 1
ATOM 2544 O O . VAL A 1 323 ? -6.803 5.697 19.899 1.00 65.69 323 VAL A O 1
ATOM 2547 N N . PRO A 1 324 ? -5.139 4.175 20.071 1.00 72.31 324 PRO A N 1
ATOM 2548 C CA . PRO A 1 324 ? -4.205 4.916 19.238 1.00 72.31 324 PRO A CA 1
ATOM 2549 C C . PRO A 1 324 ? -4.791 5.204 17.858 1.00 72.31 324 PRO A C 1
ATOM 2551 O O . PRO A 1 324 ? -5.291 4.312 17.170 1.00 72.31 324 PRO A O 1
ATOM 2554 N N . LYS A 1 325 ? -4.688 6.450 17.397 1.00 82.75 325 LYS A N 1
ATOM 2555 C CA . LYS A 1 325 ? -5.057 6.769 16.014 1.00 82.75 325 LYS A CA 1
ATOM 2556 C C . LYS A 1 325 ? -4.022 6.269 15.016 1.00 82.75 325 LYS A C 1
ATOM 2558 O O . LYS A 1 325 ? -4.391 5.872 13.918 1.00 82.75 325 LYS A O 1
ATOM 2563 N N . PHE A 1 326 ? -2.746 6.242 15.392 1.00 89.62 326 PHE A N 1
ATOM 2564 C CA . PHE A 1 326 ? -1.676 5.749 14.532 1.00 89.62 326 PHE A CA 1
ATOM 2565 C C . PHE A 1 326 ? -0.987 4.520 15.115 1.00 89.62 326 PHE A C 1
ATOM 2567 O O . PHE A 1 326 ? -0.673 4.473 16.304 1.00 89.62 326 PHE A O 1
ATOM 2574 N N . PHE A 1 327 ? -0.713 3.555 14.245 1.00 92.31 327 PHE A N 1
ATOM 2575 C CA . PHE A 1 327 ? 0.056 2.355 14.544 1.00 92.31 327 PHE A CA 1
ATOM 2576 C C . PHE A 1 327 ? 1.267 2.323 13.622 1.00 92.31 327 PHE A C 1
ATOM 2578 O O . PHE A 1 327 ? 1.120 2.376 12.406 1.00 92.31 327 PHE A O 1
ATOM 2585 N N . PHE A 1 328 ? 2.461 2.254 14.193 1.00 91.94 328 PHE A N 1
ATOM 2586 C CA . PHE A 1 328 ? 3.728 2.232 13.480 1.00 91.94 328 PHE A CA 1
ATOM 2587 C C . PHE A 1 328 ? 4.336 0.839 13.573 1.00 91.94 328 PHE A C 1
ATOM 2589 O O . PHE A 1 328 ? 4.482 0.300 14.671 1.00 91.94 328 PHE A O 1
ATOM 2596 N N . PHE A 1 329 ? 4.750 0.293 12.434 1.00 92.94 329 PHE A N 1
ATOM 2597 C CA . PHE A 1 329 ? 5.547 -0.925 12.379 1.00 92.94 329 PHE A CA 1
ATOM 2598 C C . PHE A 1 329 ? 6.836 -0.665 11.614 1.00 92.94 329 PHE A C 1
ATOM 2600 O O . PHE A 1 329 ? 6.826 -0.495 10.396 1.00 92.94 329 PHE A O 1
ATOM 2607 N N . TYR A 1 330 ? 7.945 -0.588 12.343 1.00 89.31 330 TYR A N 1
ATOM 2608 C CA . TYR A 1 330 ? 9.269 -0.356 11.780 1.00 89.31 330 TYR A CA 1
ATOM 2609 C C . TYR A 1 330 ? 10.009 -1.667 11.552 1.00 89.31 330 TYR A C 1
ATOM 2611 O O . TYR A 1 330 ? 10.028 -2.527 12.428 1.00 89.31 330 TYR A O 1
ATOM 2619 N N . GLY A 1 331 ? 10.716 -1.774 10.428 1.00 85.50 331 GLY A N 1
ATOM 2620 C CA . GLY A 1 331 ? 11.717 -2.821 10.251 1.00 85.50 331 GLY A CA 1
ATOM 2621 C C . GLY A 1 331 ? 12.886 -2.633 11.219 1.00 85.50 331 GLY A C 1
ATOM 2622 O O . GLY A 1 331 ? 13.281 -1.502 11.527 1.00 85.50 331 GLY A O 1
ATOM 2623 N N . LYS A 1 332 ? 13.463 -3.741 11.689 1.00 81.25 332 LYS A N 1
ATOM 2624 C CA . LYS A 1 332 ? 14.617 -3.716 12.596 1.00 81.25 332 LYS A CA 1
ATOM 2625 C C . LYS A 1 332 ? 15.849 -3.092 11.935 1.00 81.25 332 LYS A C 1
ATOM 2627 O O . LYS A 1 332 ? 16.435 -2.162 12.495 1.00 81.25 332 LYS A O 1
ATOM 2632 N N . HIS A 1 333 ? 16.192 -3.565 10.736 1.00 76.44 333 HIS A N 1
ATOM 2633 C CA . HIS A 1 333 ? 17.318 -3.091 9.923 1.00 76.44 333 HIS A CA 1
ATOM 2634 C C . HIS A 1 333 ? 16.838 -2.510 8.588 1.00 76.44 333 HIS A C 1
ATOM 2636 O O . HIS A 1 333 ? 17.282 -2.904 7.510 1.00 76.44 333 HIS A O 1
ATOM 2642 N N . ASP A 1 334 ? 15.907 -1.565 8.652 1.00 75.06 334 ASP A N 1
ATOM 2643 C CA . ASP A 1 334 ? 15.359 -0.951 7.452 1.00 75.06 334 ASP A CA 1
ATOM 2644 C C . ASP A 1 334 ? 16.359 0.041 6.831 1.00 75.06 334 ASP A C 1
ATOM 2646 O O . ASP A 1 334 ? 16.630 1.105 7.376 1.00 75.06 334 ASP A O 1
ATOM 2650 N N . HIS A 1 335 ? 16.926 -0.297 5.671 1.00 68.38 335 HIS A N 1
ATOM 2651 C CA . HIS A 1 335 ? 17.893 0.559 4.974 1.00 68.38 335 HIS A CA 1
ATOM 2652 C C . HIS A 1 335 ? 17.280 1.793 4.295 1.00 68.38 335 HIS A C 1
ATOM 2654 O O . HIS A 1 335 ? 18.031 2.617 3.759 1.00 68.38 335 HIS A O 1
ATOM 2660 N N . TRP A 1 336 ? 15.954 1.906 4.263 1.00 62.34 336 TRP A N 1
ATOM 2661 C CA . TRP A 1 336 ? 15.224 3.065 3.744 1.00 62.34 336 TRP A CA 1
ATOM 2662 C C . TRP A 1 336 ? 14.803 4.034 4.847 1.00 62.34 336 TRP A C 1
ATOM 2664 O O . TRP A 1 336 ? 14.410 5.164 4.557 1.00 62.34 336 TRP A O 1
ATOM 2674 N N . VAL A 1 337 ? 14.959 3.625 6.106 1.00 65.25 337 VAL A N 1
ATOM 2675 C CA . VAL A 1 337 ? 14.720 4.451 7.285 1.00 65.25 337 VAL A CA 1
ATOM 2676 C C . VAL A 1 337 ? 16.061 4.764 7.947 1.00 65.25 337 VAL A C 1
ATOM 2678 O O . VAL A 1 337 ? 16.971 3.940 8.014 1.00 65.25 337 VAL A O 1
ATOM 2681 N N . ASP A 1 338 ? 16.220 5.995 8.415 1.00 69.19 338 ASP A N 1
ATOM 2682 C CA . ASP A 1 338 ? 17.345 6.347 9.274 1.00 69.19 338 ASP A CA 1
ATOM 2683 C C . ASP A 1 338 ? 17.049 5.829 10.692 1.00 69.19 338 ASP A C 1
ATOM 2685 O O . ASP A 1 338 ? 16.123 6.301 11.358 1.00 69.19 338 ASP A O 1
ATOM 2689 N N . ASN A 1 339 ? 17.797 4.809 11.125 1.00 74.44 339 ASN A N 1
ATOM 2690 C CA . ASN A 1 339 ? 17.588 4.167 12.424 1.00 74.44 339 ASN A CA 1
ATOM 2691 C C . ASN A 1 339 ? 17.789 5.138 13.592 1.00 74.44 339 ASN A C 1
ATOM 2693 O O . ASN A 1 339 ? 17.050 5.040 14.567 1.00 74.44 339 ASN A O 1
ATOM 2697 N N . ASP A 1 340 ? 18.718 6.091 13.485 1.00 71.81 340 ASP A N 1
ATOM 2698 C CA . ASP A 1 340 ? 18.968 7.062 14.551 1.00 71.81 340 ASP A CA 1
ATOM 2699 C C . ASP A 1 340 ? 17.754 7.985 14.701 1.00 71.81 340 ASP A C 1
ATOM 2701 O O . ASP A 1 340 ? 17.275 8.222 15.807 1.00 71.81 340 ASP A O 1
ATOM 2705 N N . LEU A 1 341 ? 17.183 8.447 13.586 1.00 69.44 341 LEU A N 1
ATOM 2706 C CA . LEU A 1 341 ? 15.985 9.291 13.598 1.00 69.44 341 LEU A CA 1
ATOM 2707 C C . LEU A 1 341 ? 14.721 8.540 14.019 1.00 69.44 341 LEU A C 1
ATOM 2709 O O . LEU A 1 341 ? 13.872 9.109 14.711 1.00 69.44 341 LEU A O 1
ATOM 2713 N N . ARG A 1 342 ? 14.587 7.271 13.620 1.00 78.06 342 ARG A N 1
ATOM 2714 C CA . ARG A 1 342 ? 13.536 6.381 14.126 1.00 78.06 342 ARG A CA 1
ATOM 2715 C C . ARG A 1 342 ? 13.651 6.261 15.642 1.00 78.06 342 ARG A C 1
ATOM 2717 O O . ARG A 1 342 ? 12.661 6.449 16.344 1.00 78.06 342 ARG A O 1
ATOM 2724 N N . ASP A 1 343 ? 14.845 5.972 16.145 1.00 80.56 343 ASP A N 1
ATOM 2725 C CA . ASP A 1 343 ? 15.078 5.748 17.567 1.00 80.56 343 ASP A CA 1
ATOM 2726 C C . ASP A 1 343 ? 14.905 7.049 18.368 1.00 80.56 343 ASP A C 1
ATOM 2728 O O . ASP A 1 343 ? 14.307 7.018 19.444 1.00 80.56 343 ASP A O 1
ATOM 2732 N N . GLU A 1 344 ? 15.296 8.206 17.817 1.00 76.50 344 GLU A N 1
ATOM 2733 C CA . GLU A 1 344 ? 14.982 9.534 18.363 1.00 76.50 344 GLU A CA 1
ATOM 2734 C C . GLU A 1 344 ? 13.468 9.776 18.440 1.00 76.50 344 GLU A C 1
ATOM 2736 O O . GLU A 1 344 ? 12.967 10.230 19.470 1.00 76.50 344 GLU A O 1
ATOM 2741 N N . PHE A 1 345 ? 12.713 9.472 17.379 1.00 76.94 345 PHE A N 1
ATOM 2742 C CA . PHE A 1 345 ? 11.253 9.602 17.373 1.00 76.94 345 PHE A CA 1
ATOM 2743 C C . PHE A 1 345 ? 10.602 8.693 18.424 1.00 76.94 345 PHE A C 1
ATOM 2745 O O . PHE A 1 345 ? 9.789 9.152 19.229 1.00 76.94 345 PHE A O 1
ATOM 2752 N N . ILE A 1 346 ? 11.018 7.426 18.487 1.00 79.06 346 ILE A N 1
ATOM 2753 C CA . ILE A 1 346 ? 10.541 6.465 19.487 1.00 79.06 346 ILE A CA 1
ATOM 2754 C C . ILE A 1 346 ? 10.876 6.946 20.902 1.00 79.06 346 ILE A C 1
ATOM 2756 O O . ILE A 1 346 ? 10.030 6.871 21.796 1.00 79.06 346 ILE A O 1
ATOM 2760 N N . ALA A 1 347 ? 12.088 7.458 21.122 1.00 80.06 347 ALA A N 1
ATOM 2761 C CA . ALA A 1 347 ? 12.514 7.988 22.411 1.00 80.06 347 ALA A CA 1
ATOM 2762 C C . ALA A 1 347 ? 11.690 9.216 22.819 1.00 80.06 347 ALA A C 1
ATOM 2764 O O . ALA A 1 347 ? 11.248 9.279 23.966 1.00 80.06 347 ALA A O 1
ATOM 2765 N N . ARG A 1 348 ? 11.415 10.147 21.892 1.00 75.44 348 ARG A N 1
ATOM 2766 C CA . ARG A 1 348 ? 10.543 11.309 22.140 1.00 75.44 348 ARG A CA 1
ATOM 2767 C C . ARG A 1 348 ? 9.143 10.886 22.571 1.00 75.44 348 ARG A C 1
ATOM 2769 O O . ARG A 1 348 ? 8.643 11.390 23.575 1.00 75.44 348 ARG A O 1
ATOM 2776 N N . GLN A 1 349 ? 8.544 9.924 21.872 1.00 73.75 349 GLN A N 1
ATOM 2777 C CA . GLN A 1 349 ? 7.208 9.429 22.207 1.00 73.75 349 GLN A CA 1
ATOM 2778 C C . GLN A 1 349 ? 7.186 8.703 23.561 1.00 73.75 349 GLN A C 1
ATOM 2780 O O . GLN A 1 349 ? 6.294 8.947 24.373 1.00 73.75 349 GLN A O 1
ATOM 2785 N N . LYS A 1 350 ? 8.201 7.878 23.860 1.00 76.06 350 LYS A N 1
ATOM 2786 C CA . LYS A 1 350 ? 8.326 7.182 25.156 1.00 76.06 350 LYS A CA 1
ATOM 2787 C C . LYS A 1 350 ? 8.566 8.136 26.325 1.00 76.06 350 LYS A C 1
A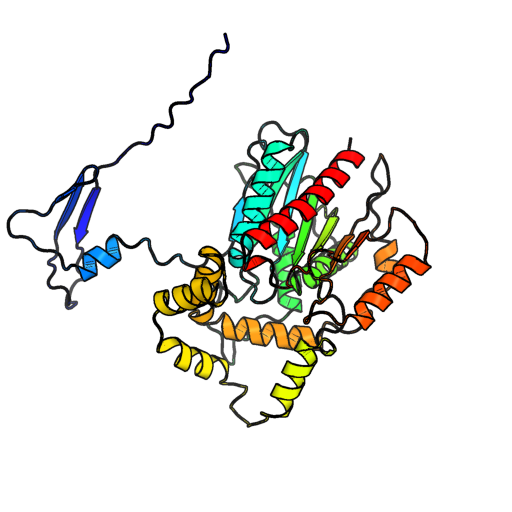TOM 2789 O O . LYS A 1 350 ? 7.972 7.957 27.387 1.00 76.06 350 LYS A O 1
ATOM 2794 N N . ALA A 1 351 ? 9.410 9.153 26.143 1.00 72.81 351 ALA A N 1
ATOM 2795 C CA . ALA A 1 351 ? 9.751 10.126 27.184 1.00 72.81 351 ALA A CA 1
ATOM 2796 C C . ALA A 1 351 ? 8.534 10.921 27.677 1.00 72.81 351 ALA A C 1
ATOM 2798 O O . ALA A 1 351 ? 8.525 11.414 28.803 1.00 72.81 351 ALA A O 1
ATOM 2799 N N . ARG A 1 352 ? 7.488 11.018 26.855 1.00 67.81 352 ARG A N 1
ATOM 2800 C CA . ARG A 1 352 ? 6.259 11.731 27.191 1.00 67.81 352 ARG A CA 1
ATOM 2801 C C . ARG A 1 352 ? 5.298 10.908 28.070 1.00 67.81 352 ARG A C 1
ATOM 2803 O O . ARG A 1 352 ? 4.299 11.465 28.529 1.00 67.81 352 ARG A O 1
ATOM 2810 N N . GLY A 1 353 ? 5.532 9.607 28.301 1.00 63.34 353 GLY A N 1
ATOM 2811 C CA . GLY A 1 353 ? 4.701 8.715 29.141 1.00 63.34 353 GLY A CA 1
ATOM 2812 C C . GLY A 1 353 ? 3.810 7.710 28.380 1.00 63.34 353 GLY A C 1
ATOM 2813 O O . GLY A 1 353 ? 3.811 7.667 27.153 1.00 63.34 353 GLY A O 1
ATOM 2814 N N . ALA A 1 354 ? 3.034 6.900 29.111 1.00 62.88 354 ALA A N 1
ATOM 2815 C CA . ALA A 1 354 ? 2.236 5.780 28.579 1.00 62.88 354 ALA A CA 1
ATOM 2816 C C . ALA A 1 354 ? 0.739 6.116 28.405 1.00 62.88 354 ALA A C 1
ATOM 2818 O O . ALA A 1 354 ? -0.125 5.395 28.899 1.00 62.88 354 ALA A O 1
ATOM 2819 N N . ASP A 1 355 ? 0.430 7.234 27.748 1.00 67.56 355 ASP A N 1
ATOM 2820 C CA . ASP A 1 355 ? -0.958 7.591 27.435 1.00 67.56 355 ASP A CA 1
ATOM 2821 C C . ASP A 1 355 ? -1.497 6.685 26.304 1.00 67.56 355 ASP A C 1
ATOM 2823 O O . ASP A 1 355 ? -0.898 6.672 25.223 1.00 67.56 355 ASP A O 1
ATOM 2827 N N . PRO A 1 356 ? -2.599 5.934 26.511 1.00 62.66 356 PRO A N 1
ATOM 2828 C CA . PRO A 1 356 ? -3.201 5.078 25.485 1.00 62.66 356 PRO A CA 1
ATOM 2829 C C . PRO A 1 356 ? -3.695 5.835 24.236 1.00 62.66 356 PRO A C 1
ATOM 2831 O O . PRO A 1 356 ? -3.934 5.204 23.210 1.00 62.66 356 PRO A O 1
ATOM 2834 N N . ALA A 1 357 ? -3.808 7.169 24.281 1.00 63.41 357 ALA A N 1
ATOM 2835 C CA . ALA A 1 357 ? -4.112 8.012 23.118 1.00 63.41 357 ALA A CA 1
ATOM 2836 C C . ALA A 1 357 ? -2.969 8.145 22.115 1.00 63.41 357 ALA A C 1
ATOM 2838 O O . ALA A 1 357 ? -3.188 8.580 20.981 1.00 63.41 357 ALA A O 1
ATOM 2839 N N . ARG A 1 358 ? -1.748 7.802 22.526 1.00 71.94 358 ARG A N 1
ATOM 2840 C CA . ARG A 1 358 ? -0.560 8.016 21.709 1.00 71.94 358 ARG A CA 1
ATOM 2841 C C . ARG A 1 358 ? -0.383 6.955 20.639 1.00 71.94 358 ARG A C 1
ATOM 2843 O O . ARG A 1 358 ? -0.876 5.841 20.792 1.00 71.94 358 ARG A O 1
ATOM 2850 N N . PRO A 1 359 ? 0.384 7.275 19.582 1.00 79.25 359 PRO A N 1
ATOM 2851 C CA . PRO A 1 359 ? 0.746 6.298 18.576 1.00 79.25 359 PRO A CA 1
ATOM 2852 C C . PRO A 1 359 ? 1.335 5.019 19.177 1.00 79.25 359 PRO A C 1
ATOM 2854 O O . PRO A 1 359 ? 2.290 5.074 19.956 1.00 79.25 359 PRO A O 1
ATOM 2857 N N . SER A 1 360 ? 0.794 3.871 18.770 1.00 85.81 360 SER A N 1
ATOM 2858 C CA . SER A 1 360 ? 1.401 2.574 19.058 1.00 85.81 360 SER A CA 1
ATOM 2859 C C . SER A 1 360 ? 2.613 2.409 18.154 1.00 85.81 360 SER A C 1
ATOM 2861 O O . SER A 1 360 ? 2.485 2.562 16.940 1.00 85.81 360 SER A O 1
ATOM 2863 N N . ILE A 1 361 ? 3.788 2.130 18.717 1.00 86.88 361 ILE A N 1
ATOM 2864 C CA . ILE A 1 361 ? 5.014 1.969 17.932 1.00 86.88 361 ILE A CA 1
ATOM 2865 C C . ILE A 1 361 ? 5.652 0.629 18.239 1.00 86.88 361 ILE A C 1
ATOM 2867 O O . ILE A 1 361 ? 6.031 0.347 19.377 1.00 86.88 361 ILE A O 1
ATOM 2871 N N . GLU A 1 362 ? 5.816 -0.165 17.191 1.00 88.62 362 GLU A N 1
ATOM 2872 C CA . GLU A 1 362 ? 6.393 -1.492 17.251 1.00 88.62 362 GLU A CA 1
ATOM 2873 C C . GLU A 1 362 ? 7.557 -1.597 16.269 1.00 88.62 362 GLU A C 1
ATOM 2875 O O . GLU A 1 362 ? 7.527 -1.048 15.166 1.00 88.62 362 GLU A O 1
ATOM 2880 N N . ILE A 1 363 ? 8.607 -2.293 16.698 1.00 85.94 363 ILE A N 1
ATOM 2881 C CA . ILE A 1 363 ? 9.743 -2.642 15.851 1.00 85.94 363 ILE A CA 1
ATOM 2882 C C . ILE A 1 363 ? 9.662 -4.142 15.620 1.00 85.94 363 ILE A C 1
ATOM 2884 O O . ILE A 1 363 ? 9.494 -4.912 16.568 1.00 85.94 363 ILE A O 1
ATOM 2888 N N . ASP A 1 364 ? 9.777 -4.530 14.363 1.00 85.81 364 ASP A N 1
ATOM 2889 C CA . ASP A 1 364 ? 9.834 -5.911 13.937 1.00 85.81 364 ASP A CA 1
ATOM 2890 C C . ASP A 1 364 ? 10.928 -6.707 14.677 1.00 85.81 364 ASP A C 1
ATOM 2892 O O . ASP A 1 364 ? 12.026 -6.219 14.967 1.00 85.81 364 ASP A O 1
ATOM 2896 N N . THR A 1 365 ? 10.613 -7.964 14.976 1.00 81.50 365 THR A N 1
ATOM 2897 C CA . THR A 1 365 ? 11.506 -8.923 15.630 1.00 81.50 365 THR A CA 1
ATOM 2898 C C . THR A 1 365 ? 12.027 -9.997 14.672 1.00 81.50 365 THR A C 1
ATOM 2900 O O . THR A 1 365 ? 13.022 -10.644 15.004 1.00 81.50 365 THR A O 1
ATOM 2903 N N . GLY A 1 366 ? 11.395 -10.165 13.502 1.00 77.50 366 GLY A N 1
ATOM 2904 C CA . GLY A 1 366 ? 11.668 -11.213 12.514 1.00 77.50 366 GLY A CA 1
ATOM 2905 C C . GLY A 1 366 ? 12.661 -10.842 11.407 1.00 77.50 366 GLY A C 1
ATOM 2906 O O . GLY A 1 366 ? 12.971 -11.693 10.580 1.00 77.50 366 GLY A O 1
ATOM 2907 N N . ASP A 1 367 ? 13.173 -9.609 11.401 1.00 83.12 367 ASP A N 1
ATOM 2908 C CA . ASP A 1 367 ? 14.026 -9.042 10.344 1.00 83.12 367 ASP A CA 1
ATOM 2909 C C . ASP A 1 367 ? 13.343 -9.005 8.964 1.00 83.12 367 ASP A C 1
ATOM 2911 O O . ASP A 1 367 ? 13.937 -9.275 7.919 1.00 83.12 367 ASP A O 1
ATOM 2915 N N . ILE A 1 368 ? 12.055 -8.664 8.970 1.00 88.56 368 ILE A N 1
ATOM 2916 C CA . ILE A 1 368 ? 11.245 -8.468 7.776 1.00 88.56 368 ILE A CA 1
ATOM 2917 C C . ILE A 1 368 ? 11.851 -7.321 6.957 1.00 88.56 368 ILE A C 1
ATOM 2919 O O . ILE A 1 368 ? 12.047 -6.203 7.441 1.00 88.56 368 ILE A O 1
ATOM 2923 N N . SER A 1 369 ? 12.132 -7.607 5.685 1.00 86.62 369 SER A N 1
ATOM 2924 C CA . SER A 1 369 ? 12.632 -6.611 4.737 1.00 86.62 369 SER A CA 1
ATOM 2925 C C . SER A 1 369 ? 11.617 -5.489 4.523 1.00 86.62 369 SER A C 1
ATOM 2927 O O . SER A 1 369 ? 10.417 -5.744 4.468 1.00 86.62 369 SER A O 1
ATOM 2929 N N . HIS A 1 370 ? 12.102 -4.266 4.283 1.00 85.50 370 HIS A N 1
ATOM 2930 C CA . HIS A 1 370 ? 11.273 -3.131 3.859 1.00 85.50 370 HIS A CA 1
ATOM 2931 C C . HIS A 1 370 ? 10.345 -3.510 2.696 1.00 85.50 370 HIS A C 1
ATOM 2933 O O . HIS A 1 370 ? 9.153 -3.236 2.712 1.00 85.50 370 HIS A O 1
ATOM 2939 N N . ALA A 1 371 ? 10.872 -4.232 1.704 1.00 87.25 371 ALA A N 1
ATOM 2940 C CA . ALA A 1 371 ? 10.100 -4.728 0.569 1.00 87.25 371 ALA A CA 1
ATOM 2941 C C . ALA A 1 371 ? 9.349 -6.034 0.906 1.00 87.25 371 ALA A C 1
ATOM 2943 O O . ALA A 1 371 ? 9.408 -7.002 0.146 1.00 87.25 371 ALA A O 1
ATOM 2944 N N . PHE A 1 372 ? 8.642 -6.077 2.041 1.00 92.44 372 PHE A N 1
ATOM 2945 C CA . PHE A 1 372 ? 7.947 -7.272 2.544 1.00 92.44 372 PHE A CA 1
ATOM 2946 C C . PHE A 1 372 ? 6.934 -7.849 1.541 1.00 92.44 372 PHE A C 1
ATOM 2948 O O . PHE A 1 372 ? 6.672 -9.048 1.530 1.00 92.44 372 PHE A O 1
ATOM 2955 N N . CYS A 1 373 ? 6.381 -6.994 0.680 1.00 91.50 373 CYS A N 1
ATOM 2956 C CA . CYS A 1 373 ? 5.411 -7.345 -0.355 1.00 91.50 373 CYS A CA 1
ATOM 2957 C C . CYS A 1 373 ? 6.000 -8.186 -1.501 1.00 91.50 373 CYS A C 1
ATOM 2959 O O . CYS A 1 373 ? 5.270 -8.685 -2.347 1.00 91.50 373 CYS A O 1
ATOM 2961 N N . THR A 1 374 ? 7.321 -8.373 -1.545 1.00 88.75 374 THR A N 1
ATOM 2962 C CA . THR A 1 374 ? 7.969 -9.168 -2.599 1.00 88.75 374 THR A CA 1
ATOM 2963 C C . THR A 1 374 ? 7.867 -10.672 -2.375 1.00 88.75 374 THR A C 1
ATOM 2965 O O . THR A 1 374 ? 8.129 -11.428 -3.307 1.00 88.75 374 THR A O 1
ATOM 2968 N N . ARG A 1 375 ? 7.495 -11.125 -1.171 1.00 89.94 375 ARG A N 1
ATOM 2969 C CA . ARG A 1 375 ? 7.416 -12.546 -0.814 1.00 89.94 375 ARG A CA 1
ATOM 2970 C C . ARG A 1 375 ? 6.119 -12.857 -0.075 1.00 89.94 375 ARG A C 1
ATOM 2972 O O . ARG A 1 375 ? 5.625 -12.034 0.698 1.00 89.94 375 ARG A O 1
ATOM 2979 N N . GLU A 1 376 ? 5.588 -14.057 -0.289 1.00 90.50 376 GLU A N 1
ATOM 2980 C CA . GLU A 1 376 ? 4.327 -14.507 0.319 1.00 90.50 376 GLU A CA 1
ATOM 2981 C C . GLU A 1 376 ? 4.442 -14.656 1.844 1.00 90.50 376 GLU A C 1
ATOM 2983 O O . GLU A 1 376 ? 3.558 -14.221 2.579 1.00 90.50 376 GLU A O 1
ATOM 2988 N N . ASP A 1 377 ? 5.560 -15.203 2.331 1.00 92.19 377 ASP A N 1
ATOM 2989 C CA . ASP A 1 377 ? 5.821 -15.449 3.754 1.00 92.19 377 ASP A CA 1
ATOM 2990 C C . ASP A 1 377 ? 5.877 -14.155 4.578 1.00 92.19 377 ASP A C 1
ATOM 2992 O O . ASP A 1 377 ? 5.261 -14.057 5.641 1.00 92.19 377 ASP A O 1
ATOM 2996 N N . THR A 1 378 ? 6.588 -13.139 4.089 1.00 93.12 378 THR A N 1
ATOM 2997 C CA . THR A 1 378 ? 6.653 -11.825 4.741 1.00 93.12 378 THR A CA 1
ATOM 2998 C C . THR A 1 378 ? 5.363 -11.032 4.560 1.00 93.12 378 THR A C 1
ATOM 3000 O O . THR A 1 378 ? 4.961 -10.313 5.474 1.00 93.12 378 THR A O 1
ATOM 3003 N N . SER A 1 379 ? 4.667 -11.192 3.429 1.00 95.69 379 SER A N 1
ATOM 3004 C CA . SER A 1 379 ? 3.340 -10.599 3.217 1.00 95.69 379 SER A CA 1
ATOM 3005 C C . SER A 1 379 ? 2.313 -11.119 4.218 1.00 95.69 379 SER A C 1
ATOM 3007 O O . SER A 1 379 ? 1.557 -10.324 4.777 1.00 95.69 379 SER A O 1
ATOM 3009 N N . LEU A 1 380 ? 2.320 -12.425 4.497 1.00 96.12 380 LEU A N 1
ATOM 3010 C CA . LEU A 1 380 ? 1.451 -13.032 5.500 1.00 96.12 380 LEU A CA 1
ATOM 3011 C C . LEU A 1 380 ? 1.766 -12.514 6.910 1.00 96.12 380 LEU A C 1
ATOM 3013 O O . LEU A 1 380 ? 0.850 -12.088 7.604 1.00 96.12 380 LEU A O 1
ATOM 3017 N N . GLN A 1 381 ? 3.041 -12.465 7.309 1.00 95.81 381 GLN A N 1
ATOM 3018 C CA . GLN A 1 381 ? 3.437 -11.955 8.633 1.00 95.81 381 GLN A CA 1
ATOM 3019 C C . GLN A 1 381 ? 2.971 -10.511 8.869 1.00 95.81 381 GLN A C 1
ATOM 3021 O O . GLN A 1 381 ? 2.462 -10.169 9.938 1.00 95.81 381 GLN A O 1
ATOM 3026 N N . VAL A 1 382 ? 3.101 -9.647 7.858 1.00 96.81 382 VAL A N 1
ATOM 3027 C CA . VAL A 1 382 ? 2.626 -8.259 7.957 1.00 96.81 382 VAL A CA 1
ATOM 3028 C C . VAL A 1 382 ? 1.093 -8.191 7.939 1.00 96.81 382 VAL A C 1
ATOM 3030 O O . VAL A 1 382 ? 0.515 -7.364 8.646 1.00 96.81 382 VAL A O 1
ATOM 3033 N N . ALA A 1 383 ? 0.413 -9.073 7.199 1.00 97.88 383 ALA A N 1
ATOM 3034 C CA . ALA A 1 383 ? -1.047 -9.184 7.228 1.00 97.88 383 ALA A CA 1
ATOM 3035 C C . ALA A 1 383 ? -1.563 -9.613 8.608 1.00 97.88 383 ALA A C 1
ATOM 3037 O O . ALA A 1 383 ? -2.483 -8.985 9.125 1.00 97.88 383 ALA A O 1
ATOM 3038 N N . GLU A 1 384 ? -0.939 -10.612 9.236 1.00 96.62 384 GLU A N 1
ATOM 3039 C CA . GLU A 1 384 ? -1.224 -11.022 10.616 1.00 96.62 384 GLU A CA 1
ATOM 3040 C C . GLU A 1 384 ? -1.014 -9.858 11.582 1.00 96.62 384 GLU A C 1
ATOM 3042 O O . GLU A 1 384 ? -1.859 -9.598 12.439 1.00 96.62 384 GLU A O 1
ATOM 3047 N N . LYS A 1 385 ? 0.065 -9.088 11.400 1.00 95.62 385 LYS A N 1
ATOM 3048 C CA . LYS A 1 385 ? 0.322 -7.912 12.228 1.00 95.62 385 LYS A CA 1
ATOM 3049 C C . LYS A 1 385 ? -0.795 -6.875 12.119 1.00 95.62 385 LYS A C 1
ATOM 3051 O O . LYS A 1 385 ? -1.350 -6.469 13.141 1.00 95.62 385 LYS A O 1
ATOM 3056 N N . VAL A 1 386 ? -1.155 -6.478 10.901 1.00 97.06 386 VAL A N 1
ATOM 3057 C CA . VAL A 1 386 ? -2.250 -5.527 10.649 1.00 97.06 386 VAL A CA 1
ATOM 3058 C C . VAL A 1 386 ? -3.571 -6.050 11.201 1.00 97.06 386 VAL A C 1
ATOM 3060 O O . VAL A 1 386 ? -4.318 -5.312 11.840 1.00 97.06 386 VAL A O 1
ATOM 3063 N N . TYR A 1 387 ? -3.836 -7.335 11.004 1.00 97.12 387 TYR A N 1
ATOM 3064 C CA . TYR A 1 387 ? -5.020 -8.000 11.511 1.00 97.12 387 TYR A CA 1
ATOM 3065 C C . TYR A 1 387 ? -5.140 -7.891 13.040 1.00 97.12 387 TYR A C 1
ATOM 3067 O O . TYR A 1 387 ? -6.214 -7.544 13.533 1.00 97.12 387 TYR A O 1
ATOM 3075 N N . THR A 1 388 ? -4.045 -8.064 13.796 1.00 95.12 388 THR A N 1
ATOM 3076 C CA . THR A 1 388 ? -4.081 -7.870 15.262 1.00 95.12 388 THR A CA 1
ATOM 3077 C C . THR A 1 388 ? -4.485 -6.449 15.666 1.00 95.12 388 THR A C 1
ATOM 3079 O O . THR A 1 388 ? -5.181 -6.273 16.666 1.00 95.12 388 THR A O 1
ATOM 3082 N N . TRP A 1 389 ? -4.109 -5.428 14.888 1.00 94.56 389 TRP A N 1
ATOM 3083 C CA . TRP A 1 389 ? -4.531 -4.052 15.152 1.00 94.56 389 TRP A CA 1
ATOM 3084 C C . TRP A 1 389 ? -6.014 -3.828 14.843 1.00 94.56 389 TRP A C 1
ATOM 3086 O O . TRP A 1 389 ? -6.690 -3.157 15.622 1.00 94.56 389 TRP A O 1
ATOM 3096 N N . VAL A 1 390 ? -6.547 -4.427 13.771 1.00 94.31 390 VAL A N 1
ATOM 3097 C CA . VAL A 1 390 ? -7.995 -4.385 13.482 1.00 94.31 390 VAL A CA 1
ATOM 3098 C C . VAL A 1 390 ? -8.791 -5.037 14.617 1.00 94.31 390 VAL A C 1
ATOM 3100 O O . VAL A 1 390 ? -9.746 -4.448 15.117 1.00 94.31 390 VAL A O 1
ATOM 3103 N N . GLN A 1 391 ? -8.353 -6.201 15.104 1.00 92.12 391 GLN A N 1
ATOM 3104 C CA . GLN A 1 391 ? -9.000 -6.875 16.236 1.00 92.12 391 GLN A CA 1
ATOM 3105 C C . GLN A 1 391 ? -8.951 -6.054 17.529 1.00 92.12 391 GLN A C 1
ATOM 3107 O O . GLN A 1 391 ? -9.916 -6.045 18.301 1.00 92.12 391 GLN A O 1
ATOM 3112 N N . ALA A 1 392 ? -7.834 -5.364 17.778 1.00 88.38 392 ALA A N 1
ATOM 3113 C CA . ALA A 1 392 ? -7.719 -4.464 18.916 1.00 88.38 392 ALA A CA 1
ATOM 3114 C C . ALA A 1 392 ? -8.778 -3.356 18.824 1.00 88.38 392 ALA A C 1
ATOM 3116 O O . ALA A 1 392 ? -9.525 -3.169 19.779 1.00 88.38 392 ALA A O 1
ATOM 3117 N N . ILE A 1 393 ? -8.912 -2.697 17.666 1.00 87.06 393 ILE A N 1
ATOM 3118 C CA . ILE A 1 393 ? -9.927 -1.655 17.428 1.00 87.06 393 ILE A CA 1
ATOM 3119 C C . ILE A 1 393 ? -11.342 -2.191 17.681 1.00 87.06 393 ILE A C 1
ATOM 3121 O O . ILE A 1 393 ? -12.088 -1.582 18.446 1.00 87.06 393 ILE A O 1
ATOM 3125 N N . ASP A 1 394 ? -11.696 -3.349 17.115 1.00 85.31 394 ASP A N 1
ATOM 3126 C CA . ASP A 1 394 ? -13.019 -3.963 17.307 1.00 85.31 394 ASP A CA 1
ATOM 3127 C C . ASP A 1 394 ? -13.325 -4.257 18.783 1.00 85.31 394 ASP A C 1
ATOM 3129 O O . ASP A 1 394 ? -14.466 -4.129 19.225 1.00 85.31 394 ASP A O 1
ATOM 3133 N N . THR A 1 395 ? -12.312 -4.645 19.561 1.00 80.75 395 THR A N 1
ATOM 3134 C CA . THR A 1 395 ? -12.466 -4.935 20.994 1.00 80.75 395 THR A CA 1
ATOM 3135 C C . THR A 1 395 ? -12.827 -3.683 21.793 1.00 80.75 395 THR A C 1
ATOM 3137 O O . THR A 1 395 ? -13.582 -3.782 22.754 1.00 80.75 395 THR A O 1
ATOM 3140 N N . PHE A 1 396 ? -12.339 -2.509 21.388 1.00 68.38 396 PHE A N 1
ATOM 3141 C CA . PHE A 1 396 ? -12.641 -1.235 22.051 1.00 68.38 396 PHE A CA 1
ATOM 3142 C C . PHE A 1 396 ? -13.945 -0.574 21.572 1.00 68.38 396 PHE A C 1
ATOM 3144 O O . PHE A 1 396 ? -14.409 0.375 22.202 1.00 68.38 396 PHE A O 1
ATOM 3151 N N . GLN A 1 397 ? -14.521 -1.039 20.458 1.00 64.69 397 GLN A N 1
ATOM 3152 C CA . GLN A 1 397 ? -15.789 -0.540 19.904 1.00 64.69 397 GLN A CA 1
ATOM 3153 C C . GLN A 1 397 ? -17.024 -1.359 20.330 1.00 64.69 397 GLN A C 1
ATOM 3155 O O . GLN A 1 397 ? -18.154 -0.968 20.007 1.00 64.69 397 GLN A O 1
ATOM 3160 N N . LYS A 1 398 ? -16.811 -2.496 21.001 1.00 57.84 398 LYS A N 1
ATOM 3161 C CA . LYS A 1 398 ? -17.842 -3.324 21.646 1.00 57.84 398 LYS A CA 1
ATOM 3162 C C . LYS A 1 398 ? -18.104 -2.830 23.059 1.00 57.84 398 LYS A C 1
ATOM 3164 O O . LYS A 1 398 ? -19.299 -2.804 23.429 1.00 57.84 398 LYS A O 1
#

Solvent-accessible surface area (backbone atoms only — not comparable to full-atom values): 22109 Å² total; per-residue (Å²): 137,81,83,78,84,75,77,78,88,77,80,88,86,75,72,43,79,53,68,40,82,64,67,89,95,60,88,67,84,69,74,64,50,70,71,43,52,39,38,34,53,86,92,45,78,46,63,55,92,95,60,78,77,41,68,68,60,48,46,60,72,70,40,73,72,76,80,70,84,64,64,58,50,77,50,73,40,93,41,65,93,74,31,82,40,42,31,35,40,38,41,35,41,26,85,66,30,47,35,60,38,36,46,59,22,55,50,42,32,48,62,55,45,73,75,66,60,61,59,45,20,55,29,37,35,30,34,38,45,74,55,52,46,66,90,82,50,80,79,68,50,99,88,38,71,66,52,41,55,68,58,45,32,54,52,50,44,52,51,62,46,64,54,47,42,70,98,81,50,75,39,61,44,76,31,30,33,39,36,9,29,26,54,14,19,37,38,45,53,50,38,55,51,46,42,73,78,60,65,59,75,70,52,42,79,60,36,39,39,24,37,42,47,40,66,47,34,36,49,72,1,67,47,30,42,51,51,51,51,48,54,68,71,61,77,47,93,68,50,79,84,38,46,55,58,53,51,39,60,60,50,68,79,50,58,56,67,58,48,23,50,48,37,29,74,74,70,58,26,28,71,60,27,18,46,45,50,36,49,43,65,66,42,89,38,26,56,49,24,38,53,49,26,54,54,38,43,54,70,68,33,46,75,75,82,68,52,72,62,57,56,60,70,52,42,47,88,48,100,68,49,55,48,43,18,35,39,39,39,34,40,62,80,33,50,59,35,28,64,68,60,51,50,49,51,52,47,56,55,55,75,74,51,88,59,57,36,38,62,45,77,46,66,48,86,82,63,56,54,77,69,28,45,36,27,57,73,48,9,37,54,52,18,54,53,54,47,53,52,53,52,52,54,54,64,45,74,107